Protein AF-A0A1J5TL21-F1 (afdb_monomer)

Sequence (516 aa):
MNIRVTSNSWGSSGSEYDPSNAISQAVFNLQYDNNVVSVFAAGNSGGDGSDLQTNPYSNIPLVIGVAALEHDGSGIADFSSRGDMTKPQTWPDIGAPGVEIWATAPRATLIDLIQRPSDDDLYYMAISGTSMATPHIAGVATLLYQAAPSLGVADYFYEDHETTEGEWYGDRTDTFVSEAELIMELSGRYIEGGQSNANGTVSNTGMTHDWGQGHGLIDTKYAVQMALTLESMRNADEDGDGISDNGDVTVFDARDAMLGISHVHKAKEFTDTLKAEWKGEWAYFVGSSGTYVTDSTHYLHVPEGTVRAEIVLAYPQLNLDRTTVSDLELSIDIDSDGSNDVSQAPLTNSNTKEYTITVDESSSGHLWVFGIEGTAVGIKPLQGTTPEEFWEPRTPYDVNVRLIMDTGDHFVDENMTNYGDYACSTDGVNMNTPNQACISKLEFGEPSPAYNGTNFIEMNFNAFNLTRLQMEIEIIQEIENTFSITKTIAIIIGAGSFVAGAVMFAFWTRRPFSNN

Nearest PDB structures (foldseek):
  3vyv-assembly2_B  TM=8.510E-01  e=5.397E-10  Bacillus subtilis subsp. natto
  3cnq-assembly1_S  TM=7.926E-01  e=4.517E-10  Bacillus amyloliquefaciens
  7am7-assembly3_C  TM=7.653E-01  e=2.709E-08  Bacillus amyloliquefaciens
  9fmt-assembly1_C  TM=3.394E-01  e=2.009E-03  Escherichia coli
  6yg8-assembly1_C  TM=3.971E-01  e=2.288E-02  Escherichia coli

Organism: NCBI:txid1888996

Foldseek 3Di:
DLAQEAFEEDAAFQDAAACPDPLNVVQVCCAPVPNHAYEYEQFQQADDLQGTTGGNNQLRFSYQYEFAAAPVNLGGDRRTTFGNQVDLSRAHAAYFHFFQDKDFDDDPDPCNVPQDDVDDDRTIGGDGGSSRRRVVLSVLLVLLCVLAVLWGWAPDQDDFDDPDAPPPVPNDNRSIYTLLSVLQLVQADDRPPSDPPQDQDATPNRAGAGRRGGSYYGPSVSSSLLSNLQNLQQCDDPVPPNHGPRVPDGSVNSNVLQVLFWDFDKDKDLAQKKKWKAKDKKWWAQDPVGIDIFKDKEKEFAAAQFFKKKKKKAWDCADPVQQKGWDKDKFKDQQPPPHRPDDTFPDDPHRMTIDMDGDDPNRHRDMMMITMDIDMDGDGDPDDPDPPNPRIDMMMMMMMMMTGGHPAAEEEECVSLCPPPQDDDRPPPDDPDRPRHHRTDMDDDDHDPPRPRDYMYMYTDRDGDSVQRDWDWDFDFDDDPPDTDTDTDTDDDSPDDDDDDDPDDPDDDDDDDDDD

Mean predicted aligned error: 14.92 Å

Solvent-accessible surface area (backbone atoms only — not comparable to full-atom values): 29077 Å² total; per-residue (Å²): 133,93,69,50,64,43,64,38,67,70,80,59,62,51,44,83,59,55,77,85,36,72,64,45,50,47,50,51,50,32,36,76,78,58,52,25,47,40,24,16,13,11,27,68,67,10,70,85,28,85,48,54,19,18,10,25,71,13,42,35,73,50,32,48,6,18,8,13,17,32,68,86,66,68,25,60,35,77,45,22,10,9,3,21,68,90,40,62,76,37,24,22,52,29,20,29,57,7,40,64,44,73,42,82,39,62,75,93,40,70,67,42,73,73,65,60,63,96,68,87,61,79,54,45,43,60,48,68,34,9,55,48,7,17,52,53,52,36,49,50,48,49,51,32,46,68,49,14,73,81,62,46,74,38,102,42,63,58,53,60,68,60,91,58,86,16,78,86,64,77,73,38,82,80,35,36,34,28,36,61,50,54,40,40,48,79,25,31,46,59,66,84,80,36,48,101,76,74,56,89,36,64,26,83,88,71,42,55,32,36,35,52,34,14,13,15,41,61,38,62,68,58,29,37,52,31,28,38,39,35,39,53,52,29,63,35,44,86,88,68,83,84,52,60,75,30,78,84,70,46,71,68,57,16,47,62,52,38,66,57,38,53,43,80,38,76,49,74,46,81,26,42,25,34,27,33,65,53,73,50,56,47,39,47,47,80,59,101,87,49,75,50,67,43,48,56,37,31,30,37,59,38,57,68,56,34,42,33,38,43,34,38,44,36,38,59,40,65,37,77,93,65,41,23,38,42,50,76,44,77,36,37,17,49,73,65,83,83,52,65,74,58,78,82,73,76,94,61,102,50,50,54,49,76,48,77,46,77,39,46,88,83,37,33,57,30,57,25,40,35,37,58,46,71,53,64,53,51,53,84,75,86,87,67,94,67,56,78,94,75,66,64,34,67,43,56,38,37,41,41,38,36,39,31,45,52,95,54,74,45,79,47,54,45,72,72,57,47,68,92,84,25,85,67,82,91,73,89,75,84,69,86,56,54,76,56,55,25,44,46,62,79,42,87,29,77,59,49,97,81,58,84,83,80,39,30,37,34,38,41,36,87,41,75,45,76,90,68,68,66,86,44,84,46,82,52,81,55,83,51,95,91,57,86,58,84,51,84,45,81,52,72,74,61,93,77,86,83,93,76,90,76,88,78,79,83,79,81,80,78,81,80,89,77,92,130

pLDDT: mean 73.64, std 20.71, range [20.53, 98.25]

Structure (mmCIF, N/CA/C/O backbone):
data_AF-A0A1J5TL21-F1
#
_entry.id   AF-A0A1J5TL21-F1
#
loop_
_atom_site.group_PDB
_atom_site.id
_atom_site.type_symbol
_atom_site.label_atom_id
_atom_site.label_alt_id
_atom_site.label_comp_id
_atom_site.label_asym_id
_atom_site.label_entity_id
_atom_site.label_seq_id
_atom_site.pdbx_PDB_ins_code
_atom_site.Cartn_x
_atom_site.Cartn_y
_atom_site.Cartn_z
_atom_site.occupancy
_atom_site.B_iso_or_equiv
_atom_site.auth_seq_id
_atom_site.auth_comp_id
_atom_site.auth_asym_id
_atom_site.auth_atom_id
_atom_site.pdbx_PDB_model_num
ATOM 1 N N . MET A 1 1 ? 14.521 -21.090 -0.885 1.00 49.84 1 MET A N 1
ATOM 2 C CA . MET A 1 1 ? 13.977 -19.795 -0.420 1.00 49.84 1 MET A CA 1
ATOM 3 C C . MET A 1 1 ? 12.646 -19.608 -1.122 1.00 49.84 1 MET A C 1
ATOM 5 O O . MET A 1 1 ? 12.580 -19.979 -2.282 1.00 49.84 1 MET A O 1
ATOM 9 N N . ASN A 1 2 ? 11.612 -19.128 -0.433 1.00 78.56 2 ASN A N 1
ATOM 10 C CA . ASN A 1 2 ? 10.282 -18.892 -1.012 1.00 78.56 2 ASN A CA 1
ATOM 11 C C . ASN A 1 2 ? 10.100 -17.384 -1.259 1.00 78.56 2 ASN A C 1
ATOM 13 O O . ASN A 1 2 ? 9.269 -16.745 -0.624 1.00 78.56 2 ASN A O 1
ATOM 17 N N . ILE A 1 3 ? 10.997 -16.797 -2.057 1.00 90.94 3 ILE A N 1
ATOM 18 C CA . ILE A 1 3 ? 10.950 -15.370 -2.406 1.00 90.94 3 ILE A CA 1
ATOM 19 C C . ILE A 1 3 ? 9.944 -15.221 -3.549 1.00 90.94 3 ILE A C 1
ATOM 21 O O . ILE A 1 3 ? 9.973 -16.040 -4.459 1.00 90.94 3 ILE A O 1
ATOM 25 N N . ARG A 1 4 ? 9.073 -14.209 -3.482 1.00 92.81 4 ARG A N 1
ATOM 26 C CA . ARG A 1 4 ? 8.084 -13.878 -4.529 1.00 92.81 4 ARG A CA 1
ATOM 27 C C . ARG A 1 4 ? 8.259 -12.481 -5.112 1.00 92.81 4 ARG A C 1
ATOM 29 O O . ARG A 1 4 ? 7.879 -12.246 -6.247 1.00 92.81 4 ARG A O 1
ATOM 36 N N . VAL A 1 5 ? 8.859 -11.575 -4.345 1.00 96.06 5 VAL A N 1
ATOM 37 C CA . VAL A 1 5 ? 9.066 -10.182 -4.736 1.00 96.06 5 VAL A CA 1
ATOM 38 C C . VAL A 1 5 ? 10.484 -9.769 -4.359 1.00 96.06 5 VAL A C 1
ATOM 40 O O . VAL A 1 5 ? 10.964 -10.106 -3.271 1.00 96.06 5 VAL A O 1
ATOM 43 N N . THR A 1 6 ? 11.158 -9.039 -5.245 1.00 96.81 6 THR A N 1
ATOM 44 C CA . THR A 1 6 ? 12.402 -8.325 -4.933 1.00 96.81 6 THR A CA 1
ATOM 45 C C . THR A 1 6 ? 12.174 -6.818 -5.015 1.00 96.81 6 THR A C 1
ATOM 47 O O . THR A 1 6 ? 11.462 -6.343 -5.892 1.00 96.81 6 THR A O 1
ATOM 50 N N . SER A 1 7 ? 12.760 -6.063 -4.085 1.00 97.75 7 SER A N 1
ATOM 51 C CA . SER A 1 7 ? 12.665 -4.600 -4.029 1.00 97.75 7 SER A CA 1
ATOM 52 C C . SER A 1 7 ? 14.054 -4.006 -4.236 1.00 97.75 7 SER A C 1
ATOM 54 O O . SER A 1 7 ? 14.985 -4.332 -3.493 1.00 97.75 7 SER A O 1
ATOM 56 N N . ASN A 1 8 ? 14.212 -3.178 -5.269 1.00 97.81 8 ASN A N 1
ATOM 57 C CA . ASN A 1 8 ? 15.512 -2.742 -5.767 1.00 97.81 8 ASN A CA 1
ATOM 58 C C . ASN A 1 8 ? 15.585 -1.213 -5.886 1.00 97.81 8 ASN A C 1
ATOM 60 O O . ASN A 1 8 ? 15.250 -0.610 -6.903 1.00 97.81 8 ASN A O 1
ATOM 64 N N . SER A 1 9 ? 16.093 -0.583 -4.831 1.00 95.50 9 SER A N 1
ATOM 65 C CA . SER A 1 9 ? 16.262 0.872 -4.738 1.00 95.50 9 SER A CA 1
ATOM 66 C C . SER A 1 9 ? 17.666 1.337 -5.161 1.00 95.50 9 SER A C 1
ATOM 68 O O . SER A 1 9 ? 18.349 2.048 -4.421 1.00 95.50 9 SER A O 1
ATOM 70 N N . TRP A 1 10 ? 18.142 0.877 -6.321 1.00 94.50 10 TRP A N 1
ATOM 71 C CA . TRP A 1 10 ? 19.474 1.177 -6.861 1.00 94.50 10 TRP A CA 1
ATOM 72 C C . TRP A 1 10 ? 19.458 1.220 -8.394 1.00 94.50 10 TRP A C 1
ATOM 74 O O . TRP A 1 10 ? 18.589 0.638 -9.040 1.00 94.50 10 TRP A O 1
ATOM 84 N N . GLY A 1 11 ? 20.437 1.901 -8.990 1.00 91.94 11 GLY A N 1
ATOM 85 C CA . GLY A 1 11 ? 20.548 2.004 -10.441 1.00 91.94 11 GLY A CA 1
ATOM 86 C C . GLY A 1 11 ? 21.376 3.191 -10.909 1.00 91.94 11 GLY A C 1
ATOM 87 O O . GLY A 1 11 ? 22.071 3.832 -10.118 1.00 91.94 11 GLY A O 1
ATOM 88 N N . SER A 1 12 ? 21.303 3.456 -12.209 1.00 88.69 12 SER A N 1
ATOM 89 C CA . SER A 1 12 ? 21.806 4.679 -12.843 1.00 88.69 12 SER A CA 1
ATOM 90 C C . SER A 1 12 ? 20.631 5.520 -13.348 1.00 88.69 12 SER A C 1
ATOM 92 O O . SER A 1 12 ? 19.486 5.214 -13.041 1.00 88.69 12 SER A O 1
ATOM 94 N N . SER A 1 13 ? 20.893 6.587 -14.096 1.00 87.31 13 SER A N 1
ATOM 95 C CA . SER A 1 13 ? 19.855 7.395 -14.737 1.00 87.31 13 SER A CA 1
ATOM 96 C C . SER A 1 13 ? 20.238 7.752 -16.167 1.00 87.31 13 SER A C 1
ATOM 98 O O . SER A 1 13 ? 21.420 7.752 -16.525 1.00 87.31 13 SER A O 1
ATOM 100 N N . GLY A 1 14 ? 19.220 8.051 -16.973 1.00 79.06 14 GLY A N 1
ATOM 101 C CA . GLY A 1 14 ? 19.377 8.691 -18.278 1.00 79.06 14 GLY A CA 1
ATOM 102 C C . GLY A 1 14 ? 19.971 7.817 -19.377 1.00 79.06 14 GLY A C 1
ATOM 103 O O . GLY A 1 14 ? 20.586 8.321 -20.316 1.00 79.06 14 GLY A O 1
ATOM 104 N N . SER A 1 15 ? 19.794 6.504 -19.267 1.00 86.69 15 SER A N 1
ATOM 105 C CA . SER A 1 15 ? 20.165 5.546 -20.303 1.00 86.69 15 SER A CA 1
ATOM 106 C C . SER A 1 15 ? 19.020 4.581 -20.549 1.00 86.69 15 SER A C 1
ATOM 108 O O . SER A 1 15 ? 18.361 4.159 -19.602 1.00 86.69 15 SER A O 1
ATOM 110 N N . GLU A 1 16 ? 18.827 4.192 -21.805 1.00 86.06 16 GLU A N 1
ATOM 111 C CA . GLU A 1 16 ? 17.948 3.076 -22.147 1.00 86.06 16 GLU A CA 1
ATOM 112 C C . GLU A 1 16 ? 18.492 1.779 -21.536 1.00 86.06 16 GLU A C 1
ATOM 114 O O . GLU A 1 16 ? 19.702 1.637 -21.308 1.00 86.06 16 GLU A O 1
ATOM 119 N N . TYR A 1 17 ? 17.598 0.841 -21.236 1.00 85.38 17 TYR A N 1
ATOM 120 C CA . TYR A 1 17 ? 18.011 -0.456 -20.725 1.00 85.38 17 TYR A CA 1
ATOM 121 C C . TYR A 1 17 ? 18.663 -1.294 -21.836 1.00 85.38 17 TYR A C 1
ATOM 123 O O . TYR A 1 17 ? 18.414 -1.103 -23.024 1.00 85.38 17 TYR A O 1
ATOM 131 N N . ASP A 1 18 ? 19.515 -2.236 -21.442 1.00 86.19 18 ASP A N 1
ATOM 132 C CA . ASP A 1 18 ? 20.165 -3.167 -22.361 1.00 86.19 18 ASP A CA 1
ATOM 133 C C . ASP A 1 18 ? 19.642 -4.585 -22.084 1.00 86.19 18 ASP A C 1
ATOM 135 O O . ASP A 1 18 ? 19.944 -5.132 -21.021 1.00 86.19 18 ASP A O 1
ATOM 139 N N . PRO A 1 19 ? 18.909 -5.224 -23.016 1.00 82.75 19 PRO A N 1
ATOM 140 C CA . PRO A 1 19 ? 18.340 -6.553 -22.797 1.00 82.75 19 PRO A CA 1
ATOM 141 C C . PRO A 1 19 ? 19.404 -7.638 -22.602 1.00 82.75 19 PRO A C 1
ATOM 143 O O . PRO A 1 19 ? 19.110 -8.684 -22.022 1.00 82.75 19 PRO A O 1
ATOM 146 N N . SER A 1 20 ? 20.640 -7.412 -23.059 1.00 85.62 20 SER A N 1
ATOM 147 C CA . SER A 1 20 ? 21.770 -8.330 -22.868 1.00 85.62 20 SER A CA 1
ATOM 148 C C . SER A 1 20 ? 22.507 -8.122 -21.540 1.00 85.62 20 SER A C 1
ATOM 150 O O . SER A 1 20 ? 23.379 -8.921 -21.182 1.00 85.62 20 SER A O 1
ATOM 152 N N . ASN A 1 21 ? 22.149 -7.078 -20.785 1.00 89.19 21 ASN A N 1
ATOM 153 C CA . ASN A 1 21 ? 22.731 -6.796 -19.483 1.00 89.19 21 ASN A CA 1
ATOM 154 C C . ASN A 1 21 ? 22.431 -7.928 -18.489 1.00 89.19 21 ASN A C 1
ATOM 156 O O . ASN A 1 21 ? 21.346 -8.511 -18.474 1.00 89.19 21 ASN A O 1
ATOM 160 N N . ALA A 1 22 ? 23.394 -8.209 -17.609 1.00 92.94 22 ALA A N 1
ATOM 161 C CA . ALA A 1 22 ? 23.265 -9.243 -16.589 1.00 92.94 22 ALA A CA 1
ATOM 162 C C . ALA A 1 22 ? 22.040 -9.049 -15.674 1.00 92.94 22 ALA A C 1
ATOM 164 O O . ALA A 1 22 ? 21.457 -10.040 -15.245 1.00 92.94 22 ALA A O 1
ATOM 165 N N . ILE A 1 23 ? 21.644 -7.802 -15.391 1.00 93.44 23 ILE A N 1
ATOM 166 C CA . ILE A 1 23 ? 20.462 -7.487 -14.581 1.00 93.44 23 ILE A CA 1
ATOM 167 C C . ILE A 1 23 ? 19.178 -7.843 -15.331 1.00 93.44 23 ILE A C 1
ATOM 169 O O . ILE A 1 23 ? 18.344 -8.543 -14.770 1.00 93.44 23 ILE A O 1
ATOM 173 N N . SER A 1 24 ? 19.049 -7.467 -16.605 1.00 90.12 24 SER A N 1
ATOM 174 C CA . SER A 1 24 ? 17.885 -7.829 -17.425 1.00 90.12 24 SER A CA 1
ATOM 175 C C . SER A 1 24 ? 17.738 -9.341 -17.559 1.00 90.12 24 SER A C 1
ATOM 177 O O . SER A 1 24 ? 16.671 -9.889 -17.311 1.00 90.12 24 SER A O 1
ATOM 179 N N . GLN A 1 25 ? 18.837 -10.046 -17.830 1.00 90.56 25 GLN A N 1
ATOM 180 C CA . GLN A 1 25 ? 18.833 -11.511 -17.869 1.00 90.56 25 GLN A CA 1
ATOM 181 C C . GLN A 1 25 ? 18.452 -12.133 -16.514 1.00 90.56 25 GLN A C 1
ATOM 183 O O . GLN A 1 25 ? 17.763 -13.149 -16.473 1.00 90.56 25 GLN A O 1
ATOM 188 N N . ALA A 1 26 ? 18.878 -11.534 -15.397 1.00 93.31 26 ALA A N 1
ATOM 189 C CA . ALA A 1 26 ? 18.493 -11.997 -14.068 1.00 93.31 26 ALA A CA 1
ATOM 190 C C . ALA A 1 26 ? 16.996 -11.787 -13.794 1.00 93.31 26 ALA A C 1
ATOM 192 O O . ALA A 1 26 ? 16.364 -12.713 -13.295 1.00 93.31 26 ALA A O 1
ATOM 193 N N . VAL A 1 27 ? 16.434 -10.628 -14.152 1.00 92.19 27 VAL A N 1
ATOM 194 C CA . VAL A 1 27 ? 14.992 -10.337 -14.044 1.00 92.19 27 VAL A CA 1
ATOM 195 C C . VAL A 1 27 ? 14.175 -11.359 -14.831 1.00 92.19 27 VAL A C 1
ATOM 197 O O . VAL A 1 27 ? 13.277 -11.979 -14.268 1.00 92.19 27 VAL A O 1
ATOM 200 N N . PHE A 1 28 ? 14.535 -11.613 -16.093 1.00 88.12 28 PHE A N 1
ATOM 201 C CA . PHE A 1 28 ? 13.822 -12.591 -16.919 1.00 88.12 28 PHE A CA 1
ATOM 202 C C . PHE A 1 28 ? 13.848 -13.993 -16.293 1.00 88.12 28 PHE A C 1
ATOM 204 O O . PHE A 1 28 ? 12.808 -14.634 -16.173 1.00 88.12 28 PHE A O 1
ATOM 211 N N . ASN A 1 29 ? 15.004 -14.450 -15.805 1.00 89.81 29 ASN A N 1
ATOM 212 C CA . ASN A 1 29 ? 15.103 -15.753 -15.135 1.00 89.81 29 ASN A CA 1
ATOM 213 C C . ASN A 1 29 ? 14.335 -15.794 -13.797 1.00 89.81 29 ASN A C 1
ATOM 215 O O . ASN A 1 29 ? 13.805 -16.837 -13.411 1.00 89.81 29 ASN A O 1
ATOM 219 N N . LEU A 1 30 ? 14.278 -14.681 -13.058 1.00 91.44 30 LEU A N 1
ATOM 220 C CA . LEU A 1 30 ? 13.492 -14.585 -11.825 1.00 91.44 30 LEU A CA 1
ATOM 221 C C . LEU A 1 30 ? 11.996 -14.733 -12.117 1.00 91.44 30 LEU A C 1
ATOM 223 O O . LEU A 1 30 ? 11.327 -15.519 -11.447 1.00 91.44 30 LEU A O 1
ATOM 227 N N . GLN A 1 31 ? 11.488 -14.058 -13.144 1.00 87.56 31 GLN A N 1
ATOM 228 C CA . GLN A 1 31 ? 10.068 -14.112 -13.466 1.00 87.56 31 GLN A CA 1
ATOM 229 C C . GLN A 1 31 ? 9.668 -15.433 -14.143 1.00 87.56 31 GLN A C 1
ATOM 231 O O . GLN A 1 31 ? 8.789 -16.121 -13.628 1.00 87.56 31 GLN A O 1
ATOM 236 N N . TYR A 1 32 ? 10.323 -15.844 -15.237 1.00 84.81 32 TYR A N 1
ATOM 237 C CA . TYR A 1 32 ? 9.904 -17.037 -15.993 1.00 84.81 32 TYR A CA 1
ATOM 238 C C . TYR A 1 32 ? 10.137 -18.345 -15.243 1.00 84.81 32 TYR A C 1
ATOM 240 O O . TYR A 1 32 ? 9.253 -19.200 -15.199 1.00 84.81 32 TYR A O 1
ATOM 248 N N . ASP A 1 33 ? 11.323 -18.514 -14.653 1.00 85.50 33 ASP A N 1
ATOM 249 C CA . ASP A 1 33 ? 11.698 -19.804 -14.067 1.00 85.50 33 ASP A CA 1
ATOM 250 C C . ASP A 1 33 ? 11.269 -19.919 -12.600 1.00 85.50 33 ASP A C 1
ATOM 252 O O . ASP A 1 33 ? 11.185 -21.027 -12.066 1.00 85.50 33 ASP A O 1
ATOM 256 N N . ASN A 1 34 ? 11.042 -18.786 -11.922 1.00 88.19 34 ASN A N 1
ATOM 257 C CA . ASN A 1 34 ? 10.830 -18.762 -10.474 1.00 88.19 34 ASN A CA 1
ATOM 258 C C . ASN A 1 34 ? 9.574 -18.001 -10.030 1.00 88.19 34 ASN A C 1
ATOM 260 O O . ASN A 1 34 ? 9.247 -18.078 -8.844 1.00 88.19 34 ASN A O 1
ATOM 264 N N . ASN A 1 35 ? 8.860 -17.324 -10.940 1.00 89.94 35 ASN A N 1
ATOM 265 C CA . ASN A 1 35 ? 7.689 -16.504 -10.622 1.00 89.94 35 ASN A CA 1
ATOM 266 C C . ASN A 1 35 ? 7.985 -15.508 -9.482 1.00 89.94 35 ASN A C 1
ATOM 268 O O . ASN A 1 35 ? 7.339 -15.513 -8.426 1.00 89.94 35 ASN A O 1
ATOM 272 N N . VAL A 1 36 ? 9.058 -14.736 -9.684 1.00 93.75 36 VAL A N 1
ATOM 273 C CA . VAL A 1 36 ? 9.540 -13.696 -8.774 1.00 93.75 36 VAL A CA 1
ATOM 274 C C . VAL A 1 36 ? 9.523 -12.345 -9.477 1.00 93.75 36 VAL A C 1
ATOM 276 O O . VAL A 1 36 ? 10.393 -12.069 -10.305 1.00 93.75 36 VAL A O 1
ATOM 279 N N . VAL A 1 37 ? 8.597 -11.483 -9.060 1.00 94.88 37 VAL A N 1
ATOM 280 C CA . VAL A 1 37 ? 8.469 -10.118 -9.582 1.00 94.88 37 VAL A CA 1
ATOM 281 C C . VAL A 1 37 ? 9.571 -9.231 -9.019 1.00 94.88 37 VAL A C 1
ATOM 283 O O . VAL A 1 37 ? 9.945 -9.315 -7.841 1.00 94.88 37 VAL A O 1
ATOM 286 N N . SER A 1 38 ? 10.107 -8.365 -9.872 1.00 96.50 38 SER A N 1
ATOM 287 C CA . SER A 1 38 ? 11.114 -7.381 -9.490 1.00 96.50 38 SER A CA 1
ATOM 288 C C . SER A 1 38 ? 10.509 -5.988 -9.512 1.00 96.50 38 SER A C 1
ATOM 290 O O . SER A 1 38 ? 9.915 -5.587 -10.500 1.00 96.50 38 SER A O 1
ATOM 292 N N . VAL A 1 39 ? 10.677 -5.251 -8.417 1.00 98.25 39 VAL A N 1
ATOM 293 C CA . VAL A 1 39 ? 10.235 -3.860 -8.284 1.00 98.25 39 VAL A CA 1
ATOM 294 C C . VAL A 1 39 ? 11.476 -2.978 -8.228 1.00 98.25 39 VAL A C 1
ATOM 296 O O . VAL A 1 39 ? 12.385 -3.256 -7.433 1.00 98.25 39 VAL A O 1
ATOM 299 N N . PHE A 1 40 ? 11.538 -1.936 -9.055 1.00 98.00 40 PHE A N 1
ATOM 300 C CA . PHE A 1 40 ? 12.683 -1.030 -9.143 1.00 98.00 40 PHE A CA 1
ATOM 301 C C . PHE A 1 40 ? 12.285 0.433 -8.981 1.00 98.00 40 PHE A C 1
ATOM 303 O O . PHE A 1 40 ? 11.276 0.900 -9.499 1.00 98.00 40 PHE A O 1
ATOM 310 N N . ALA A 1 41 ? 13.154 1.186 -8.310 1.00 98.19 41 ALA A N 1
ATOM 311 C CA . ALA A 1 41 ? 13.033 2.634 -8.238 1.00 98.19 41 ALA A CA 1
ATOM 312 C C . ALA A 1 41 ? 13.244 3.264 -9.621 1.00 98.19 41 ALA A C 1
ATOM 314 O O . ALA A 1 41 ? 14.285 3.024 -10.247 1.00 98.19 41 ALA A O 1
ATOM 315 N N . ALA A 1 42 ? 12.331 4.150 -10.032 1.00 96.81 42 ALA A N 1
ATOM 316 C CA . ALA A 1 42 ? 12.460 4.919 -11.270 1.00 96.81 42 ALA A CA 1
ATOM 317 C C . ALA A 1 42 ? 13.686 5.847 -11.262 1.00 96.81 42 ALA A C 1
ATOM 319 O O . ALA A 1 42 ? 14.212 6.187 -12.316 1.00 96.81 42 ALA A O 1
ATOM 320 N N . GLY A 1 43 ? 14.182 6.240 -10.084 1.00 96.94 43 GLY A N 1
ATOM 321 C CA . GLY A 1 43 ? 15.361 7.093 -9.912 1.00 96.94 43 GLY A CA 1
ATOM 322 C C . GLY A 1 43 ? 15.033 8.459 -9.304 1.00 96.94 43 GLY A C 1
ATOM 323 O O . GLY A 1 43 ? 13.874 8.804 -9.102 1.00 96.94 43 GLY A O 1
ATOM 324 N N . ASN A 1 44 ? 16.068 9.224 -8.946 1.00 96.81 44 ASN A N 1
ATOM 325 C CA . ASN A 1 44 ? 15.937 10.515 -8.250 1.00 96.81 44 ASN A CA 1
ATOM 326 C C . ASN A 1 44 ? 16.576 11.679 -9.035 1.00 96.81 44 ASN A C 1
ATOM 328 O O . ASN A 1 44 ? 17.187 12.566 -8.437 1.00 96.81 44 ASN A O 1
ATOM 332 N N . 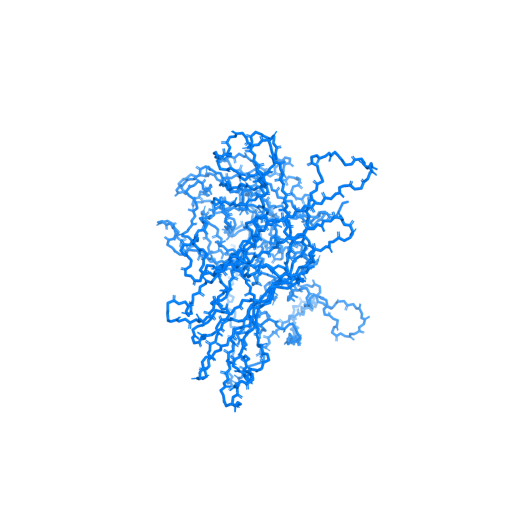SER A 1 45 ? 16.539 11.631 -10.373 1.00 95.81 45 SER A N 1
ATOM 333 C CA . SER A 1 45 ? 17.189 12.639 -11.236 1.00 95.81 45 SER A CA 1
ATOM 334 C C . SER A 1 45 ? 16.250 13.763 -11.694 1.00 95.81 45 SER A C 1
ATOM 336 O O . SER A 1 45 ? 16.693 14.669 -12.397 1.00 95.81 45 SER A O 1
ATOM 338 N N . GLY A 1 46 ? 14.978 13.741 -11.286 1.00 93.25 46 GLY A N 1
ATOM 339 C CA . GLY A 1 46 ? 13.980 14.709 -11.734 1.00 93.25 46 GLY A CA 1
ATOM 340 C C . GLY A 1 46 ? 13.703 14.596 -13.236 1.00 93.25 46 GLY A C 1
ATOM 341 O O . GLY A 1 46 ? 13.740 13.511 -13.821 1.00 93.25 46 GLY A O 1
ATOM 342 N N . GLY A 1 47 ? 13.443 15.742 -13.859 1.00 90.12 47 GLY A N 1
ATOM 343 C CA . GLY A 1 47 ? 13.205 15.883 -15.295 1.00 90.12 47 GLY A CA 1
ATOM 344 C C . GLY A 1 47 ? 11.902 16.621 -15.587 1.00 90.12 47 GLY A C 1
ATOM 345 O O . GLY A 1 47 ? 11.099 16.864 -14.692 1.00 90.12 47 GLY A O 1
ATOM 346 N N . ASP A 1 48 ? 11.694 16.984 -16.847 1.00 89.50 48 ASP A N 1
ATOM 347 C CA . ASP A 1 48 ? 10.454 17.590 -17.357 1.00 89.50 48 ASP A CA 1
ATOM 348 C C . ASP A 1 48 ? 9.886 16.816 -18.562 1.00 89.50 48 ASP A C 1
ATOM 350 O O . ASP A 1 48 ? 9.026 17.321 -19.289 1.00 89.50 48 ASP A O 1
ATOM 354 N N . GLY A 1 49 ? 10.394 15.596 -18.767 1.00 88.62 49 GLY A N 1
ATOM 355 C CA . GLY A 1 49 ? 10.023 14.697 -19.852 1.00 88.62 49 GLY A CA 1
ATOM 356 C C . GLY A 1 49 ? 10.715 14.994 -21.182 1.00 88.62 49 GLY A C 1
ATOM 357 O O . GLY A 1 49 ? 10.487 14.268 -22.145 1.00 88.62 49 GLY A O 1
ATOM 358 N N . SER A 1 50 ? 11.540 16.047 -21.275 1.00 90.88 50 SER A N 1
ATOM 359 C CA . SER A 1 50 ? 12.260 16.374 -22.517 1.00 90.88 50 SER A CA 1
ATOM 360 C C . SER A 1 50 ? 13.453 15.460 -22.804 1.00 90.88 50 SER A C 1
ATOM 362 O O . SER A 1 50 ? 13.840 15.326 -23.962 1.00 90.88 50 SER A O 1
ATOM 364 N N . ASP A 1 51 ? 13.990 14.820 -21.766 1.00 91.50 51 ASP A N 1
ATOM 365 C CA . ASP A 1 51 ? 15.092 13.867 -21.823 1.00 91.50 51 ASP A CA 1
ATOM 366 C C . ASP A 1 51 ? 14.778 12.663 -20.924 1.00 91.50 51 ASP A C 1
ATOM 368 O O . ASP A 1 51 ? 14.095 12.787 -19.905 1.00 91.50 51 ASP A O 1
ATOM 372 N N . LEU A 1 52 ? 15.352 11.508 -21.258 1.00 93.88 52 LEU A N 1
ATOM 373 C CA . LEU A 1 52 ? 15.285 10.308 -20.430 1.00 93.88 52 LEU A CA 1
ATOM 374 C C . LEU A 1 52 ? 16.021 10.529 -19.100 1.00 93.88 52 LEU A C 1
ATOM 376 O O . LEU A 1 52 ? 17.214 10.831 -19.108 1.00 93.88 52 LEU A O 1
ATOM 380 N N . GLN A 1 53 ? 15.343 10.336 -17.964 1.00 96.00 53 GLN A N 1
ATOM 381 C CA . GLN A 1 53 ? 15.945 10.395 -16.621 1.00 96.00 53 GLN A CA 1
ATOM 382 C C . GLN A 1 53 ? 15.689 9.145 -15.772 1.00 96.00 53 GLN A C 1
ATOM 384 O O . GLN A 1 53 ? 16.313 8.991 -14.714 1.00 96.00 53 GLN A O 1
ATOM 389 N N . THR A 1 54 ? 14.795 8.253 -16.204 1.00 95.06 54 THR A N 1
ATOM 390 C CA . THR A 1 54 ? 14.502 7.003 -15.497 1.00 95.06 54 THR A CA 1
ATOM 391 C C . THR A 1 54 ? 15.700 6.064 -15.452 1.00 95.06 54 THR A C 1
ATOM 393 O O . THR A 1 54 ? 16.663 6.152 -16.226 1.00 95.06 54 THR A O 1
ATOM 396 N N . ASN A 1 55 ? 15.665 5.205 -14.444 1.00 95.75 55 ASN A N 1
ATOM 397 C CA . ASN A 1 55 ? 16.621 4.151 -14.213 1.00 95.75 55 ASN A CA 1
ATOM 398 C C . ASN A 1 55 ? 16.471 3.103 -15.320 1.00 95.75 55 ASN A C 1
ATOM 400 O O . ASN A 1 55 ? 15.381 2.568 -15.489 1.00 95.75 55 ASN A O 1
ATOM 404 N N . PRO A 1 56 ? 17.538 2.729 -16.049 1.00 93.56 56 PRO A N 1
ATOM 405 C CA . PRO A 1 56 ? 17.423 1.684 -17.065 1.00 93.56 56 PRO A CA 1
ATOM 406 C C . PRO A 1 56 ? 16.852 0.383 -16.494 1.00 93.56 56 PRO A C 1
ATOM 408 O O . PRO A 1 56 ? 16.178 -0.349 -17.203 1.00 93.56 56 PRO A O 1
ATOM 411 N N . TYR A 1 57 ? 17.104 0.082 -15.217 1.00 94.88 57 TYR A N 1
ATOM 412 C CA . TYR A 1 57 ? 16.611 -1.148 -14.607 1.00 94.88 57 TYR A CA 1
ATOM 413 C C . TYR A 1 57 ? 15.123 -1.110 -14.245 1.00 94.88 57 TYR A C 1
ATOM 415 O O . TYR A 1 57 ? 14.545 -2.180 -14.107 1.00 94.88 57 TYR A O 1
ATOM 423 N N . SER A 1 58 ? 14.508 0.074 -14.106 1.00 94.50 58 SER A N 1
ATOM 424 C CA . SER A 1 58 ? 13.053 0.186 -13.925 1.00 94.50 58 SER A CA 1
ATOM 425 C C . SER A 1 58 ? 12.280 0.040 -15.228 1.00 94.50 58 SER A C 1
ATOM 427 O O . SER A 1 58 ? 11.088 -0.171 -15.167 1.00 94.50 58 SER A O 1
ATOM 429 N N . ASN A 1 59 ? 12.951 0.144 -16.377 1.00 90.25 59 ASN A N 1
ATOM 430 C CA . ASN A 1 59 ? 12.325 0.102 -17.702 1.00 90.25 59 ASN A CA 1
ATOM 431 C C . ASN A 1 59 ? 12.524 -1.267 -18.389 1.00 90.25 59 ASN A C 1
ATOM 433 O O . ASN A 1 59 ? 12.418 -1.389 -19.611 1.00 90.25 59 ASN A O 1
ATOM 437 N N . ILE A 1 60 ? 12.962 -2.281 -17.634 1.00 89.25 60 ILE A N 1
ATOM 438 C CA . ILE A 1 60 ? 13.101 -3.649 -18.143 1.00 89.25 60 ILE A CA 1
ATOM 439 C C . ILE A 1 60 ? 11.692 -4.254 -18.163 1.00 89.25 60 ILE A C 1
ATOM 441 O O . ILE A 1 60 ? 11.050 -4.206 -17.123 1.00 89.25 60 ILE A O 1
ATOM 445 N N . PRO A 1 61 ? 11.241 -4.896 -19.254 1.00 86.06 61 PRO A N 1
ATOM 446 C CA . PRO A 1 61 ? 9.950 -5.585 -19.248 1.00 86.06 61 PRO A CA 1
ATOM 447 C C . PRO A 1 61 ? 9.832 -6.586 -18.089 1.00 86.06 61 PRO A C 1
ATOM 449 O O . PRO A 1 61 ? 10.834 -7.241 -17.766 1.00 86.06 61 PRO A O 1
ATOM 452 N N . LEU A 1 62 ? 8.634 -6.750 -17.512 1.00 87.56 62 LEU A N 1
ATOM 453 C CA . LEU A 1 62 ? 8.349 -7.525 -16.280 1.00 87.56 62 LEU A CA 1
ATOM 454 C C . LEU A 1 62 ? 8.847 -6.890 -14.966 1.00 87.56 62 LEU A C 1
ATOM 456 O O . LEU A 1 62 ? 8.774 -7.534 -13.907 1.00 87.56 62 LEU A O 1
ATOM 460 N N . VAL A 1 63 ? 9.423 -5.687 -15.013 1.00 93.44 63 VAL A N 1
ATOM 461 C CA . VAL A 1 63 ? 9.814 -4.937 -13.816 1.00 93.44 63 VAL A CA 1
ATOM 462 C C . VAL A 1 63 ? 8.796 -3.857 -13.548 1.00 93.44 63 VAL A C 1
ATOM 464 O O . VAL A 1 63 ? 8.608 -2.991 -14.376 1.00 93.44 63 VAL A O 1
ATOM 467 N N . ILE A 1 64 ? 8.318 -3.815 -12.309 1.00 96.06 64 ILE A N 1
ATOM 468 C CA . ILE A 1 64 ? 7.479 -2.716 -11.842 1.00 96.06 64 ILE A CA 1
ATOM 469 C C . ILE A 1 64 ? 8.377 -1.531 -11.471 1.00 96.06 64 ILE A C 1
ATOM 471 O O . ILE A 1 64 ? 9.045 -1.532 -10.424 1.00 96.06 6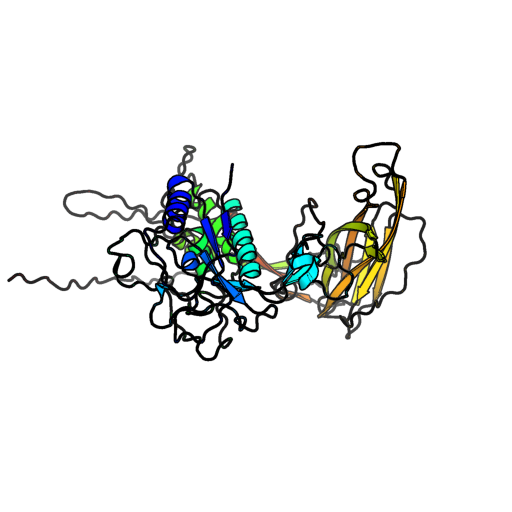4 ILE A O 1
ATOM 475 N N . GLY A 1 65 ? 8.414 -0.530 -12.337 1.00 96.56 65 GLY A N 1
ATOM 476 C CA . GLY A 1 65 ? 9.072 0.758 -12.196 1.00 96.56 65 GLY A CA 1
ATOM 477 C C . GLY A 1 65 ? 8.251 1.753 -11.373 1.00 96.56 65 GLY A C 1
ATOM 478 O O . GLY A 1 65 ? 7.117 2.095 -11.693 1.00 96.56 65 GLY A O 1
ATOM 479 N N 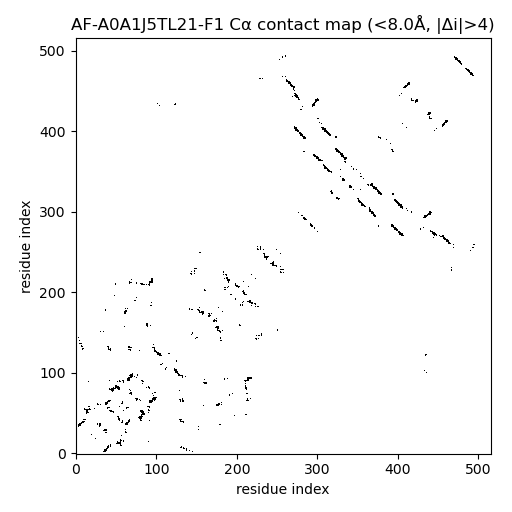. VAL A 1 66 ? 8.850 2.256 -10.289 1.00 97.94 66 VAL A N 1
ATOM 480 C CA . VAL A 1 66 ? 8.124 3.035 -9.274 1.00 97.94 66 VAL A CA 1
ATOM 481 C C . VAL A 1 66 ? 8.599 4.484 -9.198 1.00 97.94 66 VAL A C 1
ATOM 483 O O . VAL A 1 66 ? 9.745 4.762 -8.815 1.00 97.94 66 VAL A O 1
ATOM 486 N N . ALA A 1 67 ? 7.688 5.410 -9.496 1.00 96.19 67 ALA A N 1
ATOM 487 C CA . ALA A 1 67 ? 7.843 6.843 -9.275 1.00 96.19 67 ALA A CA 1
ATOM 488 C C . ALA A 1 67 ? 7.558 7.243 -7.816 1.00 96.19 67 ALA A C 1
ATOM 490 O O . ALA A 1 67 ? 6.839 6.561 -7.083 1.00 96.19 67 ALA A O 1
ATOM 491 N N . ALA A 1 68 ? 8.118 8.377 -7.390 1.00 95.69 68 ALA A N 1
ATOM 492 C CA . ALA A 1 68 ? 7.883 8.945 -6.067 1.00 95.69 68 ALA A CA 1
ATOM 493 C C . ALA A 1 68 ? 6.810 10.031 -6.131 1.00 95.69 68 ALA A C 1
ATOM 495 O O . ALA A 1 68 ? 6.932 10.994 -6.891 1.00 95.69 68 ALA A O 1
ATOM 496 N N . LEU A 1 69 ? 5.803 9.891 -5.280 1.00 89.56 69 LEU A N 1
ATOM 497 C CA . LEU A 1 69 ? 4.742 10.864 -5.062 1.00 89.56 69 LEU A CA 1
ATOM 498 C C . LEU A 1 69 ? 4.972 11.622 -3.750 1.00 89.56 69 LEU A C 1
ATOM 500 O O . LEU A 1 69 ? 5.617 11.108 -2.826 1.00 89.56 69 LEU A O 1
ATOM 504 N N . GLU A 1 70 ? 4.449 12.843 -3.694 1.00 82.12 70 GLU A N 1
ATOM 505 C CA . GLU A 1 70 ? 4.386 13.658 -2.482 1.00 82.12 70 GLU A CA 1
ATOM 506 C C . GLU A 1 70 ? 3.518 12.974 -1.420 1.00 82.12 70 GLU A C 1
ATOM 508 O O . GLU A 1 70 ? 2.525 12.316 -1.740 1.00 82.12 70 GLU A O 1
ATOM 513 N N . HIS A 1 71 ? 3.900 13.117 -0.149 1.00 74.62 71 HIS A N 1
ATOM 514 C CA . HIS A 1 71 ? 3.215 12.450 0.963 1.00 74.62 71 HIS A CA 1
ATOM 515 C C . HIS A 1 71 ? 1.762 12.912 1.135 1.00 74.62 71 HIS A C 1
ATOM 517 O O . HIS A 1 71 ? 0.918 12.138 1.562 1.00 74.62 71 HIS A O 1
ATOM 523 N N . ASP A 1 72 ? 1.458 14.158 0.771 1.00 70.56 72 ASP A N 1
ATOM 524 C CA . ASP A 1 72 ? 0.120 14.749 0.858 1.00 70.56 72 ASP A CA 1
ATOM 525 C C . ASP A 1 72 ? -0.774 14.437 -0.359 1.00 70.56 72 ASP A C 1
ATOM 527 O O . ASP A 1 72 ? -1.889 14.954 -0.464 1.00 70.56 72 ASP A O 1
ATOM 531 N N . GLY A 1 73 ? -0.281 13.629 -1.306 1.00 71.50 73 GLY A N 1
ATOM 532 C CA . GLY A 1 73 ? -0.991 13.289 -2.537 1.00 71.50 73 GLY A CA 1
ATOM 533 C C . GLY A 1 73 ? -1.122 14.449 -3.529 1.00 71.50 73 GLY A C 1
ATOM 534 O O . GLY A 1 73 ? -1.875 14.335 -4.497 1.00 71.50 73 GLY A O 1
ATOM 535 N N . SER A 1 74 ? -0.402 15.560 -3.326 1.00 72.56 74 SER A N 1
ATOM 536 C CA . SER A 1 74 ? -0.465 16.734 -4.210 1.00 72.56 74 SER A CA 1
ATOM 537 C C . SER A 1 74 ? 0.060 16.465 -5.622 1.00 72.56 74 SER A C 1
ATOM 539 O O . SER A 1 74 ? -0.313 17.163 -6.569 1.00 72.56 74 SER A O 1
ATOM 541 N N . GLY A 1 75 ? 0.895 15.439 -5.785 1.00 83.06 75 GLY A N 1
ATOM 542 C CA . GLY A 1 75 ? 1.392 15.019 -7.083 1.00 83.06 75 GLY A CA 1
ATOM 543 C C . GLY A 1 75 ? 2.715 14.277 -6.995 1.00 83.06 75 GLY A C 1
ATOM 544 O O . GLY A 1 75 ? 2.996 13.549 -6.047 1.00 83.06 75 GLY A O 1
ATOM 545 N N . ILE A 1 76 ? 3.521 14.442 -8.037 1.00 89.94 76 ILE A N 1
ATOM 546 C CA . ILE A 1 76 ? 4.794 13.745 -8.200 1.00 89.94 76 ILE A CA 1
ATOM 547 C C . ILE A 1 76 ? 5.897 14.541 -7.518 1.00 89.94 76 ILE A C 1
ATOM 549 O O . ILE A 1 76 ? 6.054 15.725 -7.810 1.00 89.94 76 ILE A O 1
ATOM 553 N N . ALA A 1 77 ? 6.731 13.871 -6.727 1.00 91.25 77 ALA A N 1
ATOM 554 C CA . ALA A 1 77 ? 7.871 14.502 -6.083 1.00 91.25 77 ALA A CA 1
ATOM 555 C C . ALA A 1 77 ? 8.827 15.116 -7.115 1.00 91.25 77 ALA A C 1
ATOM 557 O O . ALA A 1 77 ? 9.153 14.480 -8.126 1.00 91.25 77 ALA A O 1
ATOM 558 N N . ASP A 1 78 ? 9.329 16.326 -6.864 1.00 91.69 78 ASP A N 1
ATOM 559 C CA . ASP A 1 78 ? 10.195 17.057 -7.809 1.00 91.69 78 ASP A CA 1
ATOM 560 C C . ASP A 1 78 ? 11.439 16.254 -8.226 1.00 91.69 78 ASP A C 1
ATOM 562 O O . ASP A 1 78 ? 11.875 16.303 -9.377 1.00 91.69 78 ASP A O 1
ATOM 566 N N . PHE A 1 79 ? 11.996 15.456 -7.310 1.00 94.19 79 PHE A N 1
ATOM 567 C CA . PHE A 1 79 ? 13.180 14.641 -7.583 1.00 94.19 79 PHE A CA 1
ATOM 568 C C . PHE A 1 79 ? 12.886 13.345 -8.350 1.00 94.19 79 PHE A C 1
ATOM 570 O O . PHE A 1 79 ? 13.836 12.738 -8.841 1.00 94.19 79 PHE A O 1
ATOM 577 N N . SER A 1 80 ? 11.633 12.877 -8.436 1.00 95.75 80 SER A N 1
ATOM 578 C CA . SER A 1 80 ? 11.319 11.594 -9.089 1.00 95.75 80 SER A CA 1
ATOM 579 C C . SER A 1 80 ? 11.863 11.570 -10.524 1.00 95.75 80 SER A C 1
ATOM 581 O O . SER A 1 80 ? 11.724 12.527 -11.278 1.00 95.75 80 SER A O 1
ATOM 583 N N . SER A 1 81 ? 12.553 10.523 -10.944 1.00 96.00 81 SER A N 1
ATOM 584 C CA . SER A 1 81 ? 13.002 10.471 -12.335 1.00 96.00 81 SER A CA 1
ATOM 585 C C . SER A 1 81 ? 11.811 10.366 -13.287 1.00 96.00 81 SER A C 1
ATOM 587 O O . SER A 1 81 ? 10.821 9.706 -12.980 1.00 96.00 81 SER A O 1
ATOM 589 N N . ARG A 1 82 ? 11.931 11.015 -14.445 1.00 93.12 82 ARG A N 1
ATOM 590 C CA . ARG A 1 82 ? 10.896 11.078 -15.480 1.00 93.12 82 ARG A CA 1
ATOM 591 C C . ARG A 1 82 ? 11.368 10.452 -16.790 1.00 93.12 82 ARG A C 1
ATOM 593 O O . ARG A 1 82 ? 12.544 10.556 -17.149 1.00 93.12 82 ARG A O 1
ATOM 600 N N . GLY A 1 83 ? 10.470 9.735 -17.456 1.00 92.25 83 GLY A N 1
ATOM 601 C CA . GLY A 1 83 ? 10.724 9.132 -18.759 1.00 92.25 83 GLY A CA 1
ATOM 602 C C . GLY A 1 83 ? 10.808 10.194 -19.854 1.00 92.25 83 GLY A C 1
ATOM 603 O O . GLY A 1 83 ? 10.360 11.326 -19.673 1.00 92.25 83 GLY A O 1
ATOM 604 N N . ASP A 1 84 ? 11.378 9.837 -21.001 1.00 90.75 84 ASP A N 1
ATOM 605 C CA . ASP A 1 84 ? 11.345 10.700 -22.187 1.00 90.75 84 ASP A CA 1
ATOM 606 C C . ASP A 1 84 ? 9.928 10.655 -22.769 1.00 90.75 84 ASP A C 1
ATOM 608 O O . ASP A 1 84 ? 9.458 9.590 -23.165 1.00 90.75 84 ASP A O 1
ATOM 612 N N . MET A 1 85 ? 9.234 11.794 -22.850 1.00 87.94 85 MET A N 1
ATOM 613 C CA . MET A 1 85 ? 7.837 11.871 -23.306 1.00 87.94 85 MET A CA 1
ATOM 614 C C . MET A 1 85 ? 7.621 11.351 -24.737 1.00 87.94 85 MET A C 1
ATOM 616 O O . MET A 1 85 ? 6.486 11.169 -25.171 1.00 87.94 85 MET A O 1
ATOM 620 N N . THR A 1 86 ? 8.695 11.173 -25.507 1.00 85.75 86 THR A N 1
ATOM 621 C CA . THR A 1 86 ? 8.651 10.611 -26.862 1.00 85.75 86 THR A CA 1
ATOM 622 C C . THR A 1 86 ? 8.910 9.104 -26.897 1.00 85.75 86 THR A C 1
ATOM 624 O O . THR A 1 86 ? 8.757 8.494 -27.955 1.00 85.75 86 THR A O 1
ATOM 627 N N . LYS A 1 87 ? 9.277 8.510 -25.753 1.00 85.69 87 LYS A N 1
ATOM 628 C CA . LYS A 1 87 ? 9.630 7.096 -25.572 1.00 85.69 87 LYS A CA 1
ATOM 629 C C . LYS A 1 87 ? 8.860 6.481 -24.396 1.00 85.69 87 LYS A C 1
ATOM 631 O O . LYS A 1 87 ? 9.405 6.378 -23.292 1.00 85.69 87 LYS A O 1
ATOM 636 N N . PRO A 1 88 ? 7.601 6.086 -24.617 1.00 84.25 88 PRO A N 1
ATOM 637 C CA . PRO A 1 88 ? 6.744 5.540 -23.573 1.00 84.25 88 PRO A CA 1
ATOM 638 C C . PRO A 1 88 ? 7.283 4.335 -22.801 1.00 84.25 88 PRO A C 1
ATOM 640 O O . PRO A 1 88 ? 7.081 4.245 -21.602 1.00 84.25 88 PRO A O 1
ATOM 643 N N . GLN A 1 89 ? 8.091 3.487 -23.434 1.00 82.94 89 GLN A N 1
ATOM 644 C CA . GLN A 1 89 ? 8.791 2.366 -22.796 1.00 82.94 89 GLN A CA 1
ATOM 645 C C . GLN A 1 89 ? 9.815 2.776 -21.718 1.00 82.94 89 GLN A C 1
ATOM 647 O O . GLN A 1 89 ? 10.516 1.940 -21.157 1.00 82.94 89 GLN A O 1
ATOM 652 N N . THR A 1 90 ? 10.011 4.079 -21.511 1.00 89.38 90 THR A N 1
ATOM 653 C CA . THR A 1 90 ? 10.907 4.623 -20.486 1.00 89.38 90 THR A CA 1
ATOM 654 C C . THR A 1 90 ? 10.171 5.262 -19.318 1.00 89.38 90 THR A C 1
ATOM 656 O O . THR A 1 90 ? 10.808 5.851 -18.438 1.00 89.38 90 THR A O 1
ATOM 659 N N . TRP A 1 91 ? 8.844 5.242 -19.361 1.00 91.19 91 TRP A N 1
ATOM 660 C CA . TRP A 1 91 ? 7.991 5.840 -18.352 1.00 91.19 91 TRP A CA 1
ATOM 661 C C . TRP A 1 91 ? 7.914 4.897 -17.143 1.00 91.19 91 TRP A C 1
ATOM 663 O O . TRP A 1 91 ? 8.112 3.698 -17.304 1.00 91.19 91 TRP A O 1
ATOM 673 N N . PRO A 1 92 ? 7.743 5.424 -15.922 1.00 93.62 92 PRO A N 1
ATOM 674 C CA . PRO A 1 92 ? 7.460 4.577 -14.770 1.00 93.62 92 PRO A CA 1
ATOM 675 C C . PRO A 1 92 ? 6.048 3.995 -14.885 1.00 93.62 92 PRO A C 1
ATOM 677 O O . PRO A 1 92 ? 5.152 4.693 -15.350 1.00 93.62 92 PRO A O 1
ATOM 680 N N . ASP A 1 93 ? 5.829 2.787 -14.378 1.00 93.69 93 ASP A N 1
ATOM 681 C CA . ASP A 1 93 ? 4.524 2.121 -14.487 1.00 93.69 93 ASP A CA 1
ATOM 682 C C . ASP A 1 93 ? 3.527 2.709 -13.492 1.00 93.69 93 ASP A C 1
ATOM 684 O O . ASP A 1 93 ? 2.364 2.967 -13.809 1.00 93.69 93 ASP A O 1
ATOM 688 N N . ILE A 1 94 ? 3.989 2.971 -12.264 1.00 94.25 94 ILE A N 1
ATOM 689 C CA . ILE A 1 94 ? 3.131 3.386 -11.147 1.00 94.25 94 ILE A CA 1
ATOM 690 C C . ILE A 1 94 ? 3.842 4.345 -10.182 1.00 94.25 94 ILE A C 1
ATOM 692 O O . ILE A 1 94 ? 5.073 4.410 -10.103 1.00 94.25 94 ILE A O 1
ATOM 696 N N . GLY A 1 95 ? 3.059 5.076 -9.388 1.00 92.88 95 GLY A N 1
ATOM 697 C CA . GLY A 1 95 ? 3.545 5.985 -8.352 1.00 92.88 95 GLY A CA 1
ATOM 698 C C . GLY A 1 95 ? 3.229 5.493 -6.938 1.00 92.88 95 GLY A C 1
ATOM 699 O O . GLY A 1 95 ? 2.180 4.906 -6.679 1.00 92.88 95 GLY A O 1
ATOM 700 N N . ALA A 1 96 ? 4.126 5.771 -5.992 1.00 93.19 96 ALA A N 1
ATOM 701 C CA . ALA A 1 96 ? 3.891 5.524 -4.568 1.00 93.19 96 ALA A CA 1
ATOM 702 C C . ALA A 1 96 ? 4.506 6.622 -3.682 1.00 93.19 96 ALA A C 1
ATOM 704 O O . ALA A 1 96 ? 5.407 7.336 -4.136 1.00 93.19 96 ALA A O 1
ATOM 705 N N . PRO A 1 97 ? 4.061 6.763 -2.416 1.00 91.31 97 PRO A N 1
ATOM 706 C CA . PRO A 1 97 ? 4.596 7.766 -1.500 1.00 91.31 97 PRO A CA 1
ATOM 707 C C . PRO A 1 97 ? 6.113 7.631 -1.337 1.00 91.31 97 PRO A C 1
ATOM 709 O O . PRO A 1 97 ? 6.635 6.564 -1.000 1.00 91.31 97 PRO A O 1
ATOM 712 N N . GLY A 1 98 ? 6.834 8.721 -1.602 1.00 89.25 98 GLY A N 1
ATOM 713 C CA . GLY A 1 98 ? 8.297 8.733 -1.594 1.00 89.25 98 GLY A CA 1
ATOM 714 C C . GLY A 1 98 ? 8.921 9.936 -0.896 1.00 89.25 98 GLY A C 1
ATOM 715 O O . GLY A 1 98 ? 10.145 10.025 -0.871 1.00 89.25 98 GLY A O 1
ATOM 716 N N . VAL A 1 99 ? 8.133 10.856 -0.343 1.00 85.69 99 VAL A N 1
ATOM 717 C CA . VAL A 1 99 ? 8.624 12.060 0.346 1.00 85.69 99 VAL A CA 1
ATOM 718 C C . VAL A 1 99 ? 8.402 11.922 1.846 1.00 85.69 99 VAL A C 1
ATOM 720 O O . VAL A 1 99 ? 7.318 11.543 2.261 1.00 85.69 99 VAL A O 1
ATOM 723 N N . GLU A 1 100 ? 9.441 12.186 2.642 1.00 80.69 100 GLU A N 1
ATOM 724 C CA . GLU A 1 100 ? 9.398 12.195 4.115 1.00 80.69 100 GLU A CA 1
ATOM 725 C C . GLU A 1 100 ? 8.762 10.933 4.727 1.00 80.69 100 GLU A C 1
ATOM 727 O O . GLU A 1 100 ? 8.047 10.972 5.725 1.00 80.69 100 GLU A O 1
ATOM 732 N N . ILE A 1 101 ? 9.071 9.776 4.138 1.00 80.69 101 ILE A N 1
ATOM 733 C CA . ILE A 1 101 ? 8.512 8.494 4.560 1.00 80.69 101 ILE A CA 1
ATOM 734 C C . ILE A 1 101 ? 9.217 8.014 5.820 1.00 80.69 101 ILE A C 1
ATOM 736 O O . ILE A 1 101 ? 10.415 7.711 5.798 1.00 80.69 101 ILE A O 1
ATOM 740 N N . TRP A 1 102 ? 8.451 7.882 6.898 1.00 76.81 102 TRP A N 1
ATOM 741 C CA . TRP A 1 102 ? 8.898 7.282 8.148 1.00 76.81 102 TRP A CA 1
ATOM 742 C C . TRP A 1 102 ? 9.084 5.770 8.007 1.00 76.81 102 TRP A C 1
ATOM 744 O O . TRP A 1 102 ? 8.167 5.038 7.642 1.00 76.81 102 TRP A O 1
ATOM 754 N N . ALA A 1 103 ? 10.283 5.287 8.327 1.00 73.75 103 ALA A N 1
ATOM 755 C CA . ALA A 1 103 ? 10.603 3.862 8.334 1.00 73.75 103 ALA A CA 1
ATOM 756 C C . ALA A 1 103 ? 11.645 3.531 9.408 1.00 73.75 103 ALA A C 1
ATOM 758 O O . ALA A 1 103 ? 12.245 4.420 10.016 1.00 73.75 103 ALA A O 1
ATOM 759 N N . THR A 1 104 ? 11.882 2.234 9.630 1.00 76.56 104 THR A N 1
ATOM 760 C CA . THR A 1 104 ? 12.876 1.761 10.601 1.00 76.56 104 THR A CA 1
ATOM 761 C C . THR A 1 104 ? 14.269 2.307 10.275 1.00 76.56 104 THR A C 1
ATOM 763 O O . THR A 1 104 ? 14.818 2.037 9.203 1.00 76.56 104 THR A O 1
ATOM 766 N N . ALA A 1 105 ? 14.865 3.023 11.222 1.00 74.25 105 ALA A N 1
ATOM 767 C CA . ALA A 1 105 ? 16.193 3.605 11.146 1.00 74.25 105 ALA A CA 1
ATOM 768 C C . ALA A 1 105 ? 17.275 2.556 11.458 1.00 74.25 105 ALA A C 1
ATOM 770 O O . ALA A 1 105 ? 17.340 2.020 12.572 1.00 74.25 105 ALA A O 1
ATOM 771 N N . PRO A 1 106 ? 18.183 2.261 10.513 1.00 71.25 106 PRO A N 1
ATOM 772 C CA . PRO A 1 106 ? 19.294 1.368 10.788 1.00 71.25 106 PRO A CA 1
ATOM 773 C C . PRO A 1 106 ? 20.375 2.105 11.589 1.00 71.25 106 PRO A C 1
ATOM 775 O O . PRO A 1 106 ? 21.044 3.002 11.078 1.00 71.25 106 PRO A O 1
ATOM 778 N N . ARG A 1 107 ? 20.591 1.692 12.841 1.00 69.00 107 ARG A N 1
ATOM 779 C CA . ARG A 1 107 ? 21.553 2.326 13.758 1.00 69.00 107 ARG A CA 1
ATOM 780 C C . ARG A 1 107 ? 23.003 2.188 13.303 1.00 69.00 107 ARG A C 1
ATOM 782 O O . ARG A 1 107 ? 23.398 1.154 12.764 1.00 69.00 107 ARG A O 1
ATOM 789 N N . ALA A 1 108 ? 23.810 3.206 13.613 1.00 67.25 108 ALA A N 1
ATOM 790 C CA . ALA A 1 108 ? 25.256 3.218 13.367 1.00 67.25 108 ALA A CA 1
ATOM 791 C C . ALA A 1 108 ? 25.633 3.002 11.887 1.00 67.25 108 ALA A C 1
ATOM 793 O O . ALA A 1 108 ? 26.705 2.479 11.570 1.00 67.25 108 ALA A O 1
ATOM 794 N N . THR A 1 109 ? 24.751 3.411 10.974 1.00 71.50 109 THR A N 1
ATOM 795 C CA . THR A 1 109 ? 25.009 3.404 9.531 1.00 71.50 109 THR A CA 1
ATOM 796 C C . THR A 1 109 ? 25.434 4.787 9.035 1.00 71.50 109 THR A C 1
ATOM 798 O O . THR A 1 109 ? 25.492 5.746 9.795 1.00 71.50 109 THR A O 1
ATOM 801 N N . LEU A 1 110 ? 25.774 4.915 7.750 1.00 70.06 110 LEU A N 1
ATOM 802 C CA . LEU A 1 110 ? 26.094 6.220 7.165 1.00 70.06 110 LEU A CA 1
ATOM 803 C C . LEU A 1 110 ? 24.845 7.101 7.004 1.00 70.06 110 LEU A C 1
ATOM 805 O O . LEU A 1 110 ? 24.904 8.287 7.307 1.00 70.06 110 LEU A O 1
ATOM 809 N N . ILE A 1 111 ? 23.717 6.508 6.595 1.00 70.25 111 ILE A N 1
ATOM 810 C CA . ILE A 1 111 ? 22.385 7.141 6.668 1.00 70.25 111 ILE A CA 1
ATOM 811 C C . ILE A 1 111 ? 22.142 7.651 8.092 1.00 70.25 111 ILE A C 1
ATOM 813 O O . ILE A 1 111 ? 21.755 8.800 8.282 1.00 70.25 111 ILE A O 1
ATOM 817 N N . ASP A 1 112 ? 22.571 6.823 9.048 1.00 67.06 112 ASP A N 1
ATOM 818 C CA . ASP A 1 112 ? 22.707 7.055 10.481 1.00 67.06 112 ASP A CA 1
ATOM 819 C C . ASP A 1 112 ? 23.028 8.491 10.909 1.00 67.06 112 ASP A C 1
ATOM 821 O O . ASP A 1 112 ? 22.420 9.150 11.749 1.00 67.06 112 ASP A O 1
ATOM 825 N N . LEU A 1 113 ? 24.137 8.900 10.296 1.00 63.97 113 LEU A N 1
ATOM 826 C CA . LEU A 1 113 ? 24.967 10.045 10.632 1.00 63.97 113 LEU A CA 1
ATOM 827 C C . LEU A 1 113 ? 24.643 11.267 9.774 1.00 63.97 113 LEU A C 1
ATOM 829 O O . LEU A 1 113 ? 24.986 12.379 10.163 1.00 63.97 113 LEU A O 1
ATOM 833 N N . ILE A 1 114 ? 24.072 11.051 8.585 1.00 68.31 114 ILE A N 1
ATOM 834 C CA . ILE A 1 114 ? 23.812 12.107 7.601 1.00 68.31 114 ILE A CA 1
ATOM 835 C C . ILE A 1 114 ? 22.381 12.625 7.718 1.00 68.31 114 ILE A C 1
ATOM 837 O O . ILE A 1 114 ? 22.175 13.824 7.566 1.00 68.31 114 ILE A O 1
ATOM 841 N N . GLN A 1 115 ? 21.413 11.734 7.953 1.00 67.81 115 GLN A N 1
ATOM 842 C CA . GLN A 1 115 ? 19.991 12.070 7.856 1.00 67.81 115 GLN A CA 1
ATOM 843 C C . GLN A 1 115 ? 19.322 12.324 9.198 1.00 67.81 115 GLN A C 1
ATOM 845 O O . GLN A 1 115 ? 18.275 12.956 9.217 1.00 67.81 115 GLN A O 1
ATOM 850 N N . ARG A 1 116 ? 19.902 11.872 10.316 1.00 62.91 116 ARG A N 1
ATOM 851 C CA . ARG A 1 116 ? 19.303 12.107 11.629 1.00 62.91 116 ARG A CA 1
ATOM 852 C C . ARG A 1 116 ? 19.406 13.604 11.975 1.00 62.91 116 ARG A C 1
ATOM 854 O O . ARG A 1 116 ? 20.528 14.086 12.183 1.00 62.91 116 ARG A O 1
ATOM 861 N N . PRO A 1 117 ? 18.288 14.349 12.061 1.00 53.03 117 PRO A N 1
ATOM 862 C CA . PRO A 1 117 ? 18.298 15.673 12.666 1.00 53.03 117 PRO A CA 1
ATOM 863 C C . PRO A 1 117 ? 18.693 15.529 14.142 1.00 53.03 117 PRO A C 1
ATOM 865 O O . PRO A 1 117 ? 18.741 14.432 14.689 1.00 53.03 117 PRO A O 1
ATOM 868 N N . SER A 1 118 ? 18.949 16.623 14.847 1.00 53.31 118 SER A N 1
ATOM 869 C CA . SER A 1 118 ? 19.167 16.573 16.300 1.00 53.31 118 SER A CA 1
ATOM 870 C C . SER A 1 118 ? 17.958 16.067 17.120 1.00 53.31 118 SER A C 1
ATOM 872 O O . SER A 1 118 ? 18.068 16.041 18.341 1.00 53.31 118 SER A O 1
ATOM 874 N N . ASP A 1 119 ? 16.849 15.676 16.478 1.00 49.62 119 ASP A N 1
ATOM 875 C CA . ASP A 1 119 ? 15.644 15.118 17.099 1.00 49.62 119 ASP A CA 1
ATOM 876 C C . ASP A 1 119 ? 15.730 13.589 17.259 1.00 49.62 119 ASP A C 1
ATOM 878 O O . ASP A 1 119 ? 15.502 12.807 16.341 1.00 49.62 119 ASP A O 1
ATOM 882 N N . ASP A 1 120 ? 16.156 13.216 18.462 1.00 55.78 120 ASP A N 1
ATOM 883 C CA . ASP A 1 120 ? 15.739 12.148 19.382 1.00 55.78 120 ASP A CA 1
ATOM 884 C C . ASP A 1 120 ? 15.123 10.790 18.943 1.00 55.78 120 ASP A C 1
ATOM 886 O O . ASP A 1 120 ? 15.164 9.883 19.772 1.00 55.78 120 ASP A O 1
ATOM 890 N N . ASP A 1 121 ? 14.644 10.520 17.721 1.00 56.78 121 ASP A N 1
ATOM 891 C CA . ASP A 1 121 ? 14.178 9.150 17.394 1.00 56.78 121 ASP A CA 1
ATOM 892 C C . ASP A 1 121 ? 15.343 8.232 16.956 1.00 56.78 121 ASP A C 1
ATOM 894 O O . ASP A 1 121 ? 16.033 8.437 15.952 1.00 56.78 121 ASP A O 1
ATOM 898 N N . LEU A 1 122 ? 15.615 7.199 17.763 1.00 60.75 122 LEU A N 1
ATOM 899 C CA . LEU A 1 122 ? 16.685 6.217 17.541 1.00 60.75 122 LEU A CA 1
ATOM 900 C C . LEU A 1 122 ? 16.252 4.983 16.734 1.00 60.75 122 LEU A C 1
ATOM 902 O O . LEU A 1 122 ? 17.092 4.103 16.494 1.00 60.75 122 LEU A O 1
ATOM 906 N N . TYR A 1 123 ? 14.967 4.856 16.414 1.00 64.50 123 TYR A N 1
ATOM 907 C CA . TYR A 1 123 ? 14.377 3.679 15.777 1.00 64.50 123 TYR A CA 1
ATOM 908 C C . TYR A 1 123 ? 13.688 4.000 14.461 1.00 64.50 123 TYR A C 1
ATOM 910 O O . TYR A 1 123 ? 13.584 3.094 13.635 1.00 64.50 123 TYR A O 1
ATOM 918 N N . TYR A 1 124 ? 13.271 5.247 14.252 1.00 67.25 124 TYR A N 1
ATOM 919 C CA . TYR A 1 124 ? 12.614 5.688 13.030 1.00 67.25 124 TYR A CA 1
ATOM 920 C C . TYR A 1 124 ? 13.252 6.956 12.494 1.00 67.25 124 TYR A C 1
ATOM 922 O O . TYR A 1 124 ? 13.806 7.769 13.227 1.00 67.25 124 TYR A O 1
ATOM 930 N N . MET A 1 125 ? 13.208 7.095 11.177 1.00 71.12 125 MET A N 1
ATOM 931 C CA . MET A 1 125 ? 13.557 8.337 10.508 1.00 71.12 125 MET A CA 1
ATOM 932 C C . MET A 1 125 ? 12.698 8.499 9.265 1.00 71.12 125 MET A C 1
ATOM 934 O O . MET A 1 125 ? 12.370 7.509 8.605 1.00 71.12 125 MET A O 1
ATOM 938 N N . ALA A 1 126 ? 12.376 9.746 8.947 1.00 80.25 126 ALA A N 1
ATOM 939 C CA . ALA A 1 126 ? 11.794 10.117 7.673 1.00 80.25 126 ALA A CA 1
ATOM 940 C C . ALA A 1 126 ? 12.902 10.414 6.663 1.00 80.25 126 ALA A C 1
ATOM 942 O O . ALA A 1 126 ? 13.788 11.231 6.923 1.00 80.25 126 ALA A O 1
ATOM 943 N N . ILE A 1 127 ? 12.852 9.759 5.505 1.00 85.12 127 ILE A N 1
ATOM 944 C CA . ILE A 1 127 ? 13.721 10.076 4.366 1.00 85.12 127 ILE A CA 1
ATOM 945 C C . ILE A 1 127 ? 12.915 10.092 3.068 1.00 85.12 127 ILE A C 1
ATOM 947 O O . ILE A 1 127 ? 11.849 9.488 2.974 1.00 85.12 127 ILE A O 1
ATOM 951 N N . SER A 1 128 ? 13.444 10.789 2.063 1.00 88.38 128 SER A N 1
ATOM 952 C CA . SER A 1 128 ? 12.797 10.962 0.760 1.00 88.38 128 SER A CA 1
ATOM 953 C C . SER A 1 128 ? 13.579 10.274 -0.359 1.00 88.38 128 SER A C 1
ATOM 955 O O . SER A 1 128 ? 14.813 10.274 -0.370 1.00 88.38 128 SER A O 1
ATOM 957 N N . GLY A 1 129 ? 12.857 9.722 -1.330 1.00 93.69 129 GLY A N 1
ATOM 958 C CA . GLY A 1 129 ? 13.382 9.120 -2.549 1.00 93.69 129 GLY A CA 1
ATOM 959 C C . GLY A 1 129 ? 12.404 8.128 -3.184 1.00 93.69 129 GLY A C 1
ATOM 960 O O . GLY A 1 129 ? 11.592 7.505 -2.503 1.00 93.69 129 GLY A O 1
ATOM 961 N N . THR A 1 130 ? 12.566 7.854 -4.482 1.00 96.19 130 THR A N 1
ATOM 962 C CA . THR A 1 130 ? 11.958 6.666 -5.127 1.00 96.19 130 THR A CA 1
ATOM 963 C C . THR A 1 130 ? 12.384 5.368 -4.447 1.00 96.19 130 THR A C 1
ATOM 965 O O . THR A 1 130 ? 11.656 4.378 -4.455 1.00 96.19 130 THR A O 1
ATOM 968 N N . SER A 1 131 ? 13.524 5.398 -3.754 1.00 94.50 131 SER A N 1
ATOM 969 C CA . SER A 1 131 ? 13.989 4.334 -2.873 1.00 94.50 131 SER A CA 1
ATOM 970 C C . SER A 1 131 ? 13.025 3.990 -1.735 1.00 94.50 131 SER A C 1
ATOM 972 O O . SER A 1 131 ? 13.099 2.867 -1.240 1.00 94.50 131 SER A O 1
ATOM 974 N N . MET A 1 132 ? 12.171 4.932 -1.320 1.00 93.56 132 MET A N 1
ATOM 975 C CA . MET A 1 132 ? 11.134 4.758 -0.297 1.00 93.56 132 MET A CA 1
ATOM 976 C C . MET A 1 132 ? 9.795 4.371 -0.932 1.00 93.56 132 MET A C 1
ATOM 978 O O . MET A 1 132 ? 9.079 3.549 -0.375 1.00 93.56 132 MET A O 1
ATOM 982 N N . ALA A 1 133 ? 9.494 4.865 -2.134 1.00 95.12 133 ALA A N 1
ATOM 983 C CA . ALA A 1 133 ? 8.313 4.458 -2.900 1.00 95.12 133 ALA A CA 1
ATOM 984 C C . ALA A 1 133 ? 8.369 2.972 -3.321 1.00 95.12 133 ALA A C 1
ATOM 986 O O . ALA A 1 133 ? 7.406 2.226 -3.166 1.00 95.12 133 ALA A O 1
ATOM 987 N N . THR A 1 134 ? 9.535 2.501 -3.770 1.00 97.69 134 THR A N 1
ATOM 988 C CA . THR A 1 134 ? 9.765 1.117 -4.238 1.00 97.69 134 THR A CA 1
ATOM 989 C C . THR A 1 134 ? 9.350 0.033 -3.226 1.00 97.69 134 THR A C 1
ATOM 991 O O . THR A 1 134 ? 8.644 -0.903 -3.609 1.00 97.69 134 THR A O 1
ATOM 994 N N . PRO A 1 135 ? 9.747 0.084 -1.936 1.00 95.81 135 PRO A N 1
ATOM 995 C CA . PRO A 1 135 ? 9.311 -0.908 -0.957 1.00 95.81 135 PRO A CA 1
ATOM 996 C C . PRO A 1 135 ? 7.815 -0.840 -0.614 1.00 95.81 135 PRO A C 1
ATOM 998 O O . PRO A 1 135 ? 7.276 -1.880 -0.239 1.00 95.81 135 PRO A O 1
ATOM 1001 N N . HIS A 1 136 ? 7.125 0.300 -0.787 1.00 92.69 136 HIS A N 1
ATOM 1002 C CA . HIS A 1 136 ? 5.658 0.335 -0.660 1.00 92.69 136 HIS A CA 1
ATOM 1003 C C . HIS A 1 136 ? 5.012 -0.584 -1.700 1.00 92.69 136 HIS A C 1
ATOM 1005 O O . HIS A 1 136 ? 4.249 -1.481 -1.346 1.00 92.69 136 HIS A O 1
ATOM 1011 N N . ILE A 1 137 ? 5.399 -0.432 -2.968 1.00 96.88 137 ILE A N 1
ATOM 1012 C CA . ILE A 1 137 ? 4.907 -1.274 -4.066 1.00 96.88 137 ILE A CA 1
ATOM 1013 C C . ILE A 1 137 ? 5.312 -2.736 -3.890 1.00 96.88 137 ILE A C 1
ATOM 1015 O O . ILE A 1 137 ? 4.496 -3.627 -4.104 1.00 96.88 137 ILE A O 1
ATOM 1019 N N . ALA A 1 138 ? 6.534 -3.016 -3.433 1.00 97.19 138 ALA A N 1
ATOM 1020 C CA . ALA A 1 138 ? 6.928 -4.393 -3.131 1.00 97.19 138 ALA A CA 1
ATOM 1021 C C . ALA A 1 138 ? 6.054 -5.023 -2.024 1.00 97.19 138 ALA A C 1
ATOM 1023 O O . ALA A 1 138 ? 5.755 -6.222 -2.069 1.00 97.19 138 ALA A O 1
ATOM 1024 N N . GLY A 1 139 ? 5.613 -4.219 -1.050 1.00 95.31 139 GLY A N 1
ATOM 1025 C CA . GLY A 1 139 ? 4.625 -4.612 -0.047 1.00 95.31 139 GLY A CA 1
ATOM 1026 C C . GLY A 1 139 ? 3.264 -4.933 -0.665 1.00 95.31 139 GLY A C 1
ATOM 1027 O O . GLY A 1 139 ? 2.721 -6.007 -0.402 1.00 95.31 139 GLY A O 1
ATOM 1028 N N . VAL A 1 140 ? 2.756 -4.064 -1.547 1.00 94.75 140 VAL A N 1
ATOM 1029 C CA . VAL A 1 140 ? 1.500 -4.296 -2.283 1.00 94.75 140 VAL A CA 1
ATOM 1030 C C . VAL A 1 140 ? 1.586 -5.571 -3.123 1.00 94.75 140 VAL A C 1
ATOM 1032 O O . VAL A 1 140 ? 0.743 -6.449 -2.970 1.00 94.75 140 VAL A O 1
ATOM 1035 N N . ALA A 1 141 ? 2.643 -5.747 -3.919 1.00 96.00 141 ALA A N 1
ATOM 1036 C CA . ALA A 1 141 ? 2.872 -6.965 -4.699 1.00 96.00 141 ALA A CA 1
ATOM 1037 C C . ALA A 1 141 ? 2.858 -8.226 -3.815 1.00 96.00 141 ALA A C 1
ATOM 1039 O O . ALA A 1 141 ? 2.292 -9.252 -4.188 1.00 96.00 141 ALA A O 1
ATOM 1040 N N . THR A 1 142 ? 3.429 -8.148 -2.608 1.00 94.69 142 THR A N 1
ATOM 1041 C CA . THR A 1 142 ? 3.405 -9.261 -1.646 1.00 94.69 142 THR A CA 1
ATOM 1042 C C . THR A 1 142 ? 1.983 -9.575 -1.169 1.00 94.69 142 THR A C 1
ATOM 1044 O O . THR A 1 142 ? 1.632 -10.753 -1.074 1.00 94.69 142 THR A O 1
ATOM 1047 N N . LEU A 1 143 ? 1.149 -8.558 -0.916 1.00 93.50 143 LEU A N 1
ATOM 1048 C CA . LEU A 1 143 ? -0.274 -8.749 -0.601 1.00 93.50 143 LEU A CA 1
ATOM 1049 C C . LEU A 1 143 ? -1.028 -9.399 -1.768 1.00 93.50 143 LEU A C 1
ATOM 1051 O O . LEU A 1 143 ? -1.839 -10.294 -1.535 1.00 93.50 143 LEU A O 1
ATOM 1055 N N . LEU A 1 144 ? -0.727 -9.014 -3.013 1.00 95.50 144 LEU A N 1
ATOM 1056 C CA . LEU A 1 144 ? -1.332 -9.636 -4.195 1.00 95.50 144 LEU A CA 1
ATOM 1057 C C . LEU A 1 144 ? -0.960 -11.117 -4.303 1.00 95.50 144 LEU A C 1
ATOM 1059 O O . LEU A 1 144 ? -1.847 -11.945 -4.466 1.00 95.50 144 LEU A O 1
ATOM 1063 N N . TYR A 1 145 ? 0.311 -11.481 -4.108 1.00 93.81 145 TYR A N 1
ATOM 1064 C CA . TYR A 1 145 ? 0.738 -12.888 -4.085 1.00 93.81 145 TYR A CA 1
ATOM 1065 C C . TYR A 1 145 ? 0.173 -13.686 -2.902 1.00 93.81 145 TYR A C 1
ATOM 1067 O O . TYR A 1 145 ? 0.048 -14.908 -2.988 1.00 93.81 145 TYR A O 1
ATOM 1075 N N . GLN A 1 146 ? -0.148 -13.025 -1.786 1.00 93.19 146 GLN A N 1
ATOM 1076 C CA . GLN A 1 146 ? -0.852 -13.662 -0.674 1.00 93.19 146 GLN A CA 1
ATOM 1077 C C . GLN A 1 146 ? -2.322 -13.925 -1.023 1.00 93.19 146 GLN A C 1
ATOM 1079 O O . GLN A 1 146 ? -2.841 -14.990 -0.690 1.00 93.19 146 GLN A O 1
ATOM 1084 N N . ALA A 1 147 ? -2.980 -12.964 -1.674 1.00 90.50 147 ALA A N 1
ATOM 1085 C CA . ALA A 1 147 ? -4.373 -13.057 -2.101 1.00 90.50 147 ALA A CA 1
ATOM 1086 C C . ALA A 1 147 ? -4.573 -14.037 -3.267 1.00 90.50 147 ALA A C 1
ATOM 1088 O O . ALA A 1 147 ? -5.546 -14.786 -3.274 1.00 90.50 147 ALA A O 1
ATOM 1089 N N . ALA A 1 148 ? -3.638 -14.044 -4.215 1.00 93.00 148 ALA A N 1
ATOM 1090 C CA . ALA A 1 148 ? -3.641 -14.868 -5.412 1.00 93.00 148 ALA A CA 1
ATOM 1091 C C . ALA A 1 148 ? -2.272 -15.536 -5.621 1.00 93.00 148 ALA A C 1
ATOM 1093 O O . ALA A 1 148 ? -1.430 -15.051 -6.381 1.00 93.00 148 ALA A O 1
ATOM 1094 N N . PRO A 1 149 ? -2.001 -16.670 -4.951 1.00 91.62 149 PRO A N 1
ATOM 1095 C CA . PRO A 1 149 ? -0.749 -17.401 -5.136 1.00 91.62 149 PRO A CA 1
ATOM 1096 C C . PRO A 1 149 ? -0.526 -17.924 -6.565 1.00 91.62 149 PRO A C 1
ATOM 1098 O O . PRO A 1 149 ? 0.607 -18.305 -6.882 1.00 91.62 149 PRO A O 1
ATOM 1101 N N . SER A 1 150 ? -1.578 -17.967 -7.399 1.00 90.81 150 SER A N 1
ATOM 1102 C CA . SER A 1 150 ? -1.517 -18.371 -8.810 1.00 90.81 150 SER A CA 1
ATOM 1103 C C . SER A 1 150 ? -0.967 -17.304 -9.762 1.00 90.81 150 SER A C 1
ATOM 1105 O O . SER A 1 150 ? -0.720 -17.640 -10.919 1.00 90.81 150 SER A O 1
ATOM 1107 N N . LEU A 1 151 ? -0.760 -16.059 -9.302 1.00 92.62 151 LEU A N 1
ATOM 1108 C CA . LEU A 1 151 ? -0.260 -14.965 -10.145 1.00 92.62 151 LEU A CA 1
ATOM 1109 C C . LEU A 1 151 ? 1.020 -15.355 -10.884 1.00 92.62 151 LEU A C 1
ATOM 1111 O O . LEU A 1 151 ? 1.917 -15.956 -10.289 1.00 92.62 151 LEU A O 1
ATOM 1115 N N . GLY A 1 152 ? 1.120 -14.975 -12.154 1.00 90.38 152 GLY A N 1
ATOM 1116 C CA . GLY A 1 152 ? 2.278 -15.249 -13.001 1.00 90.38 152 GLY A CA 1
ATOM 1117 C C . GLY A 1 152 ? 2.558 -14.136 -14.007 1.00 90.38 152 GLY A C 1
ATOM 1118 O O . GLY A 1 152 ? 2.602 -12.953 -13.666 1.00 90.38 152 GLY A O 1
ATOM 1119 N N . VAL A 1 153 ? 2.803 -14.533 -15.253 1.00 88.62 153 VAL A N 1
ATOM 1120 C CA . VAL A 1 153 ? 2.927 -13.615 -16.392 1.00 88.62 153 VAL A CA 1
ATOM 1121 C C . VAL A 1 153 ? 1.532 -13.373 -16.963 1.00 88.62 153 VAL A C 1
ATOM 1123 O O . VAL A 1 153 ? 0.776 -14.330 -17.126 1.00 88.62 153 VAL A O 1
ATOM 1126 N N . ALA A 1 154 ? 1.189 -12.117 -17.236 1.00 85.31 154 ALA A N 1
ATOM 1127 C CA . ALA A 1 154 ? -0.118 -11.763 -17.765 1.00 85.31 154 ALA A CA 1
ATOM 1128 C C . ALA A 1 154 ? -0.260 -12.182 -19.234 1.00 85.31 154 ALA A C 1
ATOM 1130 O O . ALA A 1 154 ? 0.698 -12.126 -20.008 1.00 85.31 154 ALA A O 1
ATOM 1131 N N . ASP A 1 155 ? -1.487 -12.514 -19.643 1.00 75.25 155 ASP A N 1
ATOM 1132 C CA . ASP A 1 155 ? -1.886 -12.588 -21.060 1.00 75.25 155 ASP A CA 1
ATOM 1133 C C . ASP A 1 155 ? -2.093 -11.166 -21.628 1.00 75.25 155 ASP A C 1
ATOM 1135 O O . ASP A 1 155 ? -3.149 -10.794 -22.139 1.00 75.25 155 ASP A O 1
ATOM 1139 N N . TYR A 1 156 ? -1.081 -10.322 -21.419 1.00 72.75 156 TYR A N 1
ATOM 1140 C CA . TYR A 1 156 ? -1.002 -8.921 -21.806 1.00 72.75 156 TYR A CA 1
ATOM 1141 C C . TYR A 1 156 ? 0.455 -8.645 -22.195 1.00 72.75 156 TYR A C 1
ATOM 1143 O O . TYR A 1 156 ? 1.353 -8.573 -21.357 1.00 72.75 156 TYR A O 1
ATOM 1151 N N . PHE A 1 157 ? 0.689 -8.616 -23.509 1.00 61.97 157 PHE A N 1
ATOM 1152 C CA . PHE A 1 157 ? 2.024 -8.647 -24.122 1.00 61.97 157 PHE A CA 1
ATOM 1153 C C . PHE A 1 157 ? 2.611 -7.266 -24.419 1.00 61.97 157 PHE A C 1
ATOM 1155 O O . PHE A 1 157 ? 3.696 -7.185 -24.992 1.00 61.97 157 PHE A O 1
ATOM 1162 N N . TYR A 1 158 ? 1.885 -6.190 -24.120 1.00 64.94 158 TYR A N 1
ATOM 1163 C CA . TYR A 1 158 ? 2.289 -4.841 -24.491 1.00 64.94 158 TYR A CA 1
ATOM 1164 C C . TYR A 1 158 ? 2.551 -4.026 -23.236 1.00 64.94 158 TYR A C 1
ATOM 1166 O O . TYR A 1 158 ? 1.603 -3.571 -22.604 1.00 64.94 158 TYR A O 1
ATOM 1174 N N . GLU A 1 159 ? 3.831 -3.806 -22.940 1.00 67.12 159 GLU A N 1
ATOM 1175 C CA . GLU A 1 159 ? 4.258 -2.712 -22.067 1.00 67.12 159 GLU A CA 1
ATOM 1176 C C . GLU A 1 159 ? 3.589 -1.410 -22.514 1.00 67.12 159 GLU A C 1
ATOM 1178 O O . GLU A 1 159 ? 3.437 -1.186 -23.723 1.00 67.12 159 GLU A O 1
ATOM 1183 N N . ASP A 1 160 ? 3.183 -0.594 -21.539 1.00 61.09 160 ASP A N 1
ATOM 1184 C CA . ASP A 1 160 ? 2.007 0.296 -21.487 1.00 61.09 160 ASP A CA 1
ATOM 1185 C C . ASP A 1 160 ? 1.662 1.188 -22.699 1.00 61.09 160 ASP A C 1
ATOM 1187 O O . ASP A 1 160 ? 0.581 1.777 -22.772 1.00 61.09 160 ASP A O 1
ATOM 1191 N N . HIS A 1 161 ? 2.520 1.265 -23.710 1.00 56.75 161 HIS A N 1
ATOM 1192 C CA . HIS A 1 161 ? 2.368 2.125 -24.877 1.00 56.75 161 HIS A CA 1
ATOM 1193 C C . HIS A 1 161 ? 3.029 1.609 -26.168 1.00 56.75 161 HIS A C 1
ATOM 1195 O O . HIS A 1 161 ? 3.086 2.343 -27.164 1.00 56.75 161 HIS A O 1
ATOM 1201 N N . GLU A 1 162 ? 3.509 0.366 -26.210 1.00 58.59 162 GLU A N 1
ATOM 1202 C CA . GLU A 1 162 ? 4.034 -0.200 -27.452 1.00 58.59 162 GLU A CA 1
ATOM 1203 C C . GLU A 1 162 ? 2.883 -0.556 -28.406 1.00 58.59 162 GLU A C 1
ATOM 1205 O O . GLU A 1 162 ? 1.946 -1.284 -28.074 1.00 58.59 162 GLU A O 1
ATOM 1210 N N . THR A 1 163 ? 2.936 0.001 -29.620 1.00 52.50 163 THR A N 1
ATOM 1211 C CA . THR A 1 163 ? 1.929 -0.246 -30.674 1.00 52.50 163 THR A CA 1
ATOM 1212 C C . THR A 1 163 ? 2.353 -1.344 -31.648 1.00 52.50 163 THR A C 1
ATOM 1214 O O . THR A 1 163 ? 1.524 -1.831 -32.421 1.00 52.50 163 THR A O 1
ATOM 1217 N N . THR A 1 164 ? 3.627 -1.750 -31.596 1.00 54.75 164 THR A N 1
ATOM 1218 C CA . THR A 1 164 ? 4.207 -2.780 -32.457 1.00 54.75 164 THR A CA 1
ATOM 1219 C C . THR A 1 164 ? 5.163 -3.649 -31.645 1.00 54.75 164 THR A C 1
ATOM 1221 O O . THR A 1 164 ? 6.066 -3.153 -30.982 1.00 54.75 164 THR A O 1
ATOM 1224 N N . GLU A 1 165 ? 4.968 -4.961 -31.713 1.00 52.56 165 GLU A N 1
ATOM 1225 C CA . GLU A 1 165 ? 5.774 -5.960 -31.012 1.00 52.56 165 GLU A CA 1
ATOM 1226 C C . GLU A 1 165 ? 7.266 -5.853 -31.402 1.00 52.56 165 GLU A C 1
ATOM 1228 O O . GLU A 1 165 ? 7.621 -5.929 -32.579 1.00 52.56 165 GLU A O 1
ATOM 1233 N N . GLY A 1 166 ? 8.143 -5.665 -30.411 1.00 51.84 166 GLY A N 1
ATOM 1234 C CA . GLY A 1 166 ? 9.595 -5.807 -30.552 1.00 51.84 166 GLY A CA 1
ATOM 1235 C C . GLY A 1 166 ? 10.390 -4.687 -31.228 1.00 51.84 166 GLY A C 1
ATOM 1236 O O . GLY A 1 166 ? 11.613 -4.829 -31.316 1.00 51.84 166 GLY A O 1
ATOM 1237 N N . GLU A 1 167 ? 9.783 -3.567 -31.641 1.00 51.28 167 GLU A N 1
ATOM 1238 C CA . GLU A 1 167 ? 10.517 -2.482 -32.329 1.00 51.28 167 GLU A CA 1
ATOM 1239 C C . GLU A 1 167 ? 11.645 -1.872 -31.475 1.00 51.28 167 GLU A C 1
ATOM 1241 O O . GLU A 1 167 ? 12.724 -1.577 -31.995 1.00 51.28 167 GLU A O 1
ATOM 1246 N N . TRP A 1 168 ? 11.442 -1.736 -30.162 1.00 53.84 168 TRP A N 1
ATOM 1247 C CA . TRP A 1 168 ? 12.420 -1.122 -29.250 1.00 53.84 168 TRP A CA 1
ATOM 1248 C C . TRP A 1 168 ? 13.269 -2.111 -28.461 1.00 53.84 168 TRP A C 1
ATOM 1250 O O . TRP A 1 168 ? 14.321 -1.757 -27.929 1.00 53.84 168 TRP A O 1
ATOM 1260 N N . TYR A 1 169 ? 12.861 -3.373 -28.435 1.00 59.31 169 TYR A N 1
ATOM 1261 C CA . TYR A 1 169 ? 13.494 -4.404 -27.622 1.00 59.31 169 TYR A CA 1
ATOM 1262 C C . TYR A 1 169 ? 14.440 -5.309 -28.421 1.00 59.31 169 TYR A C 1
ATOM 1264 O O . TYR A 1 169 ? 14.842 -6.377 -27.960 1.00 59.31 169 TYR A O 1
ATOM 1272 N N . GLY A 1 170 ? 14.836 -4.859 -29.616 1.00 55.53 170 GLY A N 1
ATOM 1273 C CA . GLY A 1 170 ? 15.749 -5.581 -30.499 1.00 55.53 170 GLY A CA 1
ATOM 1274 C C . GLY A 1 170 ? 15.091 -6.791 -31.158 1.00 55.53 170 GLY A C 1
ATOM 1275 O O . GLY A 1 170 ? 15.650 -7.884 -31.102 1.00 55.53 170 GLY A O 1
ATOM 1276 N N . ASP A 1 171 ? 13.905 -6.593 -31.745 1.00 57.56 171 ASP A N 1
ATOM 1277 C CA . ASP A 1 171 ? 13.054 -7.623 -32.364 1.00 57.56 171 ASP A CA 1
ATOM 1278 C C . ASP A 1 171 ? 12.527 -8.682 -31.369 1.00 57.56 171 ASP A C 1
ATOM 1280 O O . ASP A 1 171 ? 12.119 -9.779 -31.759 1.00 57.56 171 ASP A O 1
ATOM 1284 N N . ARG A 1 172 ? 12.551 -8.373 -30.066 1.00 57.66 172 ARG A N 1
ATOM 1285 C CA . ARG A 1 172 ? 12.033 -9.236 -28.998 1.00 57.66 172 ARG A CA 1
ATOM 1286 C C . ARG A 1 172 ? 10.507 -9.196 -28.935 1.00 57.66 172 ARG A C 1
ATOM 1288 O O . ARG A 1 172 ? 9.924 -8.134 -28.781 1.00 57.66 172 ARG A O 1
ATOM 1295 N N . THR A 1 173 ? 9.880 -10.364 -28.984 1.00 53.97 173 THR A N 1
ATOM 1296 C CA . THR A 1 173 ? 8.420 -10.554 -28.885 1.00 53.97 173 THR A CA 1
ATOM 1297 C C . THR A 1 173 ? 7.937 -10.795 -27.449 1.00 53.97 173 THR A C 1
ATOM 1299 O O . THR A 1 173 ? 6.777 -11.092 -27.210 1.00 53.97 173 THR A O 1
ATOM 1302 N N . ASP A 1 174 ? 8.848 -10.751 -26.480 1.00 59.28 174 ASP A N 1
ATOM 1303 C CA . ASP A 1 174 ? 8.649 -11.133 -25.083 1.00 59.28 174 ASP A CA 1
ATOM 1304 C C . ASP A 1 174 ? 8.693 -9.923 -24.135 1.00 59.28 174 ASP A C 1
ATOM 1306 O O . ASP A 1 174 ? 9.491 -9.872 -23.193 1.00 59.28 174 ASP A O 1
ATOM 1310 N N . THR A 1 175 ? 7.832 -8.944 -24.419 1.00 68.88 175 THR A N 1
ATOM 1311 C CA . THR A 1 175 ? 7.564 -7.724 -23.633 1.00 68.88 175 THR A CA 1
ATOM 1312 C C . THR A 1 175 ? 6.388 -7.932 -22.693 1.00 68.88 175 THR A C 1
ATOM 1314 O O . THR A 1 175 ? 5.393 -7.217 -22.736 1.00 68.88 175 THR A O 1
ATOM 1317 N N . PHE A 1 176 ? 6.449 -9.011 -21.926 1.00 75.94 176 PHE A N 1
ATOM 1318 C CA . PHE A 1 176 ? 5.337 -9.381 -21.070 1.00 75.94 176 PHE A CA 1
ATOM 1319 C C . PHE A 1 176 ? 5.270 -8.478 -19.843 1.00 75.94 176 PHE A C 1
ATOM 1321 O O . PHE A 1 176 ? 6.300 -8.034 -19.346 1.00 75.94 176 PHE A O 1
ATOM 1328 N N . VAL A 1 177 ? 4.059 -8.335 -19.322 1.00 87.19 177 VAL A N 1
ATOM 1329 C CA . VAL A 1 177 ? 3.755 -7.680 -18.050 1.00 87.19 177 VAL A CA 1
ATOM 1330 C C . VAL A 1 177 ? 3.450 -8.762 -17.013 1.00 87.19 177 VAL A C 1
ATOM 1332 O O . VAL A 1 177 ? 2.928 -9.837 -17.343 1.00 87.19 177 VAL A O 1
ATOM 1335 N N . SER A 1 178 ? 3.806 -8.544 -15.747 1.00 91.38 178 SER A N 1
ATOM 1336 C CA . SER A 1 178 ? 3.410 -9.490 -14.693 1.00 91.38 178 SER A CA 1
ATOM 1337 C C . SER A 1 178 ? 1.935 -9.307 -14.313 1.00 91.38 178 SER A C 1
ATOM 1339 O O . SER A 1 178 ? 1.395 -8.210 -14.376 1.00 91.38 178 SER A O 1
ATOM 1341 N N . GLU A 1 179 ? 1.242 -10.355 -13.863 1.00 93.62 179 GLU A N 1
ATOM 1342 C CA . GLU A 1 179 ? -0.157 -10.175 -13.430 1.00 93.62 179 GLU A CA 1
ATOM 1343 C C . GLU A 1 179 ? -0.275 -9.253 -12.209 1.00 93.62 179 GLU A C 1
ATOM 1345 O O . GLU A 1 179 ? -1.272 -8.556 -12.054 1.00 93.62 179 GLU A O 1
ATOM 1350 N N . ALA A 1 180 ? 0.750 -9.225 -11.351 1.00 95.25 180 ALA A N 1
ATOM 1351 C CA . ALA A 1 180 ? 0.805 -8.312 -10.213 1.00 95.25 180 ALA A CA 1
ATOM 1352 C C . ALA A 1 180 ? 0.876 -6.844 -10.663 1.00 95.25 180 ALA A C 1
ATOM 1354 O O . ALA A 1 180 ? 0.192 -5.997 -10.095 1.00 95.25 180 ALA A O 1
ATOM 1355 N N . GLU A 1 181 ? 1.689 -6.565 -11.676 1.00 94.25 181 GLU A N 1
ATOM 1356 C CA . GLU A 1 181 ? 1.827 -5.257 -12.314 1.00 94.25 181 GLU A CA 1
ATOM 1357 C C . GLU A 1 181 ? 0.532 -4.828 -12.996 1.00 94.25 181 GLU A C 1
ATOM 1359 O O . GLU A 1 181 ? -0.026 -3.808 -12.609 1.00 94.25 181 GLU A O 1
ATOM 1364 N N . LEU A 1 182 ? -0.047 -5.678 -13.850 1.00 93.88 182 LEU A N 1
ATOM 1365 C CA . LEU A 1 182 ? -1.313 -5.387 -14.528 1.00 93.88 182 LEU A CA 1
ATOM 1366 C C . LEU A 1 182 ? -2.463 -5.110 -13.541 1.00 93.88 182 LEU A C 1
ATOM 1368 O O . LEU A 1 182 ? -3.277 -4.211 -13.753 1.00 93.88 182 LEU A O 1
ATOM 1372 N N . ILE A 1 183 ? -2.547 -5.860 -12.433 1.00 95.25 183 ILE A N 1
ATOM 1373 C CA . ILE A 1 183 ? -3.520 -5.573 -11.364 1.00 95.25 183 ILE A CA 1
ATOM 1374 C C . ILE A 1 183 ? -3.268 -4.183 -10.761 1.00 95.25 183 ILE A C 1
ATOM 1376 O O . ILE A 1 183 ? -4.225 -3.456 -10.481 1.00 95.25 183 ILE A O 1
ATOM 1380 N N . MET A 1 184 ? -2.002 -3.810 -10.548 1.00 94.81 184 MET A N 1
ATOM 1381 C CA . MET A 1 184 ? -1.636 -2.500 -10.014 1.00 94.81 184 MET A CA 1
ATOM 1382 C C . MET A 1 184 ? -1.971 -1.376 -11.000 1.00 94.81 184 MET A C 1
ATOM 1384 O O . MET A 1 184 ? -2.661 -0.442 -10.595 1.00 94.81 184 MET A O 1
ATOM 1388 N N . GLU A 1 185 ? -1.623 -1.502 -12.280 1.00 92.69 185 GLU A N 1
ATOM 1389 C CA . GLU A 1 185 ? -1.992 -0.555 -13.345 1.00 92.69 185 GLU A CA 1
ATOM 1390 C C . GLU A 1 185 ? -3.511 -0.315 -13.397 1.00 92.69 185 GLU A C 1
ATOM 1392 O O . GLU A 1 185 ? -3.983 0.823 -13.339 1.00 92.69 185 GLU A O 1
ATOM 1397 N N . LEU A 1 186 ? -4.304 -1.395 -13.397 1.00 92.25 186 LEU A N 1
ATOM 1398 C CA . LEU A 1 186 ? -5.772 -1.334 -13.422 1.00 92.25 186 LEU A CA 1
ATOM 1399 C C . LEU A 1 186 ? -6.392 -0.764 -12.137 1.00 92.25 186 LEU A C 1
ATOM 1401 O O . LEU A 1 186 ? -7.565 -0.384 -12.134 1.00 92.25 186 LEU A O 1
ATOM 1405 N N . SER A 1 187 ? -5.627 -0.718 -11.048 1.00 91.25 187 SER A N 1
ATOM 1406 C CA . SER A 1 187 ? -6.023 -0.123 -9.765 1.00 91.25 187 SER A CA 1
ATOM 1407 C C . SER A 1 187 ? -5.430 1.271 -9.528 1.00 91.25 187 SER A C 1
ATOM 1409 O O . SER A 1 187 ? -5.666 1.868 -8.473 1.00 91.25 187 SER A O 1
ATOM 1411 N N . GLY A 1 188 ? -4.654 1.789 -10.483 1.00 88.75 188 GLY A N 1
ATOM 1412 C CA . GLY A 1 188 ? -3.990 3.080 -10.383 1.00 88.75 188 GLY A CA 1
ATOM 1413 C C . GLY A 1 188 ? -4.980 4.242 -10.335 1.00 88.75 188 GLY A C 1
ATOM 1414 O O . GLY A 1 188 ? -5.919 4.340 -11.131 1.00 88.75 188 GLY A O 1
ATOM 1415 N N . ARG A 1 189 ? -4.766 5.148 -9.382 1.00 87.31 189 ARG A N 1
ATOM 1416 C CA . ARG A 1 189 ? -5.467 6.424 -9.253 1.00 87.31 189 ARG A CA 1
ATOM 1417 C C . ARG A 1 189 ? -4.560 7.528 -9.770 1.00 87.31 189 ARG A C 1
ATOM 1419 O O . ARG A 1 189 ? -3.692 8.038 -9.060 1.00 87.31 189 ARG A O 1
ATOM 1426 N N . TYR A 1 190 ? -4.801 7.897 -11.016 1.00 86.19 190 TYR A N 1
ATOM 1427 C CA . TYR A 1 190 ? -4.082 8.971 -11.678 1.00 86.19 190 TYR A CA 1
ATOM 1428 C C . TYR A 1 190 ? -4.348 10.326 -11.005 1.00 86.19 190 TYR A C 1
ATOM 1430 O O . TYR A 1 190 ? -5.502 10.701 -10.778 1.00 86.19 190 TYR A O 1
ATOM 1438 N N . ILE A 1 191 ? -3.287 11.078 -10.703 1.00 84.12 191 ILE A N 1
ATOM 1439 C CA . ILE A 1 191 ? -3.387 12.394 -10.063 1.00 84.12 191 ILE A CA 1
ATOM 1440 C C . ILE A 1 191 ? -3.474 13.467 -11.153 1.00 84.12 191 ILE A C 1
ATOM 1442 O O . ILE A 1 191 ? -2.473 13.858 -11.763 1.00 84.12 191 ILE A O 1
ATOM 1446 N N . GLU A 1 192 ? -4.689 13.961 -11.401 1.00 80.31 192 GLU A N 1
ATOM 1447 C CA . GLU A 1 192 ? -4.925 15.049 -12.352 1.00 80.31 192 GLU A CA 1
ATOM 1448 C C . GLU A 1 192 ? -4.333 16.375 -11.857 1.00 80.31 192 GLU A C 1
ATOM 1450 O O . GLU A 1 192 ? -4.533 16.791 -10.719 1.00 80.31 192 GLU A O 1
ATOM 1455 N N . GLY A 1 193 ? -3.630 17.089 -12.740 1.00 67.06 193 GLY A N 1
ATOM 1456 C CA . GLY A 1 193 ? -3.121 18.432 -12.446 1.00 67.06 193 GLY A CA 1
ATOM 1457 C C . GLY A 1 193 ? -1.923 18.487 -11.492 1.00 67.06 193 GLY A C 1
ATOM 1458 O O . GLY A 1 193 ? -1.425 19.583 -11.241 1.00 67.06 193 GLY A O 1
ATOM 1459 N N . GLY A 1 194 ? -1.415 17.339 -11.025 1.00 58.50 194 GLY A N 1
ATOM 1460 C CA . GLY A 1 194 ? -0.222 17.262 -10.172 1.00 58.50 194 GLY A CA 1
ATOM 1461 C C . GLY A 1 194 ? 1.067 17.752 -10.851 1.00 58.50 194 GLY A C 1
ATOM 1462 O O . GLY A 1 194 ? 2.027 18.097 -10.169 1.00 58.50 194 GLY A O 1
ATOM 1463 N N . GLN A 1 195 ? 1.100 17.833 -12.191 1.00 64.19 195 GLN A N 1
ATOM 1464 C CA . GLN A 1 195 ? 2.172 18.455 -12.983 1.00 64.19 195 GLN A CA 1
ATOM 1465 C C . GLN A 1 195 ? 1.592 19.206 -14.196 1.00 64.19 195 GLN A C 1
ATOM 1467 O O . GLN A 1 195 ? 0.546 18.836 -14.727 1.00 64.19 195 GLN A O 1
ATOM 1472 N N . SER A 1 196 ? 2.306 20.216 -14.713 1.00 54.03 196 SER A N 1
ATOM 1473 C CA . SER A 1 196 ? 1.867 21.012 -15.879 1.00 54.03 196 SER A CA 1
ATOM 1474 C C . SER A 1 196 ? 1.779 20.229 -17.194 1.00 54.03 196 SER A C 1
ATOM 1476 O O . SER A 1 196 ? 1.172 20.708 -18.150 1.00 54.03 196 SER A O 1
ATOM 1478 N N . ASN A 1 197 ? 2.407 19.052 -17.248 1.00 54.06 197 ASN A N 1
ATOM 1479 C CA . ASN A 1 197 ? 2.636 18.283 -18.469 1.00 54.06 197 ASN A CA 1
ATOM 1480 C C . ASN A 1 197 ? 2.109 16.836 -18.374 1.00 54.06 197 ASN A C 1
ATOM 1482 O O . ASN A 1 197 ? 2.455 16.011 -19.222 1.00 54.06 197 ASN A O 1
ATOM 1486 N N . ALA A 1 198 ? 1.288 16.549 -17.357 1.00 54.84 198 ALA A N 1
ATOM 1487 C CA . ALA A 1 198 ? 0.457 15.355 -17.225 1.00 54.84 198 ALA A CA 1
ATOM 1488 C C . ALA A 1 198 ? -0.562 15.334 -18.382 1.00 54.84 198 ALA A C 1
ATOM 1490 O O . ALA A 1 198 ? -1.719 15.736 -18.259 1.00 54.84 198 ALA A O 1
ATOM 1491 N N . ASN A 1 199 ? -0.077 15.012 -19.579 1.00 57.09 199 ASN A N 1
ATOM 1492 C CA . ASN A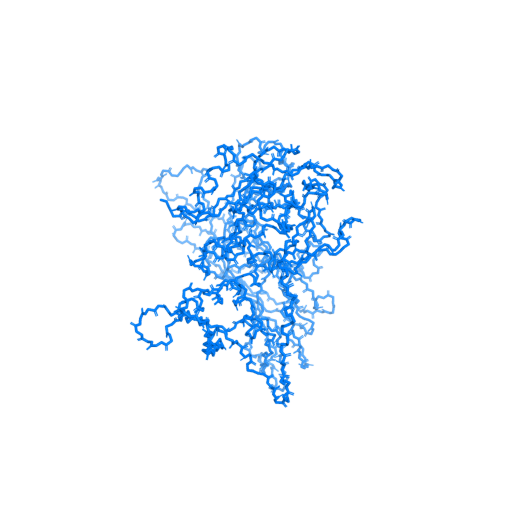 1 199 ? -0.897 14.882 -20.770 1.00 57.09 199 ASN A CA 1
ATOM 1493 C C . ASN A 1 199 ? -1.624 13.558 -20.629 1.00 57.09 199 ASN A C 1
ATOM 1495 O O . ASN A 1 199 ? -0.942 12.539 -20.622 1.00 57.09 199 ASN A O 1
ATOM 1499 N N . GLY A 1 200 ? -2.959 13.605 -20.529 1.00 64.12 200 GLY A N 1
ATOM 1500 C CA . GLY A 1 200 ? -3.878 12.466 -20.389 1.00 64.12 200 GLY A CA 1
ATOM 1501 C C . GLY A 1 200 ? -3.764 11.433 -21.513 1.00 64.12 200 GLY A C 1
ATOM 1502 O O . GLY A 1 200 ? -4.675 11.260 -22.322 1.00 64.12 200 GLY A O 1
ATOM 1503 N N . THR A 1 201 ? -2.604 10.796 -21.573 1.00 77.12 201 THR A N 1
ATOM 1504 C CA . THR A 1 201 ? -2.250 9.680 -22.427 1.00 77.12 201 THR A CA 1
ATOM 1505 C C . THR A 1 201 ? -2.873 8.455 -21.786 1.00 77.12 201 THR A C 1
ATOM 1507 O O . THR A 1 201 ? -2.989 8.362 -20.566 1.00 77.12 201 THR A O 1
ATOM 1510 N N . VAL A 1 202 ? -3.364 7.557 -22.623 1.00 82.69 202 VAL A N 1
ATOM 1511 C CA . VAL A 1 202 ? -4.091 6.371 -22.187 1.00 82.69 202 VAL A CA 1
ATOM 1512 C C . VAL A 1 202 ? -3.249 5.171 -22.580 1.00 82.69 202 VAL A C 1
ATOM 1514 O O . VAL A 1 202 ? -2.844 5.080 -23.744 1.00 82.69 202 VAL A O 1
ATOM 1517 N N . SER A 1 203 ? -2.942 4.315 -21.609 1.00 82.62 203 SER A N 1
ATOM 1518 C CA . SER A 1 203 ? -2.208 3.071 -21.839 1.00 82.62 203 SER A CA 1
ATOM 1519 C C . SER A 1 203 ? -3.105 2.046 -22.538 1.00 82.62 203 SER A C 1
ATOM 1521 O O . SER A 1 203 ? -4.320 2.242 -22.681 1.00 82.62 203 SER A O 1
ATOM 1523 N N . ASN A 1 204 ? -2.531 0.939 -23.004 1.00 78.81 204 ASN A N 1
ATOM 1524 C CA . ASN A 1 204 ? -3.304 -0.132 -23.640 1.00 78.81 204 ASN A CA 1
ATOM 1525 C C . ASN A 1 204 ? -4.307 -0.807 -22.675 1.00 78.81 204 ASN A C 1
ATOM 1527 O O . ASN A 1 204 ? -5.271 -1.423 -23.139 1.00 78.81 204 ASN A O 1
ATOM 1531 N N . THR A 1 205 ? -4.168 -0.616 -21.357 1.00 81.12 205 THR A N 1
ATOM 1532 C CA . THR A 1 205 ? -5.175 -1.023 -20.358 1.00 81.12 205 THR A CA 1
ATOM 1533 C C . THR A 1 205 ? -6.453 -0.174 -20.408 1.00 81.12 205 THR A C 1
ATOM 1535 O O . THR A 1 205 ? -7.480 -0.552 -19.835 1.00 81.12 205 THR A O 1
ATOM 1538 N N . GLY A 1 206 ? -6.415 0.971 -21.099 1.00 84.44 206 GLY A N 1
ATOM 1539 C CA . GLY A 1 206 ? -7.483 1.969 -21.125 1.00 84.44 206 GLY A CA 1
ATOM 1540 C C . GLY A 1 206 ? -7.426 2.973 -19.969 1.00 84.44 206 GLY A C 1
ATOM 1541 O O . GLY A 1 206 ? -8.282 3.859 -19.905 1.00 84.44 206 GLY A O 1
ATOM 1542 N N . MET A 1 207 ? -6.433 2.859 -19.082 1.00 85.38 207 MET A N 1
ATOM 1543 C CA . MET A 1 207 ? -6.217 3.761 -17.949 1.00 85.38 207 MET A CA 1
ATOM 1544 C C . MET A 1 207 ? -5.295 4.922 -18.329 1.00 85.38 207 MET A C 1
ATOM 1546 O O . MET A 1 207 ? -4.449 4.800 -19.216 1.00 85.38 207 MET A O 1
ATOM 1550 N N . THR A 1 208 ? -5.445 6.062 -17.653 1.00 88.12 208 THR A N 1
ATOM 1551 C CA . THR A 1 208 ? -4.518 7.187 -17.819 1.00 88.12 208 THR A CA 1
ATOM 1552 C C . THR A 1 208 ? -3.136 6.795 -17.309 1.00 88.12 208 THR A C 1
ATOM 1554 O O . THR A 1 208 ? -3.024 6.195 -16.240 1.00 88.12 208 THR A O 1
ATOM 1557 N N . HIS A 1 209 ? -2.107 7.145 -18.072 1.00 88.06 209 HIS A N 1
ATOM 1558 C CA . HIS A 1 209 ? -0.715 6.836 -17.784 1.00 88.06 209 HIS A CA 1
ATOM 1559 C C . HIS A 1 209 ? 0.183 7.954 -18.343 1.00 88.06 209 HIS A C 1
ATOM 1561 O O . HIS A 1 209 ? -0.115 8.515 -19.402 1.00 88.06 209 HIS A O 1
ATOM 1567 N N . ASP A 1 210 ? 1.261 8.321 -17.646 1.00 89.56 210 ASP A N 1
ATOM 1568 C CA . ASP A 1 210 ? 2.203 9.339 -18.125 1.00 89.56 210 ASP A CA 1
ATOM 1569 C C . ASP A 1 210 ? 3.670 9.070 -17.755 1.00 89.56 210 ASP A C 1
ATOM 1571 O O . ASP A 1 210 ? 4.004 8.229 -16.930 1.00 89.56 210 ASP A O 1
ATOM 1575 N N . TRP A 1 211 ? 4.560 9.867 -18.344 1.00 90.44 211 TRP A N 1
ATOM 1576 C CA . TRP A 1 211 ? 6.013 9.767 -18.198 1.00 90.44 211 TRP A CA 1
ATOM 1577 C C . TRP A 1 211 ? 6.579 10.120 -16.818 1.00 90.44 211 TRP A C 1
ATOM 1579 O O . TRP A 1 211 ? 7.791 10.010 -16.612 1.00 90.44 211 TRP A O 1
ATOM 1589 N N . GLY A 1 212 ? 5.755 10.585 -15.882 1.00 91.12 212 GLY A N 1
ATOM 1590 C CA . GLY A 1 212 ? 6.170 10.993 -14.545 1.00 91.12 212 GLY A CA 1
ATOM 1591 C C . GLY A 1 212 ? 5.642 10.098 -13.428 1.00 91.12 212 GLY A C 1
ATOM 1592 O O . GLY A 1 212 ? 6.417 9.747 -12.541 1.00 91.12 212 GLY A O 1
ATOM 1593 N N . GLN A 1 213 ? 4.341 9.793 -13.424 1.00 90.44 213 GLN A N 1
ATOM 1594 C CA . GLN A 1 213 ? 3.667 9.021 -12.369 1.00 90.44 213 GLN A CA 1
ATOM 1595 C C . GLN A 1 213 ? 3.207 7.638 -12.832 1.00 90.44 213 GLN A C 1
ATOM 1597 O O . GLN A 1 213 ? 2.711 6.877 -12.000 1.00 90.44 213 GLN A O 1
ATOM 1602 N N . GLY A 1 214 ? 3.303 7.342 -14.132 1.00 91.88 214 GLY A N 1
ATOM 1603 C CA . GLY A 1 214 ? 2.664 6.171 -14.716 1.00 91.88 214 GLY A CA 1
ATOM 1604 C C . GLY A 1 214 ? 1.156 6.227 -14.511 1.00 91.88 214 GLY A C 1
ATOM 1605 O O . GLY A 1 214 ? 0.531 7.269 -14.730 1.00 91.88 214 GLY A O 1
ATOM 1606 N N . HIS A 1 215 ? 0.584 5.144 -13.995 1.00 91.31 215 HIS A N 1
ATOM 1607 C CA . HIS A 1 215 ? -0.828 5.037 -13.616 1.00 91.31 215 HIS A CA 1
ATOM 1608 C C . HIS A 1 215 ? -1.213 5.766 -12.315 1.00 91.31 215 HIS A C 1
ATOM 1610 O O . HIS A 1 215 ? -2.390 5.801 -11.943 1.00 91.31 215 HIS A O 1
ATOM 1616 N N . GLY A 1 216 ? -0.253 6.389 -11.628 1.00 89.56 216 GLY A N 1
ATOM 1617 C CA . GLY A 1 216 ? -0.488 7.125 -10.387 1.00 89.56 216 GLY A CA 1
ATOM 1618 C C . GLY A 1 216 ? -0.492 6.230 -9.148 1.00 89.56 216 GLY A C 1
ATOM 1619 O O . GLY A 1 216 ? 0.183 5.202 -9.106 1.00 89.56 216 GLY A O 1
ATOM 1620 N N . LEU A 1 217 ? -1.212 6.656 -8.107 1.00 88.62 217 LEU A N 1
ATOM 1621 C CA . LEU A 1 217 ? -1.189 6.010 -6.793 1.00 88.62 217 LEU A CA 1
ATOM 1622 C C . LEU A 1 217 ? -2.061 4.750 -6.767 1.00 88.62 217 LEU A C 1
ATOM 1624 O O . LEU A 1 217 ? -3.235 4.794 -7.121 1.00 88.62 217 LEU A O 1
ATOM 1628 N N . ILE A 1 218 ? -1.523 3.639 -6.277 1.00 87.81 218 ILE A N 1
ATOM 1629 C CA . ILE A 1 218 ? -2.235 2.356 -6.249 1.00 87.81 218 ILE A CA 1
ATOM 1630 C C . ILE A 1 218 ? -3.370 2.323 -5.221 1.00 87.81 218 ILE A C 1
ATOM 1632 O O . ILE A 1 218 ? -3.148 2.495 -4.020 1.00 87.81 218 ILE A O 1
ATOM 1636 N N . ASP A 1 219 ? -4.581 1.976 -5.668 1.00 86.44 219 ASP A N 1
ATOM 1637 C CA . ASP A 1 219 ? -5.661 1.566 -4.773 1.00 86.44 219 ASP A CA 1
ATOM 1638 C C . ASP A 1 219 ? -5.452 0.117 -4.313 1.00 86.44 219 ASP A C 1
ATOM 1640 O O . ASP A 1 219 ? -5.934 -0.844 -4.916 1.00 86.44 219 ASP A O 1
ATOM 1644 N N . THR A 1 220 ? -4.740 -0.042 -3.196 1.00 85.38 220 THR A N 1
ATOM 1645 C CA . THR A 1 220 ? -4.405 -1.368 -2.652 1.00 85.38 220 THR A CA 1
ATOM 1646 C C . THR A 1 220 ? -5.652 -2.201 -2.330 1.00 85.38 220 THR A C 1
ATOM 1648 O O . THR A 1 220 ? -5.632 -3.422 -2.491 1.00 85.38 220 THR A O 1
ATOM 1651 N N . LYS A 1 221 ? -6.763 -1.570 -1.911 1.00 80.50 221 LYS A N 1
ATOM 1652 C CA . LYS A 1 221 ? -8.015 -2.294 -1.633 1.00 80.50 221 LYS A CA 1
ATOM 1653 C C . LYS A 1 221 ? -8.570 -2.885 -2.927 1.00 80.50 221 LYS A C 1
ATOM 1655 O O . LYS A 1 221 ? -8.882 -4.074 -2.960 1.00 80.50 221 LYS A O 1
ATOM 1660 N N . TYR A 1 222 ? -8.654 -2.078 -3.982 1.00 83.50 222 TYR A N 1
ATOM 1661 C CA . TYR A 1 222 ? -9.137 -2.520 -5.292 1.00 83.50 222 TYR A CA 1
ATOM 1662 C C . TYR A 1 222 ? -8.229 -3.600 -5.904 1.00 83.50 222 TYR A C 1
ATOM 1664 O O . TYR A 1 222 ? -8.721 -4.626 -6.374 1.00 83.50 222 TYR A O 1
ATOM 1672 N N . ALA A 1 223 ? -6.908 -3.430 -5.801 1.00 90.50 223 ALA A N 1
ATOM 1673 C CA . ALA A 1 223 ? -5.922 -4.399 -6.273 1.00 90.50 223 ALA A CA 1
ATOM 1674 C C . ALA A 1 223 ? -6.076 -5.775 -5.589 1.00 90.50 223 ALA A C 1
ATOM 1676 O O . ALA A 1 223 ? -6.148 -6.809 -6.255 1.00 90.50 223 ALA A O 1
ATOM 1677 N N . VAL A 1 224 ? -6.202 -5.803 -4.254 1.00 88.94 224 VAL A N 1
ATOM 1678 C CA . VAL A 1 224 ? -6.384 -7.054 -3.492 1.00 88.94 224 VAL A CA 1
ATOM 1679 C C . VAL A 1 224 ? -7.733 -7.711 -3.795 1.00 88.94 224 VAL A C 1
ATOM 1681 O O . VAL A 1 224 ? -7.798 -8.933 -3.915 1.00 88.94 224 VAL A O 1
ATOM 1684 N N . GLN A 1 225 ? -8.808 -6.933 -3.955 1.00 84.94 225 GLN A N 1
ATOM 1685 C CA . GLN A 1 225 ? -10.113 -7.469 -4.366 1.00 84.94 225 GLN A CA 1
ATOM 1686 C C . GLN A 1 225 ? -10.036 -8.140 -5.744 1.00 84.94 225 GLN A C 1
ATOM 1688 O O . GLN A 1 225 ? -10.585 -9.230 -5.930 1.00 84.94 225 GLN A O 1
ATOM 1693 N N . MET A 1 226 ? -9.316 -7.531 -6.690 1.00 89.94 226 MET A N 1
ATOM 1694 C CA . MET A 1 226 ? -9.131 -8.083 -8.031 1.00 89.94 226 MET A C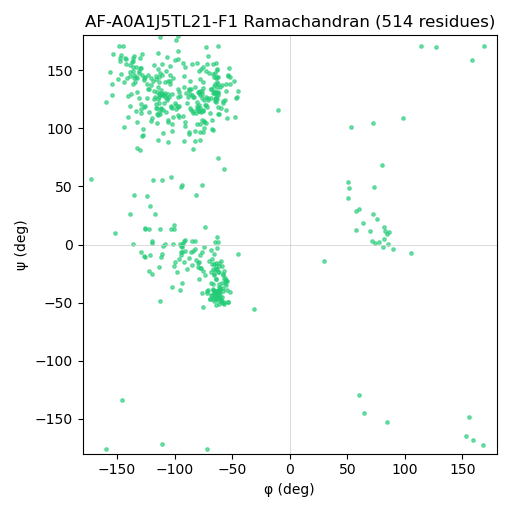A 1
ATOM 1695 C C . MET A 1 226 ? -8.330 -9.386 -7.981 1.00 89.94 226 MET A C 1
ATOM 1697 O O . MET A 1 226 ? -8.761 -10.384 -8.556 1.00 89.94 226 MET A O 1
ATOM 1701 N N . ALA A 1 227 ? -7.235 -9.414 -7.215 1.00 92.69 227 ALA A N 1
ATOM 1702 C CA . ALA A 1 227 ? -6.440 -10.622 -6.997 1.00 92.69 227 ALA A CA 1
ATOM 1703 C C . ALA A 1 227 ? -7.272 -11.753 -6.362 1.00 92.69 227 ALA A C 1
ATOM 1705 O O . ALA A 1 227 ? -7.289 -12.871 -6.868 1.00 92.69 227 ALA A O 1
ATOM 1706 N N . LEU A 1 228 ? -8.033 -11.468 -5.299 1.00 88.19 228 LEU A N 1
ATOM 1707 C CA . LEU A 1 228 ? -8.920 -12.457 -4.672 1.00 88.19 228 LEU A CA 1
ATOM 1708 C C . LEU A 1 228 ? -9.989 -12.982 -5.639 1.00 88.19 228 LEU A C 1
ATOM 1710 O O . LEU A 1 228 ? -10.327 -14.165 -5.603 1.00 88.19 228 LEU A O 1
ATOM 1714 N N . THR A 1 229 ? -10.526 -12.107 -6.492 1.00 87.19 229 THR A N 1
ATOM 1715 C CA . THR A 1 229 ? -11.497 -12.492 -7.524 1.00 87.19 229 THR A CA 1
ATOM 1716 C C . THR A 1 229 ? -10.853 -13.434 -8.537 1.00 87.19 229 THR A C 1
ATOM 1718 O O . THR A 1 229 ? -11.405 -14.499 -8.800 1.00 87.19 229 THR A O 1
ATOM 1721 N N . LEU A 1 230 ? -9.657 -13.094 -9.025 1.00 90.50 230 LEU A N 1
ATOM 1722 C CA . LEU A 1 230 ? -8.880 -13.918 -9.952 1.00 90.50 230 LEU A CA 1
ATOM 1723 C C . LEU A 1 230 ? -8.605 -15.312 -9.379 1.00 90.50 230 LEU A C 1
ATOM 1725 O O . LEU A 1 230 ? -8.908 -16.317 -10.017 1.00 90.50 230 LEU A O 1
ATOM 1729 N N . GLU A 1 231 ? -8.084 -15.379 -8.153 1.00 90.25 231 GLU A N 1
ATOM 1730 C CA . GLU A 1 231 ? -7.774 -16.645 -7.484 1.00 90.25 231 GLU A CA 1
ATOM 1731 C C . GLU A 1 231 ? -9.034 -17.487 -7.252 1.00 90.25 231 GLU A C 1
ATOM 1733 O O . GLU A 1 231 ? -9.017 -18.704 -7.435 1.00 90.25 231 GLU A O 1
ATOM 1738 N N . SER A 1 232 ? -10.148 -16.849 -6.879 1.00 86.12 232 SER A N 1
ATOM 1739 C CA . SER A 1 232 ? -11.427 -17.539 -6.702 1.00 86.12 232 SER A CA 1
ATOM 1740 C C . SER A 1 232 ? -11.971 -18.094 -8.017 1.00 86.12 232 SER A C 1
ATOM 1742 O O . SER A 1 232 ? -12.523 -19.191 -8.011 1.00 86.12 232 SER A O 1
ATOM 1744 N N . MET A 1 233 ? -11.844 -17.352 -9.120 1.00 84.56 233 MET A N 1
ATOM 1745 C CA . MET A 1 233 ? -12.289 -17.802 -10.442 1.00 84.56 233 MET A CA 1
ATOM 1746 C C . MET A 1 233 ? -11.432 -18.962 -10.946 1.00 84.56 233 MET A C 1
ATOM 1748 O O . MET A 1 233 ? -11.977 -19.961 -11.406 1.00 84.56 233 MET A O 1
ATOM 1752 N N . ARG A 1 234 ? -10.106 -18.872 -10.787 1.00 86.62 234 ARG A N 1
ATOM 1753 C CA . ARG A 1 234 ? -9.179 -19.947 -11.164 1.00 86.62 234 ARG A CA 1
ATOM 1754 C C . ARG A 1 234 ? -9.399 -21.212 -10.351 1.00 86.62 234 ARG A C 1
ATOM 1756 O O . ARG A 1 234 ? -9.372 -22.295 -10.914 1.00 86.62 234 ARG A O 1
ATOM 1763 N N . ASN A 1 235 ? -9.647 -21.107 -9.049 1.00 83.94 235 ASN A N 1
ATOM 1764 C CA . ASN A 1 235 ? -9.852 -22.279 -8.189 1.00 83.94 235 ASN A CA 1
ATOM 1765 C C . ASN A 1 235 ? -11.273 -22.849 -8.227 1.00 83.94 235 ASN A C 1
ATOM 1767 O O . ASN A 1 235 ? -11.571 -23.776 -7.470 1.00 83.94 235 ASN A O 1
ATOM 1771 N N . ALA A 1 236 ? -12.160 -22.295 -9.050 1.00 78.50 236 ALA A N 1
ATOM 1772 C CA . ALA A 1 236 ? -13.490 -22.844 -9.181 1.00 78.50 236 ALA A CA 1
ATOM 1773 C C . ALA A 1 236 ? -13.449 -24.233 -9.837 1.00 78.50 236 ALA A C 1
ATOM 1775 O O . ALA A 1 236 ? -12.810 -24.441 -10.869 1.00 78.50 236 ALA A O 1
ATOM 1776 N N . ASP A 1 237 ? -14.143 -25.155 -9.185 1.00 73.00 237 ASP A N 1
ATOM 1777 C CA . ASP A 1 237 ? -14.379 -26.538 -9.590 1.00 73.00 237 ASP A CA 1
ATOM 1778 C C . ASP A 1 237 ? -15.888 -26.640 -9.845 1.00 73.00 237 ASP A C 1
ATOM 1780 O O . ASP A 1 237 ? -16.695 -26.772 -8.915 1.00 73.00 237 ASP A O 1
ATOM 1784 N N . GLU A 1 238 ? -16.280 -26.379 -11.090 1.00 68.62 238 GLU A N 1
ATOM 1785 C CA . GLU A 1 238 ? -17.673 -26.247 -11.509 1.00 68.62 238 GLU A CA 1
ATOM 1786 C C . GLU A 1 238 ? -18.341 -27.617 -11.684 1.00 68.62 238 GLU A C 1
ATOM 1788 O O . GLU A 1 238 ? -19.554 -27.739 -11.465 1.00 68.62 238 GLU A O 1
ATOM 1793 N N . ASP A 1 239 ? -17.572 -28.652 -12.040 1.00 67.06 239 ASP A N 1
ATOM 1794 C CA . ASP A 1 239 ? -18.075 -30.019 -12.212 1.00 67.06 239 ASP A CA 1
ATOM 1795 C C . ASP A 1 239 ? -17.929 -30.921 -10.965 1.00 67.06 239 ASP A C 1
ATOM 1797 O O . ASP A 1 239 ? -18.578 -31.977 -10.873 1.00 67.06 239 ASP A O 1
ATOM 1801 N N . GLY A 1 240 ? -17.204 -30.445 -9.947 1.00 69.94 240 GLY A N 1
ATOM 1802 C CA . GLY A 1 240 ? -17.052 -31.073 -8.638 1.00 69.94 240 GLY A CA 1
ATOM 1803 C C . GLY A 1 240 ? -16.105 -32.273 -8.637 1.00 69.94 240 GLY A C 1
ATOM 1804 O O . GLY A 1 240 ? -16.244 -33.150 -7.769 1.00 69.94 240 GLY A O 1
ATOM 1805 N N . ASP A 1 241 ? -15.204 -32.370 -9.617 1.00 68.19 241 ASP A N 1
ATOM 1806 C CA . ASP A 1 241 ? -14.248 -33.469 -9.751 1.00 68.19 241 ASP A CA 1
ATOM 1807 C C . ASP A 1 241 ? -12.965 -33.283 -8.911 1.00 68.19 241 ASP A C 1
ATOM 1809 O O . ASP A 1 241 ? -12.171 -34.225 -8.758 1.00 68.19 241 ASP A O 1
ATOM 1813 N N . GLY A 1 242 ? -12.819 -32.119 -8.269 1.00 65.25 242 GLY A N 1
ATOM 1814 C CA . GLY A 1 242 ? -11.673 -31.736 -7.451 1.00 65.25 242 GLY A CA 1
ATOM 1815 C C . GLY A 1 242 ? -10.518 -31.113 -8.240 1.00 65.25 242 GLY A C 1
ATOM 1816 O O . GLY A 1 242 ? -9.423 -30.980 -7.678 1.00 65.25 242 GLY A O 1
ATOM 1817 N N . ILE A 1 243 ? -10.726 -30.774 -9.514 1.00 65.12 243 ILE A N 1
ATOM 1818 C CA . ILE A 1 243 ? -9.786 -30.099 -10.411 1.00 65.12 243 ILE A CA 1
ATOM 1819 C C . ILE A 1 243 ? -10.338 -28.701 -10.734 1.00 65.12 243 ILE A C 1
ATOM 1821 O O . ILE A 1 243 ? -11.535 -28.457 -10.743 1.00 65.12 243 ILE A O 1
ATOM 1825 N N . SER A 1 244 ? -9.439 -27.742 -10.935 1.00 67.50 244 SER A N 1
ATOM 1826 C CA . SER A 1 244 ? -9.808 -26.405 -11.402 1.00 67.50 244 SER A CA 1
ATOM 1827 C C . SER A 1 244 ? -10.210 -26.462 -12.879 1.00 67.50 244 SER A C 1
ATOM 1829 O O . SER A 1 244 ? -9.428 -26.931 -13.712 1.00 67.50 244 SER A O 1
ATOM 1831 N N . ASP A 1 245 ? -11.394 -25.935 -13.195 1.00 65.25 245 ASP A N 1
ATOM 1832 C CA . ASP A 1 245 ? -11.928 -25.879 -14.564 1.00 65.25 245 ASP A CA 1
ATOM 1833 C C . ASP A 1 245 ? -11.439 -24.650 -15.350 1.00 65.25 245 ASP A C 1
ATOM 1835 O O . ASP A 1 245 ? -11.491 -24.611 -16.580 1.00 65.25 245 ASP A O 1
ATOM 1839 N N . ASN A 1 246 ? -10.932 -23.643 -14.636 1.00 72.25 246 ASN A N 1
ATOM 1840 C CA . ASN A 1 246 ? -10.803 -22.267 -15.113 1.00 72.25 246 ASN A CA 1
ATOM 1841 C C . ASN A 1 246 ? -9.358 -21.742 -15.033 1.00 72.25 246 ASN A C 1
ATOM 1843 O O . ASN A 1 246 ? -9.106 -20.597 -14.656 1.00 72.25 246 ASN A O 1
ATOM 1847 N N . GLY A 1 247 ? -8.386 -22.583 -15.397 1.00 67.75 247 GLY A N 1
ATOM 1848 C CA . GLY A 1 247 ? -6.962 -22.218 -15.384 1.00 67.75 247 GLY A CA 1
ATOM 1849 C C . GLY A 1 247 ? -6.587 -21.050 -16.309 1.00 67.75 247 GLY A C 1
ATOM 1850 O O . GLY A 1 247 ? -5.606 -20.363 -16.038 1.00 67.75 247 GLY A O 1
ATOM 1851 N N . ASP A 1 248 ? -7.386 -20.793 -17.349 1.00 76.50 248 ASP A N 1
ATOM 1852 C CA . ASP A 1 248 ? -7.127 -19.767 -18.372 1.00 76.50 248 ASP A CA 1
ATOM 1853 C C . ASP A 1 248 ? -7.738 -18.387 -18.037 1.00 76.50 248 ASP A C 1
ATOM 1855 O O . ASP A 1 248 ? -7.661 -17.469 -18.851 1.00 76.50 248 ASP A O 1
ATOM 1859 N N . VAL A 1 249 ? -8.358 -18.213 -16.860 1.00 85.69 249 VAL A N 1
ATOM 1860 C CA . VAL A 1 249 ? -8.940 -16.920 -16.447 1.00 85.69 249 VAL A CA 1
ATOM 1861 C C . VAL A 1 249 ? -7.852 -15.853 -16.348 1.00 85.69 249 VAL A C 1
ATOM 1863 O O . VAL A 1 249 ? -6.832 -16.051 -15.675 1.00 85.69 249 VAL A O 1
ATOM 1866 N N . THR A 1 250 ? -8.099 -14.703 -16.975 1.00 89.62 250 THR A N 1
ATOM 1867 C CA . THR A 1 250 ? -7.172 -13.568 -17.029 1.00 89.62 250 THR A CA 1
ATOM 1868 C C . THR A 1 250 ? -7.487 -12.504 -15.973 1.00 89.62 250 THR A C 1
ATOM 1870 O O . THR A 1 250 ? -8.575 -12.461 -15.391 1.00 89.62 250 THR A O 1
ATOM 1873 N N . VAL A 1 251 ? -6.546 -11.580 -15.751 1.00 90.81 251 VAL A N 1
ATOM 1874 C CA . VAL A 1 251 ? -6.754 -10.405 -14.884 1.00 90.81 251 VAL A CA 1
ATOM 1875 C C . VAL A 1 251 ? -7.940 -9.548 -15.355 1.00 90.81 251 VAL A C 1
ATOM 1877 O O . VAL A 1 251 ? -8.702 -9.046 -14.528 1.00 90.81 251 VAL A O 1
ATOM 1880 N N . PHE A 1 252 ? -8.141 -9.404 -16.670 1.00 89.25 252 PHE A N 1
ATOM 1881 C CA . PHE A 1 252 ? -9.260 -8.632 -17.216 1.00 89.25 252 PHE A CA 1
ATOM 1882 C C . PHE A 1 252 ? -10.617 -9.274 -16.904 1.00 89.25 252 PHE A C 1
ATOM 1884 O O . PHE A 1 252 ? -11.544 -8.559 -16.520 1.00 89.25 252 PHE A O 1
ATOM 1891 N N . ASP A 1 253 ? -10.717 -10.606 -16.975 1.00 88.00 253 ASP A N 1
ATOM 1892 C CA . ASP A 1 253 ? -11.932 -11.333 -16.584 1.00 88.00 253 ASP A CA 1
ATOM 1893 C C . ASP A 1 253 ? -12.254 -11.098 -15.101 1.00 88.00 253 ASP A C 1
ATOM 1895 O O . ASP A 1 253 ? -13.397 -10.810 -14.739 1.00 88.00 253 ASP A O 1
ATOM 1899 N N . ALA A 1 254 ? -11.231 -11.153 -14.240 1.00 88.06 254 ALA A N 1
ATOM 1900 C CA . ALA A 1 254 ? -11.377 -10.900 -12.810 1.00 88.06 254 ALA A CA 1
ATOM 1901 C C . ALA A 1 254 ? -11.798 -9.455 -12.502 1.00 88.06 254 ALA A C 1
ATOM 1903 O O . ALA A 1 254 ? -12.658 -9.237 -11.646 1.00 88.06 254 ALA A O 1
ATOM 1904 N N . ARG A 1 255 ? -11.239 -8.463 -13.209 1.00 87.25 255 ARG A N 1
ATOM 1905 C CA . ARG A 1 255 ? -11.658 -7.055 -13.103 1.00 87.25 255 ARG A CA 1
ATOM 1906 C C . ARG A 1 255 ? -13.140 -6.899 -13.441 1.00 87.25 255 ARG A C 1
ATOM 1908 O O . ARG A 1 255 ? -13.885 -6.287 -12.673 1.00 87.25 255 ARG A O 1
ATOM 1915 N N . ASP A 1 256 ? -13.568 -7.459 -14.569 1.00 85.81 256 ASP A N 1
ATOM 1916 C CA . ASP A 1 256 ? -14.945 -7.327 -15.050 1.00 85.81 256 ASP A CA 1
ATOM 1917 C C . ASP A 1 256 ? -15.932 -8.047 -14.113 1.00 85.81 256 ASP A C 1
ATOM 1919 O O . ASP A 1 256 ? -16.995 -7.508 -13.788 1.00 85.81 256 ASP A O 1
ATOM 1923 N N . ALA A 1 257 ? -15.540 -9.209 -13.580 1.00 80.94 257 ALA A N 1
ATOM 1924 C CA . ALA A 1 257 ? -16.277 -9.932 -12.547 1.00 80.94 257 ALA A CA 1
ATOM 1925 C C . ALA A 1 257 ? -16.424 -9.122 -11.250 1.00 80.94 257 ALA A C 1
ATOM 1927 O O . ALA A 1 257 ? -17.514 -9.028 -10.673 1.00 80.94 257 ALA A O 1
ATOM 1928 N N . MET A 1 258 ? -15.320 -8.518 -10.801 1.00 81.06 258 MET A N 1
ATOM 1929 C CA . MET A 1 258 ? -15.236 -7.771 -9.551 1.00 81.06 258 MET A CA 1
ATOM 1930 C C . MET A 1 258 ? -16.188 -6.570 -9.535 1.00 81.06 258 MET A C 1
ATOM 1932 O O . MET A 1 258 ? -16.840 -6.330 -8.516 1.00 81.06 258 MET A O 1
ATOM 1936 N N . LEU A 1 259 ? -16.333 -5.852 -10.657 1.00 70.19 259 LEU A N 1
ATOM 1937 C CA . LEU A 1 259 ? -17.278 -4.730 -10.777 1.00 70.19 259 LEU A CA 1
ATOM 1938 C C . LEU A 1 259 ? -18.735 -5.145 -10.493 1.00 70.19 259 LEU A C 1
ATOM 1940 O O . LEU A 1 259 ? -19.537 -4.326 -10.046 1.00 70.19 259 LEU A O 1
ATOM 1944 N N . GLY A 1 260 ? -19.085 -6.417 -10.709 1.00 62.78 260 GLY A N 1
ATOM 1945 C CA . GLY A 1 260 ? -20.404 -6.965 -10.392 1.00 62.78 260 GLY A CA 1
ATOM 1946 C C . GLY A 1 260 ? -20.619 -7.311 -8.912 1.00 62.78 260 GLY A C 1
ATOM 1947 O O . GLY A 1 260 ? -21.772 -7.422 -8.485 1.00 62.78 260 GLY A O 1
ATOM 1948 N N . ILE A 1 261 ? -19.550 -7.466 -8.121 1.00 65.88 261 ILE A N 1
ATOM 1949 C CA . ILE A 1 261 ? -19.602 -7.949 -6.725 1.00 65.88 261 ILE A CA 1
ATOM 1950 C C . ILE A 1 261 ? -19.021 -6.978 -5.686 1.00 65.88 261 ILE A C 1
ATOM 1952 O O . ILE A 1 261 ? -19.200 -7.209 -4.487 1.00 65.88 261 ILE A O 1
ATOM 1956 N N . SER A 1 262 ? -18.374 -5.895 -6.122 1.00 62.47 262 SER A N 1
ATOM 1957 C CA . SER A 1 262 ? -17.927 -4.786 -5.274 1.00 62.47 262 SER A CA 1
ATOM 1958 C C . SER A 1 262 ? -19.009 -3.702 -5.239 1.00 62.47 262 SER A C 1
ATOM 1960 O O . SER A 1 262 ? -19.290 -3.061 -6.250 1.00 62.47 262 SER A O 1
ATOM 1962 N N . HIS A 1 263 ? -19.673 -3.530 -4.089 1.00 63.94 263 HIS A N 1
ATOM 1963 C CA . HIS A 1 263 ? -20.761 -2.556 -3.919 1.00 63.94 263 HIS A CA 1
ATOM 1964 C C . HIS A 1 263 ? -20.616 -1.794 -2.606 1.00 63.94 263 HIS A C 1
ATOM 1966 O O . HIS A 1 263 ? -20.202 -2.357 -1.590 1.00 63.94 263 HIS A O 1
ATOM 1972 N N . VAL A 1 264 ? -21.070 -0.538 -2.592 1.00 62.31 264 VAL A N 1
ATOM 1973 C CA . VAL A 1 264 ? -21.312 0.182 -1.337 1.00 62.31 264 VAL A CA 1
ATOM 1974 C C . VAL A 1 264 ? -22.495 -0.484 -0.633 1.00 62.31 264 VAL A C 1
ATOM 1976 O O . VAL A 1 264 ? -23.645 -0.384 -1.070 1.00 62.31 264 VAL A O 1
ATOM 1979 N N . HIS A 1 265 ? -22.217 -1.209 0.444 1.00 66.62 265 HIS A N 1
ATOM 1980 C CA . HIS A 1 265 ? -23.231 -1.814 1.285 1.00 66.62 265 HIS A CA 1
ATOM 1981 C C . HIS A 1 265 ? -23.694 -0.825 2.341 1.00 66.62 265 HIS A C 1
ATOM 1983 O O . HIS A 1 265 ? -22.894 -0.262 3.079 1.00 66.62 265 HIS A O 1
ATOM 1989 N N . LYS A 1 266 ? -25.009 -0.667 2.443 1.00 73.62 266 LYS A N 1
ATOM 1990 C CA . LYS A 1 266 ? -25.643 0.082 3.518 1.00 73.62 266 LYS A CA 1
ATOM 1991 C C . LYS A 1 266 ? -26.100 -0.901 4.575 1.00 73.62 266 LYS A C 1
ATOM 1993 O O . LYS A 1 266 ? -27.023 -1.676 4.315 1.00 73.62 266 LYS A O 1
ATOM 1998 N N . ALA A 1 267 ? -25.470 -0.873 5.741 1.00 80.81 267 ALA A N 1
ATOM 1999 C CA . ALA A 1 267 ? -26.002 -1.568 6.901 1.00 80.81 267 ALA A CA 1
ATOM 2000 C C . ALA A 1 267 ? -26.677 -0.554 7.814 1.00 80.81 267 ALA A C 1
ATOM 2002 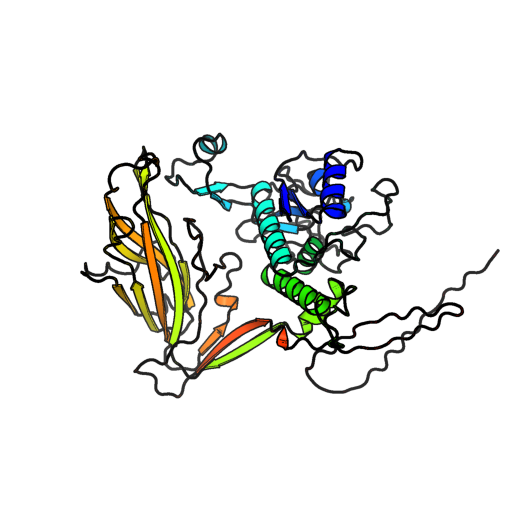O O . ALA A 1 267 ? -26.210 0.571 7.966 1.00 80.81 267 ALA A O 1
ATOM 2003 N N . LYS A 1 268 ? -27.779 -0.966 8.423 1.00 87.50 268 LYS A N 1
ATOM 2004 C CA . LYS A 1 268 ? -28.555 -0.133 9.328 1.00 87.50 268 LYS A CA 1
ATOM 2005 C C . LYS A 1 268 ? -28.831 -0.922 10.589 1.00 87.50 268 LYS A C 1
ATOM 2007 O O . LYS A 1 268 ? -29.426 -1.994 10.507 1.00 87.50 268 LYS A O 1
ATOM 2012 N N . GLU A 1 269 ? -28.472 -0.345 11.726 1.00 91.00 269 GLU A N 1
ATOM 2013 C CA . GLU A 1 269 ? -28.718 -0.930 13.038 1.00 91.00 269 GLU A CA 1
ATOM 2014 C C . GLU A 1 269 ? -29.454 0.054 13.946 1.00 91.00 269 GLU A C 1
ATOM 2016 O O . GLU A 1 269 ? -29.211 1.264 13.940 1.00 91.00 269 GLU A O 1
ATOM 2021 N N . PHE A 1 270 ? -30.385 -0.480 14.735 1.00 93.38 270 PHE A N 1
ATOM 2022 C CA . PHE A 1 270 ? -31.130 0.283 15.736 1.00 93.38 270 PHE A CA 1
ATOM 2023 C C . PHE A 1 270 ? -30.306 0.371 17.020 1.00 93.38 270 PHE A C 1
ATOM 2025 O O . PHE A 1 270 ? -30.478 -0.407 17.958 1.00 93.38 270 PHE A O 1
ATOM 2032 N N . THR A 1 271 ? -29.383 1.323 17.021 1.00 94.00 271 THR A N 1
ATOM 2033 C CA . THR A 1 271 ? -28.483 1.645 18.126 1.00 94.00 271 THR A CA 1
ATOM 2034 C C . THR A 1 271 ? -28.221 3.150 18.131 1.00 94.00 271 THR A C 1
ATOM 2036 O O . THR A 1 271 ? -28.486 3.835 17.145 1.00 94.00 271 THR A O 1
ATOM 2039 N N . ASP A 1 272 ? -27.723 3.670 19.245 1.00 94.56 272 ASP A N 1
ATOM 2040 C CA . ASP A 1 272 ? -27.188 5.026 19.396 1.00 94.56 272 ASP A CA 1
ATOM 2041 C C . ASP A 1 272 ? -25.676 5.014 19.643 1.00 94.56 272 ASP A C 1
ATOM 2043 O O . ASP A 1 272 ? -25.114 6.025 20.058 1.00 94.56 272 ASP A O 1
ATOM 2047 N N . THR A 1 273 ? -25.005 3.876 19.431 1.00 94.38 273 THR A N 1
ATOM 2048 C CA . THR A 1 273 ? -23.571 3.764 19.702 1.00 94.38 273 THR A CA 1
ATOM 2049 C C . THR A 1 273 ? -22.771 3.162 18.559 1.00 94.38 273 THR A C 1
ATOM 2051 O O . THR A 1 273 ? -23.228 2.269 17.841 1.00 94.38 273 THR A O 1
ATOM 2054 N N . LEU A 1 274 ? -21.533 3.635 18.447 1.00 92.50 274 LEU A N 1
ATOM 2055 C CA . LEU A 1 274 ? -20.478 3.067 17.616 1.00 92.50 274 LEU A CA 1
ATOM 2056 C C . LEU A 1 274 ? -19.321 2.630 18.511 1.00 92.50 274 LEU A C 1
ATOM 2058 O O . LEU A 1 274 ? -19.137 3.170 19.605 1.00 92.50 274 LEU A O 1
ATOM 2062 N N . LYS A 1 275 ? -18.535 1.660 18.055 1.00 90.94 275 LYS A N 1
ATOM 2063 C CA . LYS A 1 275 ? -17.333 1.200 18.751 1.00 90.94 275 LYS A CA 1
ATOM 2064 C C . LYS A 1 275 ? -16.119 1.167 17.828 1.00 90.94 275 LYS A C 1
ATOM 2066 O O . LYS A 1 275 ? -16.264 0.954 16.627 1.00 90.94 275 LYS A O 1
ATOM 2071 N N . ALA A 1 276 ? -14.946 1.332 18.421 1.00 88.19 276 ALA A N 1
ATOM 2072 C CA . ALA A 1 276 ? -13.648 1.082 17.810 1.00 88.19 276 ALA A CA 1
ATOM 2073 C C . ALA A 1 276 ? -12.739 0.393 18.836 1.00 88.19 276 ALA A C 1
ATOM 2075 O O . ALA A 1 276 ? -12.827 0.677 20.032 1.00 88.19 276 ALA A O 1
ATOM 2076 N N . GLU A 1 277 ? -11.885 -0.517 18.378 1.00 85.62 277 GLU A N 1
ATOM 2077 C CA . GLU A 1 277 ? -10.968 -1.268 19.237 1.00 85.62 277 GLU A CA 1
ATOM 2078 C C . GLU A 1 277 ? -9.612 -1.456 18.559 1.00 85.62 277 GLU A C 1
ATOM 2080 O O . GLU A 1 277 ? -9.538 -1.656 17.344 1.00 85.62 277 GLU A O 1
ATOM 2085 N N . TRP A 1 278 ? -8.539 -1.401 19.347 1.00 82.31 278 TRP A N 1
ATOM 2086 C CA . TRP A 1 278 ? -7.191 -1.713 18.881 1.00 82.31 278 TRP A CA 1
ATOM 2087 C C . TRP A 1 278 ? -6.297 -2.202 20.019 1.00 82.31 278 TRP A C 1
ATOM 2089 O O . TRP A 1 278 ? -6.593 -2.053 21.206 1.00 82.31 278 TRP A O 1
ATOM 2099 N N . LYS A 1 279 ? -5.178 -2.817 19.639 1.00 82.31 279 LYS A N 1
ATOM 2100 C CA . LYS A 1 279 ? -4.184 -3.382 20.555 1.00 82.31 279 LYS A CA 1
ATOM 2101 C C . LYS A 1 279 ? -2.804 -2.888 20.172 1.00 82.31 279 LYS A C 1
ATOM 2103 O O . LYS A 1 279 ? -2.542 -2.667 18.997 1.00 82.31 279 LYS A O 1
ATOM 2108 N N . GLY A 1 280 ? -1.911 -2.805 21.148 1.00 78.31 280 GLY A N 1
ATOM 2109 C CA . GLY A 1 280 ? -0.515 -2.471 20.894 1.00 78.31 280 GLY A CA 1
ATOM 2110 C C . GLY A 1 280 ? 0.414 -2.909 22.017 1.00 78.31 280 GLY A C 1
ATOM 2111 O O . GLY A 1 280 ? 0.009 -3.579 22.970 1.00 78.31 280 GLY A O 1
ATOM 2112 N N . GLU A 1 281 ? 1.689 -2.554 21.887 1.00 78.19 281 GLU A N 1
ATOM 2113 C CA . GLU A 1 281 ? 2.724 -2.793 22.892 1.00 78.19 281 GLU A CA 1
ATOM 2114 C C . GLU A 1 281 ? 3.470 -1.485 23.155 1.00 78.19 281 GLU A C 1
ATOM 2116 O O . GLU A 1 281 ? 4.061 -0.905 22.251 1.00 78.19 281 GLU A O 1
ATOM 2121 N N . TRP A 1 282 ? 3.445 -1.028 24.406 1.00 78.44 282 TRP A N 1
ATOM 2122 C CA . TRP A 1 282 ? 4.218 0.124 24.854 1.00 78.44 282 TRP A CA 1
ATOM 2123 C C . TRP A 1 282 ? 5.585 -0.343 25.353 1.00 78.44 282 TRP A C 1
ATOM 2125 O O . TRP A 1 282 ? 5.656 -1.264 26.178 1.00 78.44 282 TRP A O 1
ATOM 2135 N N . ALA A 1 283 ? 6.673 0.273 24.893 1.00 73.94 283 ALA A N 1
ATOM 2136 C CA . ALA A 1 283 ? 8.025 -0.059 25.332 1.00 73.94 283 ALA A CA 1
ATOM 2137 C C . ALA A 1 283 ? 8.877 1.172 25.680 1.00 73.94 283 ALA A C 1
ATOM 2139 O O . ALA A 1 283 ? 8.681 2.278 25.177 1.00 73.94 283 ALA A O 1
ATOM 2140 N N . TYR A 1 284 ? 9.840 0.935 26.574 1.00 70.12 284 TYR A N 1
ATOM 2141 C CA . TYR A 1 284 ? 10.706 1.939 27.194 1.00 70.12 284 TYR A CA 1
ATOM 2142 C C . TYR A 1 284 ? 12.185 1.630 26.943 1.00 70.12 284 TYR A C 1
ATOM 2144 O O . TYR A 1 284 ? 12.630 0.502 27.182 1.00 70.12 284 TYR A O 1
ATOM 2152 N N . PHE A 1 285 ? 12.974 2.640 26.555 1.00 66.75 285 PHE A N 1
ATOM 2153 C CA . PHE A 1 285 ? 14.400 2.480 26.253 1.00 66.75 285 PHE A CA 1
ATOM 2154 C C . PHE A 1 285 ? 15.255 3.589 26.875 1.00 66.75 285 PHE A C 1
ATOM 2156 O O . PHE A 1 285 ? 14.855 4.748 26.948 1.00 66.75 285 PHE A O 1
ATOM 2163 N N . VAL A 1 286 ? 16.478 3.241 27.284 1.00 55.88 286 VAL A N 1
ATOM 2164 C CA . VAL A 1 286 ? 17.488 4.201 27.759 1.00 55.88 286 VAL A CA 1
ATOM 2165 C C . VAL A 1 286 ? 18.653 4.189 26.776 1.00 55.88 286 VAL A C 1
ATOM 2167 O O . VAL A 1 286 ? 19.366 3.192 26.670 1.00 55.88 286 VAL A O 1
ATOM 2170 N N . GLY A 1 287 ? 18.830 5.285 26.038 1.00 51.81 287 GLY A N 1
ATOM 2171 C CA . GLY A 1 287 ? 19.960 5.496 25.135 1.00 51.81 287 GLY A CA 1
ATOM 2172 C C . GLY A 1 287 ? 21.080 6.319 25.778 1.00 51.81 287 GLY A C 1
ATOM 2173 O O . GLY A 1 287 ? 20.988 6.768 26.919 1.00 51.81 287 GLY A O 1
ATOM 2174 N N . SER A 1 288 ? 22.161 6.552 25.030 1.00 45.66 288 SER A N 1
ATOM 2175 C CA . SER A 1 288 ? 23.317 7.337 25.498 1.00 45.66 288 SER A CA 1
ATOM 2176 C C . SER A 1 288 ? 23.016 8.822 25.740 1.00 45.66 288 SER A C 1
ATOM 2178 O O . SER A 1 288 ? 23.769 9.487 26.449 1.00 45.66 288 SER A O 1
ATOM 2180 N N . SER A 1 289 ? 21.953 9.340 25.126 1.00 43.66 289 SER A N 1
ATOM 2181 C CA . SER A 1 289 ? 21.554 10.753 25.114 1.00 43.66 289 SER A CA 1
ATOM 2182 C C . SER A 1 289 ? 20.260 11.040 25.880 1.00 43.66 289 SER A C 1
ATOM 2184 O O . SER A 1 289 ? 19.974 12.204 26.137 1.00 43.66 289 SER A O 1
ATOM 2186 N N . GLY A 1 290 ? 19.503 10.018 26.290 1.00 51.06 290 GLY A N 1
ATOM 2187 C CA . GLY A 1 290 ? 18.201 10.215 26.921 1.00 51.06 290 GLY A CA 1
ATOM 2188 C C . GLY A 1 290 ? 17.374 8.940 27.048 1.00 51.06 290 GLY A C 1
ATOM 2189 O O . GLY A 1 290 ? 17.849 7.833 26.786 1.00 51.06 290 GLY A O 1
ATOM 2190 N N . THR A 1 291 ? 16.130 9.122 27.475 1.00 54.09 291 THR A N 1
ATOM 2191 C CA . THR A 1 291 ? 15.110 8.077 27.581 1.00 54.09 291 THR A CA 1
ATOM 2192 C C . THR A 1 291 ? 14.128 8.224 26.425 1.00 54.09 291 THR A C 1
ATOM 2194 O O . THR A 1 291 ? 13.716 9.341 26.130 1.00 54.09 291 THR A O 1
ATOM 2197 N N . TYR A 1 292 ? 13.733 7.106 25.818 1.00 58.69 292 TYR A N 1
ATOM 2198 C CA . TYR A 1 292 ? 12.868 7.052 24.641 1.00 58.69 292 TYR A CA 1
ATOM 2199 C C . TYR A 1 292 ? 11.694 6.102 24.890 1.00 58.69 292 TYR A C 1
ATOM 2201 O O . TYR A 1 292 ? 11.842 5.090 25.582 1.00 58.69 292 TYR A O 1
ATOM 2209 N N . VAL A 1 293 ? 10.536 6.427 24.325 1.00 62.81 293 VAL A N 1
ATOM 2210 C CA . VAL A 1 293 ? 9.282 5.678 24.465 1.00 62.81 293 VAL A CA 1
ATOM 2211 C C . VAL A 1 293 ? 8.767 5.345 23.070 1.00 62.81 293 VAL A C 1
ATOM 2213 O O . VAL A 1 293 ? 8.959 6.132 22.148 1.00 62.81 293 VAL A O 1
ATOM 2216 N N . THR A 1 294 ? 8.159 4.172 22.892 1.00 62.84 294 THR A N 1
ATOM 2217 C CA . THR A 1 294 ? 7.504 3.842 21.621 1.00 62.84 294 THR A CA 1
ATOM 2218 C C . THR A 1 294 ? 6.323 4.765 21.369 1.00 62.84 294 THR A C 1
ATOM 2220 O O . THR A 1 294 ? 5.408 4.798 22.193 1.00 62.84 294 THR A O 1
ATOM 2223 N N . ASP A 1 295 ? 6.297 5.430 20.217 1.00 61.91 295 ASP A N 1
ATOM 2224 C CA . ASP A 1 295 ? 5.068 6.046 19.729 1.00 61.91 295 ASP A CA 1
ATOM 2225 C C . ASP A 1 295 ? 4.007 4.956 19.461 1.00 61.91 295 ASP A C 1
ATOM 2227 O O . ASP A 1 295 ? 4.305 3.836 19.043 1.00 61.91 295 ASP A O 1
ATOM 2231 N N . SER A 1 296 ? 2.766 5.253 19.816 1.00 67.88 296 SER A N 1
ATOM 2232 C CA . SER A 1 296 ? 1.614 4.344 19.794 1.00 67.88 296 SER A CA 1
ATOM 2233 C C . SER A 1 296 ? 0.369 5.057 19.265 1.00 67.88 296 SER A C 1
ATOM 2235 O O . SER A 1 296 ? -0.758 4.692 19.607 1.00 67.88 296 SER A O 1
ATOM 2237 N N . THR A 1 297 ? 0.586 6.090 18.451 1.00 72.62 297 THR A N 1
ATOM 2238 C CA . THR A 1 297 ? -0.459 6.986 17.976 1.00 72.62 297 THR A CA 1
ATOM 2239 C C . THR A 1 297 ? -1.506 6.266 17.118 1.00 72.62 297 THR A C 1
ATOM 2241 O O . THR A 1 297 ? -1.190 5.644 16.108 1.00 72.62 297 THR A O 1
ATOM 2244 N N . HIS A 1 298 ? -2.776 6.381 17.500 1.00 77.00 298 HIS A N 1
ATOM 2245 C CA . HIS A 1 298 ? -3.933 5.900 16.746 1.00 77.00 298 HIS A CA 1
ATOM 2246 C C . HIS A 1 298 ? -4.866 7.058 16.414 1.00 77.00 298 HIS A C 1
ATOM 2248 O O . HIS A 1 298 ? -5.078 7.952 17.221 1.00 77.00 298 HIS A O 1
ATOM 2254 N N . TYR A 1 299 ? -5.464 7.018 15.236 1.00 76.50 299 TYR A N 1
ATOM 2255 C CA . TYR A 1 299 ? -6.424 7.999 14.766 1.00 76.50 299 TYR A CA 1
ATOM 2256 C C . TYR A 1 299 ? -7.821 7.383 14.810 1.00 76.50 299 TYR A C 1
ATOM 2258 O O . TYR A 1 299 ? -8.015 6.207 14.494 1.00 76.50 299 TYR A O 1
ATOM 2266 N N . LEU A 1 300 ? -8.823 8.160 15.195 1.00 81.62 300 LEU A N 1
ATOM 2267 C CA . LEU A 1 300 ? -10.217 7.730 15.171 1.00 81.62 300 LEU A CA 1
ATOM 2268 C C . LEU A 1 300 ? -11.073 8.875 14.659 1.00 81.62 300 LEU A C 1
ATOM 2270 O O . LEU A 1 300 ? -11.133 9.938 15.268 1.00 81.62 300 LEU A O 1
ATOM 2274 N N . HIS A 1 301 ? -11.764 8.650 13.548 1.00 81.44 301 HIS A N 1
ATOM 2275 C CA . HIS A 1 301 ? -12.751 9.608 13.078 1.00 81.44 301 HIS A CA 1
ATOM 2276 C C . HIS A 1 301 ? -13.984 9.539 13.984 1.00 81.44 301 HIS A C 1
ATOM 2278 O O . HIS A 1 301 ? -14.624 8.489 14.080 1.00 81.44 301 HIS A O 1
ATOM 2284 N N . VAL A 1 302 ? -14.330 10.649 14.633 1.00 85.62 302 VAL A N 1
ATOM 2285 C CA . VAL A 1 302 ? -15.511 10.755 15.494 1.00 85.62 302 VAL A CA 1
ATOM 2286 C C . VAL A 1 302 ? -16.655 11.361 14.681 1.00 85.62 302 VAL A C 1
ATOM 2288 O O . VAL A 1 302 ? -16.585 12.539 14.340 1.00 85.62 302 VAL A O 1
ATOM 2291 N N . PRO A 1 303 ? -17.711 10.596 14.336 1.00 86.38 303 PRO A N 1
ATOM 2292 C CA . PRO A 1 303 ? -18.763 11.086 13.450 1.00 86.38 303 PRO A CA 1
ATOM 2293 C C . PRO A 1 303 ? -19.536 12.277 14.022 1.00 86.38 303 PRO A C 1
ATOM 2295 O O . PRO A 1 303 ? -19.724 12.386 15.240 1.00 86.38 303 PRO A O 1
ATOM 2298 N N . GLU A 1 304 ? -20.033 13.132 13.126 1.00 86.25 304 GLU A N 1
ATOM 2299 C CA . GLU A 1 304 ? -20.944 14.225 13.472 1.00 86.25 304 GLU A CA 1
ATOM 2300 C C . GLU A 1 304 ? -22.175 13.679 14.214 1.00 86.25 304 GLU A C 1
ATOM 2302 O O . GLU A 1 304 ? -22.708 12.624 13.868 1.00 86.25 304 GLU A O 1
ATOM 2307 N N . GLY A 1 305 ? -22.605 14.381 15.263 1.00 88.06 305 GLY A N 1
ATOM 2308 C CA . GLY A 1 305 ? -23.694 13.942 16.139 1.00 88.06 305 GLY A CA 1
ATOM 2309 C C . GLY A 1 305 ? -23.237 13.084 17.323 1.00 88.06 305 GLY A C 1
ATOM 2310 O O . GLY A 1 305 ? -24.053 12.761 18.185 1.00 88.06 305 GLY A O 1
ATOM 2311 N N . THR A 1 306 ? -21.946 12.748 17.432 1.00 91.00 306 THR A N 1
ATOM 2312 C CA . THR A 1 306 ? -21.395 12.175 18.672 1.00 91.00 306 THR A CA 1
ATOM 2313 C C . THR A 1 306 ? -21.477 13.208 19.799 1.00 91.00 306 THR A C 1
ATOM 2315 O O . THR A 1 306 ? -21.026 14.337 19.625 1.00 91.00 306 THR A O 1
ATOM 2318 N N . VAL A 1 307 ? -22.009 12.814 20.963 1.00 92.38 307 VAL A N 1
ATOM 2319 C CA . VAL A 1 307 ? -22.126 13.668 22.169 1.00 92.38 307 VAL A CA 1
ATOM 2320 C C . VAL A 1 307 ? -21.262 13.200 23.331 1.00 92.38 307 VAL A C 1
ATOM 2322 O O . VAL A 1 307 ? -21.006 13.957 24.271 1.00 92.38 307 VAL A O 1
ATOM 2325 N N . ARG A 1 308 ? -20.826 11.938 23.318 1.00 92.12 308 ARG A N 1
ATOM 2326 C CA . ARG A 1 308 ? -19.986 11.384 24.382 1.00 92.12 308 ARG A CA 1
ATOM 2327 C C . ARG A 1 308 ? -19.132 10.231 23.874 1.00 92.12 308 ARG A C 1
ATOM 2329 O O . ARG A 1 308 ? -19.647 9.358 23.186 1.00 92.12 308 ARG A O 1
ATOM 2336 N N . ALA A 1 309 ? -17.873 10.188 24.292 1.00 92.38 309 ALA A N 1
ATOM 2337 C CA . ALA A 1 309 ? -16.983 9.049 24.104 1.00 92.38 309 ALA A CA 1
ATOM 2338 C C . ALA A 1 309 ? -16.656 8.407 25.462 1.00 92.38 309 ALA A C 1
ATOM 2340 O O . ALA A 1 309 ? -16.259 9.092 26.407 1.00 92.38 309 ALA A O 1
ATOM 2341 N N . GLU A 1 310 ? -16.845 7.094 25.564 1.00 93.25 310 GLU A N 1
ATOM 2342 C CA . GLU A 1 310 ? -16.449 6.250 26.693 1.00 93.25 310 GLU A CA 1
ATOM 2343 C C . GLU A 1 310 ? -15.249 5.409 26.241 1.00 93.25 310 GLU A C 1
ATOM 2345 O O . GLU A 1 310 ? -15.378 4.595 25.329 1.00 93.25 310 GLU A O 1
ATOM 2350 N N . ILE A 1 311 ? -14.075 5.625 26.835 1.00 92.94 311 ILE A N 1
ATOM 2351 C CA . ILE A 1 311 ? -12.820 4.992 26.410 1.00 92.94 311 ILE A CA 1
ATOM 2352 C C . ILE A 1 311 ? -12.233 4.184 27.563 1.00 92.94 311 ILE A C 1
ATOM 2354 O O . ILE A 1 311 ? -12.192 4.651 28.702 1.00 92.94 311 ILE A O 1
ATOM 2358 N N . VAL A 1 312 ? -11.746 2.983 27.267 1.00 91.81 312 VAL A N 1
ATOM 2359 C CA . VAL A 1 312 ? -11.109 2.084 28.230 1.00 91.81 312 VAL A CA 1
ATOM 2360 C C . VAL A 1 312 ? -9.732 1.689 27.718 1.00 91.81 312 VAL A C 1
ATOM 2362 O O . VAL A 1 312 ? -9.628 1.042 26.681 1.00 91.81 312 VAL A O 1
ATOM 2365 N N . LEU A 1 313 ? -8.692 2.032 28.478 1.00 91.12 313 LEU A N 1
ATOM 2366 C CA . LEU A 1 313 ? -7.337 1.509 28.317 1.00 91.12 313 LEU A CA 1
ATOM 2367 C C . LEU A 1 313 ? -7.145 0.341 29.287 1.00 91.12 313 LEU A C 1
ATOM 2369 O O . LEU A 1 313 ? -7.210 0.538 30.502 1.00 91.12 313 LEU A O 1
ATOM 2373 N N . ALA A 1 314 ? -6.869 -0.854 28.776 1.00 90.19 314 ALA A N 1
ATOM 2374 C CA . ALA A 1 314 ? -6.554 -2.039 29.565 1.00 90.19 314 ALA A CA 1
ATOM 2375 C C . ALA A 1 314 ? -5.092 -2.459 29.365 1.00 90.19 314 ALA A C 1
ATOM 2377 O O . ALA A 1 314 ? -4.628 -2.600 28.239 1.00 90.19 314 ALA A O 1
ATOM 2378 N N . TYR A 1 315 ? -4.362 -2.681 30.460 1.00 87.81 315 TYR A N 1
ATOM 2379 C CA . TYR A 1 315 ? -2.953 -3.091 30.439 1.00 87.81 315 TYR A CA 1
ATOM 2380 C C . TYR A 1 315 ? -2.567 -3.813 31.741 1.00 87.81 315 TYR A C 1
ATOM 2382 O O . TYR A 1 315 ? -3.101 -3.506 32.810 1.00 87.81 315 TYR A O 1
ATOM 2390 N N . PRO A 1 316 ? -1.634 -4.782 31.713 1.00 83.44 316 PRO A N 1
ATOM 2391 C CA . PRO A 1 316 ? -1.161 -5.423 32.929 1.00 83.44 316 PRO A CA 1
ATOM 2392 C C . PRO A 1 316 ? -0.204 -4.490 33.685 1.00 83.44 316 PRO A C 1
ATOM 2394 O O . PRO A 1 316 ? 0.909 -4.237 33.226 1.00 83.44 316 PRO A O 1
ATOM 2397 N N . GLN A 1 317 ? -0.585 -4.041 34.887 1.00 78.31 317 GLN A N 1
ATOM 2398 C CA . GLN A 1 317 ? 0.321 -3.272 35.758 1.00 78.31 317 GLN A CA 1
ATOM 2399 C C . GLN A 1 317 ? 1.516 -4.101 36.241 1.00 78.31 317 GLN A C 1
ATOM 2401 O O . GLN A 1 317 ? 2.559 -3.545 36.568 1.00 78.31 317 GLN A O 1
ATOM 2406 N N . LEU A 1 318 ? 1.366 -5.427 36.298 1.00 77.25 318 LEU A N 1
ATOM 2407 C CA . LEU A 1 318 ? 2.431 -6.383 36.583 1.00 77.25 318 LEU A CA 1
ATOM 2408 C C . LEU A 1 318 ? 2.430 -7.461 35.502 1.00 77.25 318 LEU A C 1
ATOM 2410 O O . LEU A 1 318 ? 1.488 -8.249 35.404 1.00 77.25 318 LEU A O 1
ATOM 2414 N N . ASN A 1 319 ? 3.513 -7.539 34.740 1.00 69.75 319 ASN A N 1
ATOM 2415 C CA . ASN A 1 319 ? 3.749 -8.608 33.784 1.00 69.75 319 ASN A CA 1
ATOM 2416 C C . ASN A 1 319 ? 4.825 -9.545 34.348 1.00 69.75 319 ASN A C 1
ATOM 2418 O O . ASN A 1 319 ? 6.007 -9.203 34.433 1.00 69.75 319 ASN A O 1
ATOM 2422 N N . LEU A 1 320 ? 4.396 -10.734 34.778 1.00 66.69 320 LEU A N 1
ATOM 2423 C CA . LEU A 1 320 ? 5.264 -11.723 35.422 1.00 66.69 320 LEU A CA 1
ATOM 2424 C C . LEU A 1 320 ? 6.214 -12.418 34.439 1.00 66.69 320 LEU A C 1
ATOM 2426 O O . LEU A 1 320 ? 7.299 -12.822 34.854 1.00 66.69 320 LEU A O 1
ATOM 2430 N N . ASP A 1 321 ? 5.858 -12.499 33.155 1.00 64.12 321 ASP A N 1
ATOM 2431 C CA . ASP A 1 321 ? 6.690 -13.150 32.137 1.00 64.12 321 ASP A CA 1
ATOM 2432 C C . ASP A 1 321 ? 7.976 -12.359 31.876 1.00 64.12 321 ASP A C 1
ATOM 2434 O O . ASP A 1 321 ? 9.037 -12.937 31.630 1.00 64.12 321 ASP A O 1
ATOM 2438 N N . ARG A 1 322 ? 7.904 -11.024 31.986 1.00 62.66 322 ARG A N 1
ATOM 2439 C CA . ARG A 1 322 ? 9.063 -10.124 31.845 1.00 62.66 322 ARG A CA 1
ATOM 2440 C C . ARG A 1 322 ? 9.507 -9.452 33.141 1.00 62.66 322 ARG A C 1
ATOM 2442 O O . ARG A 1 322 ? 10.509 -8.742 33.133 1.00 62.66 322 ARG A O 1
ATOM 2449 N N . THR A 1 323 ? 8.810 -9.704 34.252 1.00 70.25 323 THR A N 1
ATOM 2450 C CA . THR A 1 323 ? 9.031 -9.029 35.544 1.00 70.25 323 THR A CA 1
ATOM 2451 C C . THR A 1 323 ? 9.032 -7.502 35.373 1.00 70.25 323 THR A C 1
ATOM 2453 O O . THR A 1 323 ? 9.951 -6.817 35.822 1.00 70.25 323 THR A O 1
ATOM 2456 N N . THR A 1 324 ? 8.026 -6.972 34.672 1.00 71.81 324 THR A N 1
ATOM 2457 C CA . THR A 1 324 ? 7.830 -5.530 34.459 1.00 71.81 324 THR A CA 1
ATOM 2458 C C . THR A 1 324 ? 6.633 -5.033 35.265 1.00 71.81 324 THR A C 1
ATOM 2460 O O . THR A 1 324 ? 5.622 -5.722 35.399 1.00 71.81 324 THR A O 1
ATOM 2463 N N . VAL A 1 325 ? 6.777 -3.845 35.842 1.00 78.62 325 VAL A N 1
ATOM 2464 C CA . VAL A 1 325 ? 5.721 -3.053 36.467 1.00 78.62 325 VAL A CA 1
ATOM 2465 C C . VAL A 1 325 ? 5.504 -1.825 35.600 1.00 78.62 325 VAL A C 1
ATOM 2467 O O . VAL A 1 325 ? 6.481 -1.184 35.210 1.00 78.62 325 VAL A O 1
ATOM 2470 N N . SER A 1 326 ? 4.254 -1.497 35.294 1.00 79.50 326 SER A N 1
ATOM 2471 C CA . SER A 1 326 ? 3.928 -0.413 34.368 1.00 79.50 326 SER A CA 1
ATOM 2472 C C . SER A 1 326 ? 2.753 0.418 34.833 1.00 79.50 326 SER A C 1
ATOM 2474 O O . SER A 1 326 ? 1.818 -0.093 35.447 1.00 79.50 326 SER A O 1
ATOM 2476 N N . ASP A 1 327 ? 2.805 1.694 34.480 1.00 83.75 327 ASP A N 1
ATOM 2477 C CA . ASP A 1 327 ? 1.712 2.639 34.607 1.00 83.75 327 ASP A CA 1
ATOM 2478 C C . ASP A 1 327 ? 1.585 3.405 33.289 1.00 83.75 327 ASP A C 1
ATOM 2480 O O . ASP A 1 327 ? 2.443 4.228 32.975 1.00 83.75 327 ASP A O 1
ATOM 2484 N N . LEU A 1 328 ? 0.561 3.063 32.504 1.00 85.00 328 LEU A N 1
ATOM 2485 C CA . LEU A 1 328 ? 0.275 3.641 31.191 1.00 85.00 328 LEU A CA 1
ATOM 2486 C C . LEU A 1 328 ? -0.942 4.561 31.269 1.00 85.00 328 LEU A C 1
ATOM 2488 O O . LEU A 1 328 ? -1.850 4.311 32.059 1.00 85.00 328 LEU A O 1
ATOM 2492 N N . GLU A 1 329 ? -0.991 5.600 30.450 1.00 86.44 329 GLU A N 1
ATOM 2493 C CA . GLU A 1 329 ? -2.114 6.521 30.296 1.00 86.44 329 GLU A CA 1
ATOM 2494 C C . GLU A 1 329 ? -2.350 6.865 28.823 1.00 86.44 329 GLU A C 1
ATOM 2496 O O . GLU A 1 329 ? -1.443 6.764 28.002 1.00 86.44 329 GLU A O 1
ATOM 2501 N N . LEU A 1 330 ? -3.585 7.238 28.488 1.00 86.31 330 LEU A N 1
ATOM 2502 C CA . LEU A 1 330 ? -3.915 7.791 27.178 1.00 86.31 330 LEU A CA 1
ATOM 2503 C C . LEU A 1 330 ? -3.658 9.299 27.161 1.00 86.31 330 LEU A C 1
ATOM 2505 O O . LEU A 1 330 ? -4.116 10.006 28.065 1.00 86.31 330 LEU A O 1
ATOM 2509 N N . SER A 1 331 ? -3.005 9.772 26.103 1.00 84.56 331 SER A N 1
ATOM 2510 C CA . SER A 1 331 ? -3.157 11.142 25.618 1.00 84.56 331 SER A CA 1
ATOM 2511 C C . SER A 1 331 ? -4.171 11.147 24.482 1.00 84.56 331 SER A C 1
ATOM 2513 O O . SER A 1 331 ? -4.166 10.252 23.639 1.00 84.56 331 SER A O 1
ATOM 2515 N N . ILE A 1 332 ? -5.113 12.086 24.510 1.00 84.94 332 ILE A N 1
ATOM 2516 C CA . ILE A 1 332 ? -6.164 12.194 23.497 1.00 84.94 332 ILE A CA 1
ATOM 2517 C C . ILE A 1 332 ? -6.245 13.653 23.087 1.00 84.94 332 ILE A C 1
ATOM 2519 O O . ILE A 1 332 ? -6.589 14.501 23.906 1.00 84.94 332 ILE A O 1
ATOM 2523 N N . ASP A 1 333 ? -5.913 13.900 21.832 1.00 80.56 333 ASP A N 1
ATOM 2524 C CA . ASP A 1 333 ? -6.014 15.184 21.153 1.00 80.56 333 ASP A CA 1
ATOM 2525 C C . ASP A 1 333 ? -7.281 15.136 20.284 1.00 80.56 333 ASP A C 1
ATOM 2527 O O . ASP A 1 333 ? -7.388 14.337 19.344 1.00 80.56 333 ASP A O 1
ATOM 2531 N N . ILE A 1 334 ? -8.300 15.896 20.688 1.00 81.31 334 ILE A N 1
ATOM 2532 C CA . ILE A 1 334 ? -9.644 15.841 20.095 1.00 81.31 334 ILE A CA 1
ATOM 2533 C C . ILE A 1 334 ? -9.831 16.852 18.959 1.00 81.31 334 ILE A C 1
ATOM 2535 O O . ILE A 1 334 ? -10.798 16.720 18.203 1.00 81.31 334 ILE A O 1
ATOM 2539 N N . ASP A 1 335 ? -8.940 17.840 18.830 1.00 70.25 335 ASP A N 1
ATOM 2540 C CA . ASP A 1 335 ? -8.998 18.885 17.798 1.00 70.25 335 ASP A CA 1
ATOM 2541 C C . ASP A 1 335 ? -7.766 18.923 16.869 1.00 70.25 335 ASP A C 1
ATOM 2543 O O . ASP A 1 335 ? -7.725 19.708 15.916 1.00 70.25 335 ASP A O 1
ATOM 2547 N N . SER A 1 336 ? -6.834 17.985 17.063 1.00 66.25 336 SER A N 1
ATOM 2548 C CA . SER A 1 336 ? -5.569 17.849 16.337 1.00 66.25 336 SER A CA 1
ATOM 2549 C C . SER A 1 336 ? -4.642 19.066 16.475 1.00 66.25 336 SER A C 1
ATOM 2551 O O . SER A 1 336 ? -3.893 19.374 15.539 1.00 66.25 336 SER A O 1
ATOM 2553 N N . ASP A 1 337 ? -4.681 19.788 17.602 1.00 63.59 337 ASP A N 1
ATOM 2554 C CA . ASP A 1 337 ? -3.783 20.923 17.862 1.00 63.59 337 ASP A CA 1
ATOM 2555 C C . ASP A 1 337 ? -2.396 20.516 18.401 1.00 63.59 337 ASP A C 1
ATOM 2557 O O . ASP A 1 337 ? -1.496 21.359 18.540 1.00 63.59 337 ASP A O 1
ATOM 2561 N N . GLY A 1 338 ? -2.196 19.214 18.634 1.00 62.91 338 GLY A N 1
ATOM 2562 C CA . GLY A 1 338 ? -0.966 18.623 19.149 1.00 62.91 338 GLY A CA 1
ATOM 2563 C C . GLY A 1 338 ? -0.852 18.665 20.673 1.00 62.91 338 GLY A C 1
ATOM 2564 O O . GLY A 1 338 ? 0.226 18.379 21.209 1.00 62.91 338 GLY A O 1
ATOM 2565 N N . SER A 1 339 ? -1.917 19.040 21.384 1.00 70.00 339 SER A N 1
ATOM 2566 C CA . SER A 1 339 ? -1.985 19.031 22.841 1.00 70.00 339 SER A CA 1
ATOM 2567 C C . SER A 1 339 ? -2.940 17.954 23.362 1.00 70.00 339 SER A C 1
ATOM 2569 O O . SER A 1 339 ? -3.812 17.454 22.669 1.00 70.00 339 SER A O 1
ATOM 2571 N N . ASN A 1 340 ? -2.712 17.511 24.599 1.00 77.06 340 ASN A N 1
ATOM 2572 C CA . ASN A 1 340 ? -3.562 16.503 25.225 1.00 77.06 340 ASN A CA 1
ATOM 2573 C C . ASN A 1 340 ? -4.768 17.181 25.891 1.00 77.06 340 ASN A C 1
ATOM 2575 O O . ASN A 1 340 ? -4.601 17.905 26.880 1.00 77.06 340 ASN A O 1
ATOM 2579 N N . ASP A 1 341 ? -5.971 16.888 25.402 1.00 78.12 341 ASP A N 1
ATOM 2580 C CA . ASP A 1 341 ? -7.223 17.511 25.848 1.00 78.12 341 ASP A CA 1
ATOM 2581 C C . ASP A 1 341 ? -7.874 16.810 27.040 1.00 78.12 341 ASP A C 1
ATOM 2583 O O . ASP A 1 341 ? -8.793 17.338 27.680 1.00 78.12 341 ASP A O 1
ATOM 2587 N N . VAL A 1 342 ? -7.397 15.614 27.387 1.00 75.94 342 VAL A N 1
ATOM 2588 C CA . VAL A 1 342 ? -7.872 14.885 28.563 1.00 75.94 342 VAL A CA 1
ATOM 2589 C C . VAL A 1 342 ? -6.977 15.102 29.773 1.00 75.94 342 VAL A C 1
ATOM 2591 O O . VAL A 1 342 ? -5.762 14.927 29.756 1.00 75.94 342 VAL A O 1
ATOM 2594 N N . SER A 1 343 ? -7.614 15.422 30.901 1.00 64.19 343 SER A N 1
ATOM 2595 C CA . SER A 1 343 ? -6.942 15.457 32.199 1.00 64.19 343 SER A CA 1
ATOM 2596 C C . SER A 1 343 ? -6.472 14.060 32.605 1.00 64.19 343 SER A C 1
ATOM 2598 O O . SER A 1 343 ? -7.249 13.109 32.492 1.00 64.19 343 SER A O 1
ATOM 2600 N N . GLN A 1 344 ? -5.260 13.955 33.165 1.00 59.94 344 GLN A N 1
ATOM 2601 C CA . GLN A 1 344 ? -4.708 12.693 33.671 1.00 59.94 344 GLN A CA 1
ATOM 2602 C C . GLN A 1 344 ? -5.723 11.928 34.529 1.00 59.94 344 GLN A C 1
ATOM 2604 O O . GLN A 1 344 ? -6.266 12.453 35.511 1.00 59.94 344 GLN A O 1
ATOM 2609 N N . ALA A 1 345 ? -5.958 10.666 34.167 1.00 58.97 345 ALA A N 1
ATOM 2610 C CA . ALA A 1 345 ? -6.747 9.765 34.989 1.00 58.97 345 ALA A CA 1
ATOM 2611 C C . ALA A 1 345 ? -6.036 9.583 36.347 1.00 58.97 345 ALA A C 1
ATOM 2613 O O . ALA A 1 345 ? -4.811 9.441 36.384 1.00 58.97 345 ALA A O 1
ATOM 2614 N N . PRO A 1 346 ? -6.761 9.576 37.482 1.00 54.62 346 PRO A N 1
ATOM 2615 C CA . PRO A 1 346 ? -6.153 9.342 38.788 1.00 54.62 346 PRO A CA 1
ATOM 2616 C C . PRO A 1 346 ? -5.344 8.041 38.789 1.00 54.62 346 PRO A C 1
ATOM 2618 O O . PRO A 1 346 ? -5.762 7.066 38.170 1.00 54.62 346 PRO A O 1
ATOM 2621 N N . LEU A 1 347 ? -4.236 7.991 39.534 1.00 56.53 347 LEU A N 1
ATOM 2622 C CA . LEU A 1 347 ? -3.501 6.743 39.763 1.00 56.53 347 LEU A CA 1
ATOM 2623 C C . LEU A 1 347 ? -4.462 5.681 40.322 1.00 56.53 347 LEU A C 1
ATOM 2625 O O . LEU A 1 347 ? -4.914 5.778 41.468 1.00 56.53 347 LEU A O 1
ATOM 2629 N N . THR A 1 348 ? -4.790 4.673 39.516 1.00 57.38 348 THR A N 1
ATOM 2630 C CA . THR A 1 348 ? -5.617 3.538 39.925 1.00 57.38 348 THR A CA 1
ATOM 2631 C C . THR A 1 348 ? -4.725 2.319 40.153 1.00 57.38 348 THR A C 1
ATOM 2633 O O . THR A 1 348 ? -3.799 2.052 39.397 1.00 57.38 348 THR A O 1
ATOM 2636 N N . ASN A 1 349 ? -5.007 1.523 41.189 1.00 60.31 349 ASN A N 1
ATOM 2637 C CA . ASN A 1 349 ? -4.414 0.184 41.349 1.00 60.31 349 ASN A CA 1
ATOM 2638 C C . ASN A 1 349 ? -5.173 -0.842 40.483 1.00 60.31 349 ASN A C 1
ATOM 2640 O O . ASN A 1 349 ? -5.561 -1.905 40.974 1.00 60.31 349 ASN A O 1
ATOM 2644 N N . SER A 1 350 ? -5.507 -0.469 39.247 1.00 70.62 350 SER A N 1
ATOM 2645 C CA . SER A 1 350 ? -6.312 -1.272 38.331 1.00 70.62 350 SER A CA 1
ATOM 2646 C C . SER A 1 350 ? -5.547 -1.504 37.039 1.00 70.62 350 SER A C 1
ATOM 2648 O O . SER A 1 350 ? -4.860 -0.617 36.549 1.00 70.62 350 SER A O 1
ATOM 2650 N N . ASN A 1 351 ? -5.747 -2.671 36.433 1.00 82.25 351 ASN A N 1
ATOM 2651 C CA . ASN A 1 351 ? -5.276 -2.972 35.077 1.00 82.25 351 ASN A CA 1
ATOM 2652 C C . ASN A 1 351 ? -6.107 -2.255 33.992 1.00 82.25 351 ASN A C 1
ATOM 2654 O O . ASN A 1 351 ? -6.083 -2.650 32.830 1.00 82.25 351 ASN A O 1
ATOM 2658 N N . THR A 1 352 ? -6.899 -1.255 34.381 1.00 85.94 352 THR A N 1
ATOM 2659 C CA . THR A 1 352 ? -7.790 -0.493 33.512 1.00 85.94 352 THR A CA 1
ATOM 2660 C C . THR A 1 352 ? -7.845 0.974 33.930 1.00 85.94 352 THR A C 1
ATOM 2662 O O . THR A 1 352 ? -7.912 1.293 35.124 1.00 85.94 352 THR A O 1
ATOM 2665 N N . LYS A 1 353 ? -7.864 1.862 32.934 1.00 88.25 353 LYS A N 1
ATOM 2666 C CA . LYS A 1 353 ? -8.176 3.288 33.068 1.00 88.25 353 LYS A CA 1
ATOM 2667 C C . LYS A 1 353 ? -9.352 3.620 32.156 1.00 88.25 353 LYS A C 1
ATOM 2669 O O . LYS A 1 353 ? -9.382 3.196 31.006 1.00 88.25 353 LYS A O 1
ATOM 2674 N N . GLU A 1 354 ? -10.319 4.353 32.692 1.00 88.88 354 GLU A N 1
ATOM 2675 C CA . GLU A 1 354 ? -11.537 4.748 31.986 1.00 88.88 354 GLU A CA 1
ATOM 2676 C C . GLU A 1 354 ? -11.548 6.264 31.803 1.00 88.88 354 GLU A C 1
ATOM 2678 O O . GLU A 1 354 ? -11.268 7.013 32.742 1.00 88.88 354 GLU A O 1
ATOM 2683 N N . TYR A 1 355 ? -11.899 6.705 30.600 1.00 89.00 355 TYR A N 1
ATOM 2684 C CA . TYR A 1 355 ? -12.011 8.105 30.221 1.00 89.00 355 TYR A CA 1
ATOM 2685 C C . TYR A 1 355 ? -13.424 8.343 29.692 1.00 89.00 355 TYR A C 1
ATOM 2687 O O . TYR A 1 355 ? -13.995 7.520 28.976 1.00 89.00 355 TYR A O 1
ATOM 2695 N N . THR A 1 356 ? -14.023 9.467 30.071 1.00 89.62 356 THR A N 1
ATOM 2696 C CA . THR A 1 356 ? -15.326 9.886 29.549 1.00 89.62 356 THR A CA 1
ATOM 2697 C C . THR A 1 356 ? -15.210 11.319 29.077 1.00 89.62 356 THR A C 1
ATOM 2699 O O . THR A 1 356 ? -15.027 12.225 29.890 1.00 89.62 356 THR A O 1
ATOM 2702 N N . ILE A 1 357 ? -15.324 11.510 27.768 1.00 88.56 357 ILE A N 1
ATOM 2703 C CA . ILE A 1 357 ? -15.188 12.809 27.113 1.00 88.56 357 ILE A CA 1
ATOM 2704 C C . ILE A 1 357 ? -16.570 13.221 26.619 1.00 88.56 357 ILE A C 1
ATOM 2706 O O . ILE A 1 357 ? -17.272 12.433 25.985 1.00 88.56 357 ILE A O 1
ATOM 2710 N N . THR A 1 358 ? -16.985 14.442 26.951 1.00 89.00 358 THR A N 1
ATOM 2711 C CA . THR A 1 358 ? -18.177 15.043 26.339 1.00 89.00 358 THR A CA 1
ATOM 2712 C C . THR A 1 358 ? -17.745 15.661 25.020 1.00 89.00 358 THR A C 1
ATOM 2714 O O . THR A 1 358 ? -16.793 16.431 25.016 1.00 89.00 358 THR A O 1
ATOM 2717 N N . VAL A 1 359 ? -18.422 15.299 23.934 1.00 85.75 359 VAL A N 1
ATOM 2718 C CA . VAL A 1 359 ? -18.115 15.789 22.587 1.00 85.75 359 VAL A CA 1
ATOM 2719 C C . VAL A 1 359 ? -19.024 16.971 22.301 1.00 85.75 359 VAL A C 1
ATOM 2721 O O . VAL A 1 359 ? -20.240 16.890 22.496 1.00 85.75 359 VAL A O 1
ATOM 2724 N N . ASP A 1 360 ? -18.423 18.078 21.895 1.00 81.00 360 ASP A N 1
ATOM 2725 C CA . ASP A 1 360 ? -19.116 19.304 21.522 1.00 81.00 360 ASP A CA 1
ATOM 2726 C C . ASP A 1 360 ? -18.961 19.593 20.023 1.00 81.00 360 ASP A C 1
ATOM 2728 O O . ASP A 1 360 ? -18.318 18.849 19.283 1.00 81.00 360 ASP A O 1
ATOM 2732 N N . GLU A 1 361 ? -19.575 20.678 19.554 1.00 70.25 361 GLU A N 1
ATOM 2733 C CA . GLU A 1 361 ? -19.547 21.053 18.135 1.00 70.25 361 GLU A CA 1
ATOM 2734 C C . GLU A 1 361 ? -18.128 21.344 17.606 1.00 70.25 361 GLU A C 1
ATOM 2736 O O . GLU A 1 361 ? -17.933 21.310 16.397 1.00 70.25 361 GLU A O 1
ATOM 2741 N N . SER A 1 362 ? -17.138 21.610 18.471 1.00 66.00 362 SER A N 1
ATOM 2742 C CA . SER A 1 362 ? -15.731 21.796 18.072 1.00 66.00 362 SER A CA 1
ATOM 2743 C C . SER A 1 362 ? -14.961 20.492 17.854 1.00 66.00 362 SER A C 1
ATOM 2745 O O . SER A 1 362 ? -13.872 20.533 17.298 1.00 66.00 362 SER A O 1
ATOM 2747 N N . SER A 1 363 ? -15.506 19.353 18.289 1.00 67.12 363 SER A N 1
ATOM 2748 C CA . SER A 1 363 ? -14.838 18.040 18.257 1.00 67.12 363 SER A CA 1
ATOM 2749 C C . SER A 1 363 ? -15.666 16.946 17.562 1.00 67.12 363 SER A C 1
ATOM 2751 O O . SER A 1 363 ? -15.154 15.862 17.277 1.00 67.12 363 SER A O 1
ATOM 2753 N N . SER A 1 364 ? -16.941 17.220 17.259 1.00 71.31 364 SER A N 1
ATOM 2754 C CA . SER A 1 364 ? -17.842 16.347 16.497 1.00 71.31 364 SER A CA 1
ATOM 2755 C C . SER A 1 364 ? -17.548 16.429 14.994 1.00 71.31 364 SER A C 1
ATOM 2757 O O . SER A 1 364 ? -17.505 17.521 14.436 1.00 71.31 364 SER A O 1
ATOM 2759 N N . GLY A 1 365 ? -17.359 15.290 14.324 1.00 67.00 365 GLY A N 1
ATOM 2760 C CA . GLY A 1 365 ? -16.978 15.244 12.904 1.00 67.00 365 GLY A CA 1
ATOM 2761 C C . GLY A 1 365 ? -15.477 15.422 12.642 1.00 67.00 365 GLY A C 1
ATOM 2762 O O . GLY A 1 365 ? -15.085 15.625 11.494 1.00 67.00 365 GLY A O 1
ATOM 2763 N N . HIS A 1 366 ? -14.645 15.364 13.687 1.00 71.25 366 HIS A N 1
ATOM 2764 C CA . HIS A 1 366 ? -13.194 15.538 13.609 1.00 71.25 366 HIS A CA 1
ATOM 2765 C C . HIS A 1 366 ? -12.432 14.214 13.777 1.00 71.25 366 HIS A C 1
ATOM 2767 O O . HIS A 1 366 ? -12.954 13.211 14.273 1.00 71.25 366 HIS A O 1
ATOM 2773 N N . LEU A 1 367 ? -11.171 14.217 13.342 1.00 75.75 367 LEU A N 1
ATOM 2774 C CA . LEU A 1 367 ? -10.231 13.122 13.549 1.00 75.75 367 LEU A CA 1
ATOM 2775 C C . LEU A 1 367 ? -9.550 13.308 14.908 1.00 75.75 367 LEU A C 1
ATOM 2777 O O . LEU A 1 367 ? -8.868 14.303 15.120 1.00 75.75 367 LEU A O 1
ATOM 2781 N N . TRP A 1 368 ? -9.753 12.366 15.822 1.00 83.44 368 TRP A N 1
ATOM 2782 C CA . TRP A 1 368 ? -9.106 12.368 17.132 1.00 83.44 368 TRP A CA 1
ATOM 2783 C C . TRP A 1 368 ? -7.810 11.569 17.079 1.00 83.44 368 TRP A C 1
ATOM 2785 O O . TRP A 1 368 ? -7.749 10.537 16.402 1.00 83.44 368 TRP A O 1
ATOM 2795 N N . VAL A 1 369 ? -6.808 12.007 17.835 1.00 81.38 369 VAL A N 1
ATOM 2796 C CA . VAL A 1 369 ? -5.489 11.377 17.925 1.00 81.38 369 VAL A CA 1
ATOM 2797 C C . VAL A 1 369 ? -5.291 10.818 19.333 1.00 81.38 369 VAL A C 1
ATOM 2799 O O . VAL A 1 369 ? -5.463 11.514 20.325 1.00 81.38 369 VAL A O 1
ATOM 2802 N N . PHE A 1 370 ? -4.947 9.539 19.428 1.00 84.44 370 PHE A N 1
ATOM 2803 C CA . PHE A 1 370 ? -4.777 8.784 20.665 1.00 84.44 370 PHE A CA 1
ATOM 2804 C C . PHE A 1 370 ? -3.319 8.361 20.810 1.00 84.44 370 PHE A C 1
ATOM 2806 O O . PHE A 1 370 ? -2.864 7.495 20.068 1.00 84.44 370 PHE A O 1
ATOM 2813 N N . GLY A 1 371 ? -2.602 8.907 21.785 1.00 81.31 371 GLY A N 1
ATOM 2814 C CA . GLY A 1 371 ? -1.272 8.460 22.192 1.00 81.31 371 GLY A CA 1
ATOM 2815 C C . GLY A 1 371 ? -1.312 7.570 23.438 1.00 81.31 371 GLY A C 1
ATOM 2816 O O . GLY A 1 371 ? -2.264 7.599 24.222 1.00 81.31 371 GLY A O 1
ATOM 2817 N N . ILE A 1 372 ? -0.259 6.771 23.640 1.00 81.94 372 ILE A N 1
ATOM 2818 C CA . ILE A 1 372 ? -0.040 6.012 24.881 1.00 81.94 372 ILE A CA 1
ATOM 2819 C C . ILE A 1 372 ? 1.231 6.530 25.544 1.00 81.94 372 ILE A C 1
ATOM 2821 O O . ILE A 1 372 ? 2.337 6.376 25.024 1.00 81.94 372 ILE A O 1
ATOM 2825 N N . GLU A 1 373 ? 1.074 7.083 26.735 1.00 80.19 373 GLU A N 1
ATOM 2826 C CA . GLU A 1 373 ? 2.154 7.604 27.563 1.00 80.19 373 GLU A CA 1
ATOM 2827 C C . GLU A 1 373 ? 2.292 6.769 28.836 1.00 80.19 373 GLU A C 1
ATOM 2829 O O . GLU A 1 373 ? 1.416 5.979 29.185 1.00 80.19 373 GLU A O 1
ATOM 2834 N N . GLY A 1 374 ? 3.411 6.899 29.544 1.00 78.62 374 GLY A N 1
ATOM 2835 C CA . GLY A 1 374 ? 3.562 6.220 30.824 1.00 78.62 374 GLY A CA 1
ATOM 2836 C C . GLY A 1 374 ? 4.989 5.899 31.224 1.00 78.62 374 GLY A C 1
ATOM 2837 O O . GLY A 1 374 ? 5.969 6.414 30.686 1.00 78.62 374 GLY A O 1
ATOM 2838 N N . THR A 1 375 ? 5.100 5.021 32.218 1.00 75.44 375 THR A N 1
ATOM 2839 C CA . THR A 1 375 ? 6.378 4.500 32.703 1.00 75.44 375 THR A CA 1
ATOM 2840 C C . THR A 1 375 ? 6.311 2.988 32.875 1.00 75.44 375 THR A C 1
ATOM 2842 O O . THR A 1 375 ? 5.299 2.437 33.307 1.00 75.44 375 THR A O 1
ATOM 2845 N N . ALA A 1 376 ? 7.415 2.297 32.591 1.00 73.94 376 ALA A N 1
ATOM 2846 C CA . ALA A 1 376 ? 7.591 0.910 32.994 1.00 73.94 376 ALA A CA 1
ATOM 2847 C C . ALA A 1 376 ? 8.977 0.685 33.588 1.00 73.94 376 ALA A C 1
ATOM 2849 O O . ALA A 1 376 ? 9.988 1.170 33.084 1.00 73.94 376 ALA A O 1
ATOM 2850 N N . VAL A 1 377 ? 9.020 -0.111 34.649 1.00 70.44 377 VAL A N 1
ATOM 2851 C CA . VAL A 1 377 ? 10.245 -0.573 35.294 1.00 70.44 377 VAL A CA 1
ATOM 2852 C C . VAL A 1 377 ? 10.197 -2.085 35.300 1.00 70.44 377 VAL A C 1
ATOM 2854 O O . VAL A 1 377 ? 9.248 -2.661 35.816 1.00 70.44 377 VAL A O 1
ATOM 2857 N N . GLY A 1 378 ? 11.219 -2.757 34.785 1.00 67.81 378 GLY A N 1
ATOM 2858 C CA . GLY A 1 378 ? 11.330 -4.194 35.001 1.00 67.81 378 GLY A CA 1
ATOM 2859 C C . GLY A 1 378 ? 12.680 -4.615 35.539 1.00 67.81 378 GLY A C 1
ATOM 2860 O O . GLY A 1 378 ? 13.657 -3.868 35.506 1.00 67.81 378 GLY A O 1
ATOM 2861 N N . ILE A 1 379 ? 12.702 -5.834 36.063 1.00 66.06 379 ILE A N 1
ATOM 2862 C CA . ILE A 1 379 ? 13.881 -6.450 36.659 1.00 66.06 379 ILE A CA 1
ATOM 2863 C C . ILE A 1 379 ? 14.282 -7.613 35.764 1.00 66.06 379 ILE A C 1
ATOM 2865 O O . ILE A 1 379 ? 13.585 -8.621 35.707 1.00 66.06 379 ILE A O 1
ATOM 2869 N N . LYS A 1 380 ? 15.434 -7.503 35.098 1.00 59.91 380 LYS A N 1
ATOM 2870 C CA . LYS A 1 380 ? 16.012 -8.615 34.337 1.00 59.91 380 LYS A CA 1
ATOM 2871 C C . LYS A 1 380 ? 16.328 -9.781 35.291 1.00 59.91 380 LYS A C 1
ATOM 2873 O O . LYS A 1 380 ? 17.173 -9.615 36.178 1.00 59.91 380 LYS A O 1
ATOM 2878 N N . PRO A 1 381 ? 15.714 -10.968 35.132 1.00 56.19 381 PRO A N 1
ATOM 2879 C CA . PRO A 1 381 ? 16.104 -12.138 35.909 1.00 56.19 381 PRO A CA 1
ATOM 2880 C C . PRO A 1 381 ? 17.551 -12.532 35.565 1.00 56.19 381 PRO A C 1
ATOM 2882 O O . PRO A 1 381 ? 17.989 -12.392 34.424 1.00 56.19 381 PRO A O 1
ATOM 2885 N N . LEU A 1 382 ? 18.313 -12.990 36.561 1.00 60.12 382 LEU A N 1
ATOM 2886 C CA . LEU A 1 382 ? 19.746 -13.306 36.464 1.00 60.12 382 LEU A CA 1
ATOM 2887 C C . LEU A 1 382 ? 20.140 -14.124 35.207 1.00 60.12 382 LEU A C 1
ATOM 2889 O O . LEU A 1 382 ? 19.639 -15.221 34.997 1.00 60.12 382 LEU A O 1
ATOM 2893 N N . GLN A 1 383 ? 21.127 -13.588 34.470 1.00 51.88 383 GLN A N 1
ATOM 2894 C CA . GLN A 1 383 ? 21.981 -14.180 33.418 1.00 51.88 383 GLN A CA 1
ATOM 2895 C C . GLN A 1 383 ? 21.311 -14.899 32.227 1.00 51.88 383 GLN A C 1
ATOM 2897 O O . GLN A 1 383 ? 21.036 -16.094 32.255 1.00 51.88 383 GLN A O 1
ATOM 2902 N N . GLY A 1 384 ? 21.245 -14.182 31.099 1.00 55.06 384 GLY A N 1
ATOM 2903 C CA . GLY A 1 384 ? 21.079 -14.721 29.747 1.00 55.06 384 GLY A CA 1
ATOM 2904 C C . GLY A 1 384 ? 21.921 -13.925 28.740 1.00 55.06 384 GLY A C 1
ATOM 2905 O O . GLY A 1 384 ? 22.319 -12.797 29.027 1.00 55.06 384 GLY A O 1
ATOM 2906 N N . THR A 1 385 ? 22.202 -14.518 27.577 1.00 53.38 385 THR A N 1
ATOM 2907 C CA . THR A 1 385 ? 23.099 -14.031 26.504 1.00 53.38 385 THR A CA 1
ATOM 2908 C C . THR A 1 385 ? 22.664 -12.744 25.803 1.00 53.38 385 THR A C 1
ATOM 2910 O O . THR A 1 385 ? 23.340 -12.336 24.866 1.00 53.38 385 THR A O 1
ATOM 2913 N N . THR A 1 386 ? 21.564 -12.110 26.207 1.00 51.31 386 THR A N 1
ATOM 2914 C CA . THR A 1 386 ? 21.161 -10.800 25.692 1.00 51.31 386 THR A CA 1
ATOM 2915 C C . THR A 1 386 ? 21.966 -9.711 26.406 1.00 51.31 386 THR A C 1
ATOM 2917 O O . THR A 1 386 ? 21.858 -9.587 27.634 1.00 51.31 386 THR A O 1
ATOM 2920 N N . PRO A 1 387 ? 22.802 -8.940 25.688 1.00 54.94 387 PRO A N 1
ATOM 2921 C CA . PRO A 1 387 ? 23.462 -7.764 26.251 1.00 54.94 387 PRO A CA 1
ATOM 2922 C C . PRO A 1 387 ? 22.448 -6.808 26.912 1.00 54.94 387 PRO A C 1
ATOM 2924 O O . PRO A 1 387 ? 21.271 -6.805 26.554 1.00 54.94 387 PRO A O 1
ATOM 2927 N N . GLU A 1 388 ? 22.870 -6.039 27.923 1.00 52.69 388 GLU A N 1
ATOM 2928 C CA . GLU A 1 388 ? 21.996 -5.094 28.658 1.00 52.69 388 GLU A CA 1
ATOM 2929 C C . GLU A 1 388 ? 21.312 -4.072 27.738 1.00 52.69 388 GLU A C 1
ATOM 2931 O O . GLU A 1 388 ? 20.181 -3.682 27.995 1.00 52.69 388 GLU A O 1
ATOM 2936 N N . GLU A 1 389 ? 21.957 -3.744 26.622 1.00 51.34 389 GLU A N 1
ATOM 2937 C CA . GLU A 1 389 ? 21.468 -2.896 25.527 1.00 51.34 389 GLU A CA 1
ATOM 2938 C C . GLU A 1 389 ? 20.272 -3.471 24.730 1.00 51.34 389 GLU A C 1
ATOM 2940 O O . GLU A 1 389 ? 19.700 -2.746 23.925 1.00 51.34 389 GLU A O 1
ATOM 2945 N N . PHE A 1 390 ? 19.867 -4.733 24.949 1.00 54.16 390 PHE A N 1
ATOM 2946 C CA . PHE A 1 390 ? 18.729 -5.379 24.259 1.00 54.16 390 PHE A CA 1
ATOM 2947 C C . PHE A 1 390 ? 17.635 -5.899 25.209 1.00 54.16 390 PHE A C 1
ATOM 2949 O O . PHE A 1 390 ? 16.811 -6.728 24.813 1.00 54.16 390 PHE A O 1
ATOM 2956 N N . TRP A 1 391 ? 17.646 -5.502 26.487 1.00 59.53 391 TRP A N 1
ATOM 2957 C CA . TRP A 1 391 ? 16.571 -5.845 27.425 1.00 59.53 391 TRP A CA 1
ATOM 2958 C C . TRP A 1 391 ? 15.707 -4.613 27.709 1.00 59.53 391 TRP A C 1
ATOM 2960 O O . TRP A 1 391 ? 16.221 -3.571 28.102 1.00 59.53 391 TRP A O 1
ATOM 2970 N N . GLU A 1 392 ? 14.395 -4.747 27.507 1.00 70.44 392 GLU A N 1
ATOM 2971 C CA . GLU A 1 392 ? 13.464 -3.617 27.422 1.00 70.44 392 GLU A CA 1
ATOM 2972 C C . GLU A 1 392 ? 12.175 -3.944 28.195 1.00 70.44 392 GLU A C 1
ATOM 2974 O O . GLU A 1 392 ? 11.588 -5.017 27.971 1.00 70.44 392 GLU A O 1
ATOM 2979 N N . PRO A 1 393 ? 11.707 -3.062 29.101 1.00 70.62 393 PRO A N 1
ATOM 2980 C CA . PRO A 1 393 ? 10.368 -3.152 29.659 1.00 70.62 393 PRO A CA 1
ATOM 2981 C C . PRO A 1 393 ? 9.337 -2.956 28.549 1.00 70.62 393 PRO A C 1
ATOM 2983 O O . PRO A 1 393 ? 9.396 -1.968 27.820 1.00 70.62 393 PRO A O 1
ATOM 2986 N N . ARG A 1 394 ? 8.401 -3.899 28.430 1.00 75.56 394 ARG A N 1
ATOM 2987 C CA . ARG A 1 394 ? 7.314 -3.846 27.452 1.00 75.56 394 ARG A CA 1
ATOM 2988 C C . ARG A 1 394 ? 5.995 -4.215 28.097 1.00 75.56 394 ARG A C 1
ATOM 2990 O O . ARG A 1 394 ? 5.967 -5.119 28.943 1.00 75.56 394 ARG A O 1
ATOM 2997 N N . THR A 1 395 ? 4.937 -3.546 27.667 1.00 80.00 395 THR A N 1
ATOM 2998 C CA . THR A 1 395 ? 3.608 -3.679 28.252 1.00 80.00 395 THR A CA 1
ATOM 2999 C C . THR A 1 395 ? 2.564 -3.658 27.148 1.00 80.00 395 THR A C 1
ATOM 3001 O O . THR A 1 395 ? 2.358 -2.612 26.534 1.00 80.00 395 THR A O 1
ATOM 3004 N N . PRO A 1 396 ? 1.909 -4.800 26.873 1.00 83.19 396 PRO A N 1
ATOM 3005 C CA . PRO A 1 396 ? 0.809 -4.828 25.927 1.00 83.19 396 PRO A CA 1
ATOM 3006 C C . PRO A 1 396 ? -0.374 -4.037 26.482 1.00 83.19 396 PRO A C 1
ATOM 3008 O O . PRO A 1 396 ? -0.618 -4.045 27.692 1.00 83.19 396 PRO A O 1
ATOM 3011 N N . TYR A 1 397 ? -1.124 -3.402 25.595 1.00 85.88 397 TYR A N 1
ATOM 3012 C CA . TYR A 1 397 ? -2.341 -2.684 25.936 1.00 85.88 397 TYR A CA 1
ATOM 3013 C C . TYR A 1 397 ? -3.459 -2.975 24.932 1.00 85.88 397 TYR A C 1
ATOM 3015 O O . TYR A 1 397 ? -3.223 -3.425 23.809 1.00 85.88 397 TYR A O 1
ATOM 3023 N N . ASP A 1 398 ? -4.681 -2.704 25.368 1.00 88.25 398 ASP A N 1
ATOM 3024 C CA . ASP A 1 398 ? -5.911 -2.781 24.588 1.00 88.25 398 ASP A CA 1
ATOM 3025 C C . ASP A 1 398 ? -6.700 -1.489 24.834 1.00 88.25 398 ASP A C 1
ATOM 3027 O O . ASP A 1 398 ? -6.844 -1.065 25.987 1.00 88.25 398 ASP A O 1
ATOM 3031 N N . VAL A 1 399 ? -7.157 -0.841 23.766 1.00 89.69 399 VAL A N 1
ATOM 3032 C CA . VAL A 1 399 ? -7.992 0.358 23.840 1.00 89.69 399 VAL A CA 1
ATOM 3033 C C . VAL A 1 399 ? -9.341 0.059 23.211 1.00 89.69 399 VAL A C 1
ATOM 3035 O O . VAL A 1 399 ? -9.430 -0.368 22.063 1.00 89.69 399 VAL A O 1
ATOM 3038 N N . ASN A 1 400 ? -10.399 0.333 23.971 1.00 91.69 400 ASN A N 1
ATOM 3039 C CA . ASN A 1 400 ? -11.779 0.224 23.518 1.00 91.69 400 ASN A CA 1
ATOM 3040 C C . ASN A 1 400 ? -12.425 1.600 23.589 1.00 91.69 400 ASN A C 1
ATOM 3042 O O . ASN A 1 400 ? -12.450 2.213 24.656 1.00 91.69 400 ASN A O 1
ATOM 3046 N N . VAL A 1 401 ? -12.979 2.063 22.476 1.00 92.62 401 VAL A N 1
ATOM 3047 C CA . VAL A 1 401 ? -13.705 3.327 22.382 1.00 92.62 401 VAL A CA 1
ATOM 3048 C C . VAL A 1 401 ? -15.155 3.035 22.048 1.00 92.62 401 VAL A C 1
ATOM 3050 O O . VAL A 1 401 ? -15.453 2.300 21.109 1.00 92.62 401 VAL A O 1
ATOM 3053 N N . ARG A 1 402 ? -16.068 3.642 22.800 1.00 95.31 402 ARG A N 1
ATOM 3054 C CA . ARG A 1 402 ? -17.502 3.621 22.539 1.00 95.31 402 ARG A CA 1
ATOM 3055 C C . ARG A 1 402 ? -18.010 5.047 22.388 1.00 95.31 402 ARG A C 1
ATOM 3057 O O . ARG A 1 402 ? -18.013 5.821 23.343 1.00 95.31 402 ARG A O 1
ATOM 3064 N N . LEU A 1 403 ? -18.454 5.381 21.187 1.00 93.88 403 LEU A N 1
ATOM 3065 C CA . LEU A 1 403 ? -19.051 6.667 20.853 1.00 93.88 403 LEU A CA 1
ATOM 3066 C C . LEU A 1 403 ? -20.564 6.577 21.040 1.00 93.88 403 LEU A C 1
ATOM 3068 O O . LEU A 1 403 ? -21.186 5.596 20.634 1.00 93.88 403 LEU A O 1
ATOM 3072 N N . ILE A 1 404 ? -21.149 7.590 21.668 1.00 94.31 404 ILE A N 1
ATOM 3073 C CA . ILE A 1 404 ? -22.586 7.717 21.899 1.00 94.31 404 ILE A CA 1
ATOM 3074 C C . ILE A 1 404 ? -23.081 8.907 21.091 1.00 94.31 404 ILE A C 1
ATOM 3076 O O . ILE A 1 404 ? -22.619 10.036 21.283 1.00 94.31 404 ILE A O 1
ATOM 3080 N N . MET A 1 405 ? -24.030 8.624 20.210 1.00 92.44 405 MET A N 1
ATOM 3081 C CA . MET A 1 405 ? -24.663 9.577 19.312 1.00 92.44 405 MET A CA 1
ATOM 3082 C C . MET A 1 405 ? -25.822 10.296 20.007 1.00 92.44 405 MET A C 1
ATOM 3084 O O . MET A 1 405 ? -26.416 9.791 20.965 1.00 92.44 405 MET A O 1
ATOM 3088 N N . ASP A 1 406 ? -26.149 11.489 19.526 1.00 91.44 406 ASP A N 1
ATOM 3089 C CA . ASP A 1 406 ? -27.304 12.245 19.986 1.00 91.44 406 ASP A CA 1
ATOM 3090 C C . ASP A 1 406 ? -28.638 11.644 19.508 1.00 91.44 406 ASP A C 1
ATOM 3092 O O . ASP A 1 406 ? -28.726 10.582 18.880 1.00 91.44 406 ASP A O 1
ATOM 3096 N N . THR A 1 407 ? -29.730 12.335 19.829 1.00 87.44 407 THR A N 1
ATOM 3097 C CA . THR A 1 407 ? -31.050 11.934 19.358 1.00 87.44 407 THR A CA 1
ATOM 3098 C C . THR A 1 407 ? -31.237 12.268 17.879 1.00 87.44 407 THR A C 1
ATOM 3100 O O . THR A 1 407 ? -31.567 13.399 17.536 1.00 87.44 407 THR A O 1
ATOM 3103 N N . GLY A 1 408 ? -31.183 11.259 17.024 1.00 89.19 408 GLY A N 1
ATOM 3104 C CA . GLY A 1 408 ? -31.542 11.376 15.618 1.00 89.19 408 GLY A CA 1
ATOM 3105 C C . GLY A 1 408 ? -31.117 10.137 14.852 1.00 89.19 408 GLY A C 1
ATOM 3106 O O . GLY A 1 408 ? -30.431 9.278 15.401 1.00 89.19 408 GLY A O 1
ATOM 3107 N N . ASP A 1 409 ? -31.555 10.040 13.603 1.00 92.25 409 ASP A N 1
ATOM 3108 C CA . ASP A 1 409 ? -31.008 9.048 12.685 1.00 92.25 409 ASP A CA 1
ATOM 3109 C C . ASP A 1 409 ? -29.673 9.566 12.146 1.00 92.25 409 ASP A C 1
ATOM 3111 O O . ASP A 1 409 ? -29.596 10.708 11.686 1.00 92.25 409 ASP A O 1
ATOM 3115 N N . HIS A 1 410 ? -28.646 8.722 12.189 1.00 90.00 410 HIS A N 1
ATOM 3116 C CA . HIS A 1 410 ? -27.274 9.087 11.838 1.00 90.00 410 HIS A CA 1
ATOM 3117 C C . HIS A 1 410 ? -26.783 8.305 10.626 1.00 90.00 410 HIS A C 1
ATOM 3119 O O . HIS A 1 410 ? -27.116 7.131 10.454 1.00 90.00 410 HIS A O 1
ATOM 3125 N N . PHE A 1 411 ? -25.966 8.952 9.799 1.00 87.69 411 PHE A N 1
ATOM 3126 C CA . PHE A 1 411 ? -25.400 8.372 8.583 1.00 87.69 411 PHE A CA 1
ATOM 3127 C C . PHE A 1 411 ? -23.883 8.531 8.621 1.00 87.69 411 PHE A C 1
ATOM 3129 O O . PHE A 1 411 ? -23.383 9.652 8.655 1.00 87.69 411 PHE A O 1
ATOM 3136 N N . VAL A 1 412 ? -23.160 7.416 8.618 1.00 81.94 412 VAL A N 1
ATOM 3137 C CA . VAL A 1 412 ? -21.696 7.388 8.695 1.00 81.94 412 VAL A CA 1
ATOM 3138 C C . VAL A 1 412 ? -21.146 6.747 7.427 1.00 81.94 412 VAL A C 1
ATOM 3140 O O . VAL A 1 412 ? -21.614 5.692 6.997 1.00 81.94 412 VAL A O 1
ATOM 3143 N N . ASP A 1 413 ? -20.153 7.381 6.814 1.00 70.31 413 ASP A N 1
ATOM 3144 C CA . ASP A 1 413 ? -19.499 6.862 5.615 1.00 70.31 413 ASP A CA 1
ATOM 3145 C C . ASP A 1 413 ? -18.111 6.311 5.961 1.00 70.31 413 ASP A C 1
ATOM 3147 O O . ASP A 1 413 ? -17.310 7.003 6.594 1.00 70.31 413 ASP A O 1
ATOM 3151 N N . GLU A 1 414 ? -17.801 5.081 5.535 1.00 60.47 414 GLU A N 1
ATOM 3152 C CA . GLU A 1 414 ? -16.459 4.505 5.690 1.00 60.47 414 GLU A CA 1
ATOM 3153 C C . GLU A 1 414 ? -15.392 5.384 5.020 1.00 60.47 414 GLU A C 1
ATOM 3155 O O . GLU A 1 414 ? -14.272 5.456 5.518 1.00 60.47 414 GLU A O 1
ATOM 3160 N N . ASN A 1 415 ? -15.713 6.131 3.958 1.00 52.38 415 ASN A N 1
ATOM 3161 C CA . ASN A 1 415 ? -14.752 7.044 3.335 1.00 52.38 415 ASN A CA 1
ATOM 3162 C C . ASN A 1 415 ? -14.303 8.183 4.269 1.00 52.38 415 ASN A C 1
ATOM 3164 O O . ASN A 1 415 ? -13.218 8.719 4.073 1.00 52.38 415 ASN A O 1
ATOM 3168 N N . MET A 1 416 ? -15.071 8.508 5.318 1.00 48.09 416 MET A N 1
ATOM 3169 C CA . MET A 1 416 ? -14.645 9.441 6.375 1.00 48.09 416 MET A CA 1
ATOM 3170 C C . MET A 1 416 ? -13.673 8.792 7.379 1.00 48.09 416 MET A C 1
ATOM 3172 O O . MET A 1 416 ? -12.918 9.485 8.051 1.00 48.09 416 MET A O 1
ATOM 3176 N N . THR A 1 417 ? -13.648 7.457 7.447 1.00 43.62 417 THR A N 1
ATOM 3177 C CA . THR A 1 417 ? -12.647 6.656 8.183 1.00 43.62 417 THR A CA 1
ATOM 3178 C C . THR A 1 417 ? -11.464 6.228 7.305 1.00 43.62 417 THR A C 1
ATOM 3180 O O . THR A 1 417 ? -10.574 5.519 7.760 1.00 43.62 417 THR A O 1
ATOM 3183 N N . ASN A 1 418 ? -11.450 6.631 6.033 1.00 40.78 418 ASN A N 1
ATOM 3184 C CA . ASN A 1 418 ? -10.526 6.153 5.009 1.00 40.78 418 ASN A CA 1
ATOM 3185 C C . ASN A 1 418 ? -9.682 7.329 4.488 1.00 40.78 418 ASN A C 1
ATOM 3187 O O . ASN A 1 418 ? -9.662 7.603 3.289 1.00 40.78 418 ASN A O 1
ATOM 3191 N N . TYR A 1 419 ? -8.990 8.040 5.385 1.00 42.56 419 TYR A N 1
ATOM 3192 C CA . TYR A 1 419 ? -7.798 8.783 4.967 1.00 42.56 419 TYR A CA 1
ATOM 3193 C C . TYR A 1 419 ? -6.804 7.727 4.465 1.00 42.56 419 TYR A C 1
ATOM 3195 O O . TYR A 1 419 ? -6.401 6.842 5.219 1.00 42.56 419 TYR A O 1
ATOM 3203 N N . GLY A 1 420 ? -6.536 7.749 3.160 1.00 35.50 420 GLY A N 1
ATOM 3204 C CA . GLY A 1 420 ? -6.050 6.623 2.353 1.00 35.50 420 GLY A CA 1
ATOM 3205 C C . GLY A 1 420 ? -4.679 6.032 2.691 1.00 35.50 420 GLY A C 1
ATOM 3206 O O . GLY A 1 420 ? -4.256 5.135 1.971 1.00 35.50 420 GLY A O 1
ATOM 3207 N N . ASP A 1 421 ? -4.028 6.455 3.775 1.00 36.72 421 ASP A N 1
ATOM 3208 C CA . ASP A 1 421 ? -2.623 6.141 4.065 1.00 36.72 421 ASP A CA 1
ATOM 3209 C C . ASP A 1 421 ? -2.386 5.369 5.383 1.00 36.72 421 ASP A C 1
ATOM 3211 O O . ASP A 1 421 ? -1.245 5.040 5.700 1.00 36.72 421 ASP A O 1
ATOM 3215 N N . TYR A 1 422 ? -3.434 5.022 6.150 1.00 38.53 422 TYR A N 1
ATOM 3216 C CA . TYR A 1 422 ? -3.285 4.600 7.561 1.00 38.53 422 TYR A CA 1
ATOM 3217 C C . TYR A 1 422 ? -4.097 3.352 7.986 1.00 38.53 422 TYR A C 1
ATOM 3219 O O . TYR A 1 422 ? -4.708 3.329 9.057 1.00 38.53 422 TYR A O 1
ATOM 3227 N N . ALA A 1 423 ? -4.149 2.293 7.167 1.00 33.78 423 ALA A N 1
ATOM 3228 C CA . ALA A 1 423 ? -4.855 1.047 7.515 1.00 33.78 423 ALA A CA 1
ATOM 3229 C C . ALA A 1 423 ? -3.982 0.081 8.349 1.00 33.78 423 ALA A C 1
ATOM 3231 O O . ALA A 1 423 ? -2.881 -0.270 7.928 1.00 33.78 423 ALA A O 1
ATOM 3232 N N . CYS A 1 424 ? -4.490 -0.409 9.492 1.00 40.06 424 CYS A N 1
ATOM 3233 C CA . CYS A 1 424 ? -3.749 -1.301 10.399 1.00 40.06 424 CYS A CA 1
ATOM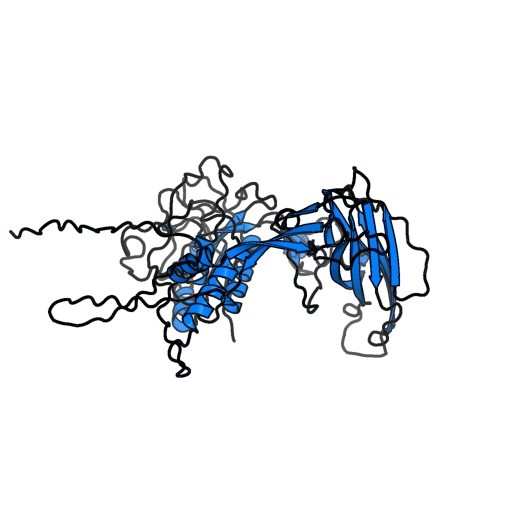 3234 C C . CYS A 1 424 ? -4.332 -2.718 10.520 1.00 40.06 424 CYS A C 1
ATOM 3236 O O . CYS A 1 424 ? -5.528 -2.951 10.353 1.00 40.06 424 CYS A O 1
ATOM 3238 N N . SER A 1 425 ? -3.436 -3.675 10.795 1.00 34.78 425 SER A N 1
ATOM 3239 C CA . SER A 1 425 ? -3.726 -5.102 10.984 1.00 34.78 425 SER A CA 1
ATOM 3240 C C . SER A 1 425 ? -4.373 -5.373 12.345 1.00 34.78 425 SER A C 1
ATOM 3242 O O . SER A 1 425 ? -3.886 -4.913 13.376 1.00 34.78 425 SER A O 1
ATOM 3244 N N . THR A 1 426 ? -5.435 -6.180 12.357 1.00 33.50 426 THR A N 1
ATOM 3245 C CA . THR A 1 426 ? -6.166 -6.625 13.558 1.00 33.50 426 THR A CA 1
ATOM 3246 C C . THR A 1 426 ? -5.448 -7.719 14.358 1.00 33.50 426 THR A C 1
ATOM 3248 O O . THR A 1 426 ? -5.900 -8.099 15.440 1.00 33.50 426 THR A O 1
ATOM 3251 N N . ASP A 1 427 ? -4.331 -8.247 13.850 1.00 29.48 427 ASP A N 1
ATOM 3252 C CA . ASP A 1 427 ? -3.909 -9.608 14.193 1.00 29.48 427 ASP A CA 1
ATOM 3253 C C . ASP A 1 427 ? -2.813 -9.700 15.259 1.00 29.48 427 ASP A C 1
ATOM 3255 O O . ASP A 1 427 ? -2.264 -10.775 15.467 1.00 29.48 427 ASP A O 1
ATOM 3259 N N . GLY A 1 428 ? -2.497 -8.624 15.988 1.00 32.16 428 GLY A N 1
ATOM 3260 C CA . GLY A 1 428 ? -1.728 -8.698 17.243 1.00 32.16 428 GLY A CA 1
ATOM 3261 C C . GLY A 1 428 ? -0.331 -9.345 17.169 1.00 32.16 428 GLY A C 1
ATOM 3262 O O . GLY A 1 428 ? 0.260 -9.629 18.211 1.00 32.16 428 GLY A O 1
ATOM 3263 N N . VAL A 1 429 ? 0.222 -9.581 15.975 1.00 29.92 429 VAL A N 1
ATOM 3264 C CA . VAL A 1 429 ? 1.571 -10.123 15.781 1.00 29.92 429 VAL A CA 1
ATOM 3265 C C . VAL A 1 429 ? 2.386 -9.106 14.981 1.00 29.92 429 VAL A C 1
ATOM 3267 O O . VAL A 1 429 ? 2.205 -8.974 13.778 1.00 29.92 429 VAL A O 1
ATOM 3270 N N . ASN A 1 430 ? 3.305 -8.424 15.676 1.00 33.19 430 ASN A N 1
ATOM 3271 C CA . ASN A 1 430 ? 4.245 -7.389 15.204 1.00 33.19 430 ASN A CA 1
ATOM 3272 C C . ASN A 1 430 ? 3.709 -5.957 15.037 1.00 33.19 430 ASN A C 1
ATOM 3274 O O . ASN A 1 430 ? 3.745 -5.401 13.947 1.00 33.19 430 ASN A O 1
ATOM 3278 N N . MET A 1 431 ? 3.388 -5.300 16.152 1.00 32.59 431 MET A N 1
ATOM 3279 C CA . MET A 1 431 ? 3.412 -3.834 16.232 1.00 32.59 431 MET A CA 1
ATOM 3280 C C . MET A 1 431 ? 4.637 -3.403 17.047 1.00 32.59 431 MET A C 1
ATOM 3282 O O . MET A 1 431 ? 4.581 -3.311 18.265 1.00 32.59 431 MET A O 1
ATOM 3286 N N . ASN A 1 432 ? 5.778 -3.228 16.373 1.00 31.28 432 ASN A N 1
ATOM 3287 C CA . ASN A 1 432 ? 6.991 -2.620 16.949 1.00 31.28 432 ASN A CA 1
ATOM 3288 C C . ASN A 1 432 ? 7.356 -1.309 16.219 1.00 31.28 432 ASN A C 1
ATOM 3290 O O . ASN A 1 432 ? 8.530 -0.936 16.186 1.00 31.28 432 ASN A O 1
ATOM 3294 N N . THR A 1 433 ? 6.379 -0.622 15.616 1.00 35.56 433 THR A N 1
ATOM 3295 C CA . THR A 1 433 ? 6.568 0.634 14.872 1.00 35.56 433 THR A CA 1
ATOM 3296 C C . THR A 1 433 ? 5.963 1.843 15.585 1.00 35.56 433 THR A C 1
ATOM 3298 O O . THR A 1 433 ? 4.773 2.095 15.420 1.00 35.56 433 THR A O 1
ATOM 3301 N N . PRO A 1 434 ? 6.767 2.603 16.350 1.00 31.22 434 PRO A N 1
ATOM 3302 C CA . PRO A 1 434 ? 6.580 4.036 16.542 1.00 31.22 434 PRO A CA 1
ATOM 3303 C C . PRO A 1 434 ? 6.277 4.715 15.200 1.00 31.22 434 PRO A C 1
ATOM 3305 O O . PRO A 1 434 ? 6.975 4.446 14.224 1.00 31.22 434 PRO A O 1
ATOM 3308 N N . ASN A 1 435 ? 5.245 5.555 15.145 1.00 33.88 435 ASN A N 1
ATOM 3309 C CA . ASN A 1 435 ? 4.823 6.368 13.998 1.00 33.88 435 ASN A CA 1
ATOM 3310 C C . ASN A 1 435 ? 3.971 5.681 12.914 1.00 33.88 435 ASN A C 1
ATOM 3312 O O . ASN A 1 435 ? 3.764 6.268 11.851 1.00 33.88 435 ASN A O 1
ATOM 3316 N N . GLN A 1 436 ? 3.391 4.497 13.159 1.00 39.38 436 GLN A N 1
ATOM 3317 C CA . GLN A 1 436 ? 2.193 4.107 12.400 1.00 39.38 436 GLN A CA 1
ATOM 3318 C C . GLN A 1 436 ? 0.966 4.759 13.030 1.00 39.38 436 GLN A C 1
ATOM 3320 O O . GLN A 1 436 ? 0.311 4.189 13.894 1.00 39.38 436 GLN A O 1
ATOM 3325 N N . ALA A 1 437 ? 0.663 5.962 12.555 1.00 43.31 437 ALA A N 1
ATOM 3326 C CA . ALA A 1 437 ? -0.678 6.509 12.574 1.00 43.31 437 ALA A CA 1
ATOM 3327 C C . ALA A 1 437 ? -1.665 5.452 12.043 1.00 43.31 437 ALA A C 1
ATOM 3329 O O . ALA A 1 437 ? -1.621 5.101 10.870 1.00 43.31 437 ALA A O 1
ATOM 3330 N N . CYS A 1 438 ? -2.505 4.887 12.908 1.00 55.59 438 CYS A N 1
ATOM 3331 C CA . CYS A 1 438 ? -3.473 3.849 12.538 1.00 55.59 438 CYS A CA 1
ATOM 3332 C C . CYS A 1 438 ? -4.896 4.391 12.641 1.00 55.59 438 CYS A C 1
ATOM 3334 O O . CYS A 1 438 ? -5.322 4.708 13.749 1.00 55.59 438 CYS A O 1
ATOM 3336 N N . ILE A 1 439 ? -5.664 4.452 11.548 1.00 59.69 439 ILE A N 1
ATOM 3337 C CA . ILE A 1 439 ? -7.086 4.810 11.649 1.00 59.69 439 ILE A CA 1
ATOM 3338 C C . ILE A 1 439 ? -7.886 3.595 12.110 1.00 59.69 439 ILE A C 1
ATOM 3340 O O . ILE A 1 439 ? -7.915 2.546 11.464 1.00 59.69 439 ILE A O 1
ATOM 3344 N N . SER A 1 440 ? -8.550 3.747 13.248 1.00 70.06 440 SER A N 1
ATOM 3345 C CA . SER A 1 440 ? -9.353 2.700 13.864 1.00 70.06 440 SER A CA 1
ATOM 3346 C C . SER A 1 440 ? -10.689 2.539 13.141 1.00 70.06 440 SER A C 1
ATOM 3348 O O . SER A 1 440 ? -11.410 3.508 12.895 1.00 70.06 440 SER A O 1
ATOM 3350 N N . LYS A 1 441 ? -11.040 1.289 12.821 1.00 74.38 441 LYS A N 1
ATOM 3351 C CA . LYS A 1 441 ? -12.310 0.945 12.175 1.00 74.38 441 LYS A CA 1
ATOM 3352 C C . LYS A 1 441 ? -13.481 1.176 13.135 1.00 74.38 441 LYS A C 1
ATOM 3354 O O . LYS A 1 441 ? -13.455 0.710 14.272 1.00 74.38 441 LYS A O 1
ATOM 3359 N N . LEU A 1 442 ? -14.533 1.824 12.637 1.00 81.88 442 LEU A N 1
ATOM 3360 C CA . LEU A 1 442 ? -15.811 1.945 13.338 1.00 81.88 442 LEU A CA 1
ATOM 3361 C C . LEU A 1 442 ? -16.719 0.741 13.059 1.00 81.88 442 LEU A C 1
ATOM 3363 O O . LEU A 1 442 ? -16.831 0.264 11.928 1.00 81.88 442 LEU A O 1
ATOM 3367 N N . GLU A 1 443 ? -17.421 0.290 14.092 1.00 84.69 443 GLU A N 1
ATOM 3368 C CA . GLU A 1 443 ? -18.444 -0.754 14.028 1.00 84.69 443 GLU A CA 1
ATOM 3369 C C . GLU A 1 443 ? -19.679 -0.350 14.842 1.00 84.69 443 GLU A C 1
ATOM 3371 O O . GLU A 1 443 ? -19.603 0.509 15.722 1.00 84.69 443 GLU A O 1
ATOM 3376 N N . PHE A 1 444 ? -20.820 -1.000 14.598 1.00 89.50 444 PHE A N 1
ATOM 3377 C CA . PHE A 1 444 ? -21.999 -0.824 15.447 1.00 89.50 444 PHE A CA 1
ATOM 3378 C C . PHE A 1 444 ? -21.715 -1.287 16.881 1.00 89.50 444 PHE A C 1
ATOM 3380 O O . PHE A 1 444 ? -21.193 -2.383 17.109 1.00 89.50 444 PHE A O 1
ATOM 3387 N N . GLY A 1 445 ? -22.068 -0.443 17.849 1.00 89.75 445 GLY A N 1
ATOM 3388 C CA . GLY A 1 445 ? -21.999 -0.759 19.268 1.00 89.75 445 GLY A CA 1
ATOM 3389 C C . GLY A 1 445 ? -23.343 -1.230 19.824 1.00 89.75 445 GLY A C 1
ATOM 3390 O O . GLY A 1 445 ? -24.412 -0.949 19.273 1.00 89.75 445 GLY A O 1
ATOM 3391 N N . GLU A 1 446 ? -23.288 -1.918 20.963 1.00 92.75 446 GLU A N 1
ATOM 3392 C CA . GLU A 1 446 ? -24.482 -2.266 21.738 1.00 92.75 446 GLU A CA 1
ATOM 3393 C C . GLU A 1 446 ? -25.192 -1.000 22.241 1.00 92.75 446 GLU A C 1
ATOM 3395 O O . GLU A 1 446 ? -24.514 -0.121 22.786 1.00 92.75 446 GLU A O 1
ATOM 3400 N N . PRO A 1 447 ? -26.532 -0.903 22.145 1.00 93.50 447 PRO A N 1
ATOM 3401 C CA . PRO A 1 447 ? -27.263 0.301 22.526 1.00 93.50 447 PRO A CA 1
ATOM 3402 C C . PRO A 1 447 ? -26.942 0.818 23.933 1.00 93.50 447 PRO A C 1
ATOM 3404 O O . PRO A 1 447 ? -26.718 0.056 24.883 1.00 93.50 447 PRO A O 1
ATOM 3407 N N . SER A 1 448 ? -26.925 2.141 24.091 1.00 92.19 448 SER A N 1
ATOM 3408 C CA . SER A 1 448 ? -26.702 2.767 25.389 1.00 92.19 448 SER A CA 1
ATOM 3409 C C . SER A 1 448 ? -27.862 2.478 26.352 1.00 92.19 448 SER A C 1
ATOM 3411 O O . SER A 1 448 ? -29.000 2.273 25.926 1.00 92.19 448 SER A O 1
ATOM 3413 N N . PRO A 1 449 ? -27.634 2.513 27.679 1.00 91.19 449 PRO A N 1
ATOM 3414 C CA . PRO A 1 449 ? -28.724 2.391 28.648 1.00 91.19 449 PRO A CA 1
ATOM 3415 C C . PRO A 1 449 ? -29.811 3.473 28.510 1.00 91.19 449 PRO A C 1
ATOM 3417 O O . PRO A 1 449 ? -30.903 3.305 29.050 1.00 91.19 449 PRO A O 1
ATOM 3420 N N . ALA A 1 450 ? -29.505 4.590 27.837 1.00 87.88 450 ALA A N 1
ATOM 3421 C CA . ALA A 1 450 ? -30.427 5.695 27.590 1.00 87.88 450 ALA A CA 1
ATOM 3422 C C . ALA A 1 450 ? -31.161 5.582 26.240 1.00 87.88 450 ALA A C 1
ATOM 3424 O O . ALA A 1 450 ? -32.066 6.378 25.977 1.00 87.88 450 ALA A O 1
ATOM 3425 N N . TYR A 1 451 ? -30.803 4.601 25.407 1.00 91.38 451 TYR A N 1
ATOM 3426 C CA . TYR A 1 451 ? -31.386 4.412 24.089 1.00 91.38 451 TYR A CA 1
ATOM 3427 C C . TYR A 1 451 ? -32.878 4.075 24.173 1.00 91.38 451 TYR A C 1
ATOM 3429 O O . TYR A 1 451 ? -33.315 3.192 24.914 1.00 91.38 451 TYR A O 1
ATOM 3437 N N . ASN A 1 452 ? -33.680 4.786 23.385 1.00 88.69 452 ASN A N 1
ATOM 3438 C CA . ASN A 1 452 ? -35.138 4.683 23.398 1.00 88.69 452 ASN A CA 1
ATOM 3439 C C . ASN A 1 452 ? -35.700 3.683 22.366 1.00 88.69 452 ASN A C 1
ATOM 3441 O O . ASN A 1 452 ? -36.918 3.498 22.315 1.00 88.69 452 ASN A O 1
ATOM 3445 N N . GLY A 1 453 ? -34.847 3.059 21.544 1.00 88.06 453 GLY A N 1
ATOM 3446 C CA . GLY A 1 453 ? -35.258 2.082 20.532 1.00 88.06 453 GLY A CA 1
ATOM 3447 C C . GLY A 1 453 ? -35.780 2.659 19.213 1.00 88.06 453 GLY A C 1
ATOM 3448 O O . GLY A 1 453 ? -36.278 1.883 18.400 1.00 88.06 453 GLY A O 1
ATOM 3449 N N . THR A 1 454 ? -35.756 3.983 19.002 1.00 88.81 454 THR A N 1
ATOM 3450 C CA . THR A 1 454 ? -36.409 4.594 17.824 1.00 88.81 454 THR A CA 1
ATOM 3451 C C . THR A 1 454 ? -35.456 4.984 16.709 1.00 88.81 454 THR A C 1
ATOM 3453 O O . THR A 1 454 ? -35.828 4.875 15.544 1.00 88.81 454 THR A O 1
ATOM 3456 N N . ASN A 1 455 ? -34.264 5.451 17.063 1.00 91.06 455 ASN A N 1
ATOM 3457 C CA . ASN A 1 455 ? -33.318 6.036 16.116 1.00 91.06 455 ASN A CA 1
ATOM 3458 C C . ASN A 1 455 ? -32.352 4.979 15.584 1.00 91.06 455 ASN A C 1
ATOM 3460 O O . ASN A 1 455 ? -32.132 3.976 16.255 1.00 91.06 455 ASN A O 1
ATOM 3464 N N . PHE A 1 456 ? -31.760 5.177 14.416 1.00 92.44 456 PHE A N 1
ATOM 3465 C CA . PHE A 1 456 ? -30.797 4.216 13.871 1.00 92.44 456 PHE A CA 1
ATOM 3466 C C . PHE A 1 456 ? -29.499 4.878 13.425 1.00 92.44 456 PHE A C 1
ATOM 3468 O O . PHE A 1 456 ? -29.465 6.072 13.133 1.00 92.44 456 PHE A O 1
ATOM 3475 N N . ILE A 1 457 ? -28.456 4.061 13.300 1.00 91.69 457 ILE A N 1
ATOM 3476 C CA . ILE A 1 457 ? -27.232 4.425 12.593 1.00 91.69 457 ILE A CA 1
ATOM 3477 C C . ILE A 1 457 ? -27.195 3.621 11.293 1.00 91.69 457 ILE A C 1
ATOM 3479 O O . ILE A 1 457 ? -27.360 2.398 11.302 1.00 91.69 457 ILE A O 1
ATOM 3483 N N . GLU A 1 458 ? -27.021 4.307 10.167 1.00 89.56 458 GLU A N 1
ATOM 3484 C CA . GLU A 1 458 ? -26.734 3.706 8.865 1.00 89.56 458 GLU A CA 1
ATOM 3485 C C . GLU A 1 458 ? -25.257 3.926 8.531 1.00 89.56 458 GLU A C 1
ATOM 3487 O O . GLU A 1 458 ? -24.767 5.052 8.567 1.00 89.56 458 GLU A O 1
ATOM 3492 N N . MET A 1 459 ? -24.551 2.845 8.209 1.00 82.88 459 MET A N 1
ATOM 3493 C CA . MET A 1 459 ? -23.157 2.876 7.783 1.00 82.88 459 MET A CA 1
ATOM 3494 C C . MET A 1 459 ? -23.044 2.430 6.326 1.00 82.88 459 MET A C 1
ATOM 3496 O O . MET A 1 459 ? -23.565 1.371 5.955 1.00 82.88 459 MET A O 1
ATOM 3500 N N . ASN A 1 460 ? -22.350 3.227 5.511 1.00 74.94 460 ASN A N 1
ATOM 3501 C CA . ASN A 1 460 ? -21.930 2.839 4.166 1.00 74.94 460 ASN A CA 1
ATOM 3502 C C . ASN A 1 460 ? -20.557 2.160 4.255 1.00 74.94 460 ASN A C 1
ATOM 3504 O O . ASN A 1 460 ? -19.603 2.795 4.696 1.00 74.94 460 ASN A O 1
ATOM 3508 N N . PHE A 1 461 ? -20.450 0.913 3.799 1.00 64.62 461 PHE A N 1
ATOM 3509 C CA . PHE A 1 461 ? -19.195 0.166 3.701 1.00 64.62 461 PHE A CA 1
ATOM 3510 C C . PHE A 1 461 ? -18.879 -0.157 2.248 1.00 64.62 461 PHE A C 1
ATOM 3512 O O . PHE A 1 461 ? -19.776 -0.550 1.500 1.00 64.62 461 PHE A O 1
ATOM 3519 N N . ASN A 1 462 ? -17.611 -0.111 1.858 1.00 61.06 462 ASN A N 1
ATOM 3520 C CA . ASN A 1 462 ? -17.171 -0.760 0.628 1.00 61.06 462 ASN A CA 1
ATOM 3521 C C . ASN A 1 462 ? -17.108 -2.272 0.883 1.00 61.06 462 ASN A C 1
ATOM 3523 O O . ASN A 1 462 ? -16.149 -2.787 1.455 1.00 61.06 462 ASN A O 1
ATOM 3527 N N . ALA A 1 463 ? -18.164 -2.994 0.502 1.00 56.41 463 ALA A N 1
ATOM 3528 C CA . ALA A 1 463 ? -18.266 -4.424 0.750 1.00 56.41 463 ALA A CA 1
ATOM 3529 C C . ALA A 1 463 ? -17.874 -5.220 -0.496 1.00 56.41 463 ALA A C 1
ATOM 3531 O O . ALA A 1 463 ? -18.522 -5.148 -1.541 1.00 56.41 463 ALA A O 1
ATOM 3532 N N . PHE A 1 464 ? -16.848 -6.048 -0.335 1.00 58.81 464 PHE A N 1
ATOM 3533 C CA . PHE A 1 464 ? -16.451 -7.064 -1.297 1.00 58.81 464 PHE A CA 1
ATOM 3534 C C . PHE A 1 464 ? -16.917 -8.431 -0.798 1.00 58.81 464 PHE A C 1
ATOM 3536 O O . PHE A 1 464 ? -16.536 -8.862 0.292 1.00 58.81 464 PHE A O 1
ATOM 3543 N N . ASN A 1 465 ? -17.779 -9.105 -1.564 1.00 61.50 465 ASN A N 1
ATOM 3544 C CA . ASN A 1 465 ? -18.315 -10.407 -1.175 1.00 61.50 465 ASN A CA 1
ATOM 3545 C C . ASN A 1 465 ? -18.132 -11.456 -2.276 1.00 61.50 465 ASN A C 1
ATOM 3547 O O . ASN A 1 465 ? -19.000 -11.634 -3.132 1.00 61.50 465 ASN A O 1
ATOM 3551 N N . LEU A 1 466 ? -17.041 -12.215 -2.167 1.00 63.44 466 LEU A N 1
ATOM 3552 C CA . LEU A 1 466 ? -16.706 -13.327 -3.061 1.00 63.44 466 LEU A CA 1
ATOM 3553 C C . LEU A 1 466 ? -17.814 -14.380 -3.173 1.00 63.44 466 LEU A C 1
ATOM 3555 O O . LEU A 1 466 ? -17.994 -14.964 -4.231 1.00 63.44 466 LEU A O 1
ATOM 3559 N N . THR A 1 467 ? -18.615 -14.605 -2.125 1.00 58.16 467 THR A N 1
ATOM 3560 C CA . THR A 1 467 ? -19.682 -15.628 -2.166 1.00 58.16 467 THR A CA 1
ATOM 3561 C C . THR A 1 467 ? -20.818 -15.291 -3.135 1.00 58.16 467 THR A C 1
ATOM 3563 O O . THR A 1 467 ? -21.658 -16.143 -3.419 1.00 58.16 467 THR A O 1
ATOM 3566 N N . ARG A 1 468 ? -20.873 -14.045 -3.623 1.00 54.38 468 ARG A N 1
ATOM 3567 C CA . ARG A 1 468 ? -21.838 -13.591 -4.633 1.00 54.38 468 ARG A CA 1
ATOM 3568 C C . ARG A 1 468 ? -21.299 -13.663 -6.057 1.00 54.38 468 ARG A C 1
ATOM 3570 O O . ARG A 1 468 ? -22.044 -13.326 -6.973 1.00 54.38 468 ARG A O 1
ATOM 3577 N N . LEU A 1 469 ? -20.050 -14.085 -6.241 1.00 56.34 469 LEU A N 1
ATOM 3578 C CA . LEU A 1 469 ? -19.496 -14.361 -7.557 1.00 56.34 469 LEU A CA 1
ATOM 3579 C C . LEU A 1 469 ? -20.325 -15.486 -8.198 1.00 56.34 469 LEU A C 1
ATOM 3581 O O . LEU A 1 469 ? -20.342 -16.614 -7.708 1.00 56.34 469 LEU A O 1
ATOM 3585 N N . GLN A 1 470 ? -21.069 -15.156 -9.253 1.00 54.81 470 GLN A N 1
ATOM 3586 C CA . GLN A 1 470 ? -21.787 -16.124 -10.079 1.00 54.81 470 GLN A CA 1
ATOM 3587 C C . GLN A 1 470 ? -21.082 -16.202 -11.427 1.00 54.81 470 GLN A C 1
ATOM 3589 O O . GLN A 1 470 ? -20.947 -15.187 -12.108 1.00 54.81 470 GLN A O 1
ATOM 3594 N N . MET A 1 471 ? -20.632 -17.397 -11.794 1.00 54.88 471 MET A N 1
ATOM 3595 C CA . MET A 1 471 ? -20.060 -17.671 -13.109 1.00 54.88 471 MET A CA 1
ATOM 3596 C C . ME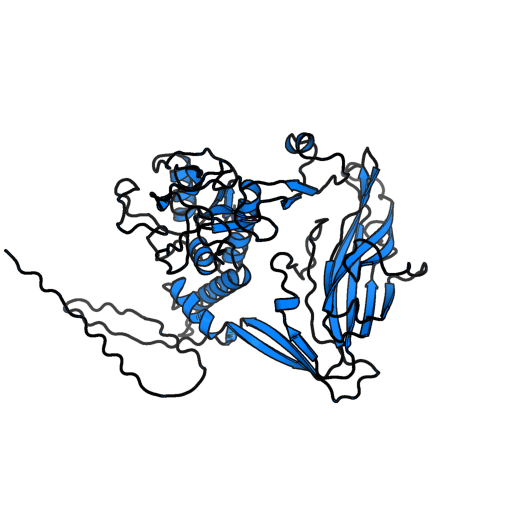T A 1 471 ? -21.147 -18.331 -13.961 1.00 54.88 471 MET A C 1
ATOM 3598 O O . MET A 1 471 ? -21.715 -19.347 -13.558 1.00 54.88 471 MET A O 1
ATOM 3602 N N . GLU A 1 472 ? -21.490 -17.733 -15.103 1.00 44.75 472 GLU A N 1
ATOM 3603 C CA . GLU A 1 472 ? -22.340 -18.368 -16.115 1.00 44.75 472 GLU A CA 1
ATOM 3604 C C . GLU A 1 472 ? -21.464 -18.779 -17.309 1.00 44.75 472 GLU A C 1
ATOM 3606 O O . GLU A 1 472 ? -20.748 -17.966 -17.895 1.00 44.75 472 GLU A O 1
ATOM 3611 N N . ILE A 1 473 ? -21.510 -20.066 -17.663 1.00 39.66 473 ILE A N 1
ATOM 3612 C CA . ILE A 1 473 ? -20.803 -20.617 -18.824 1.00 39.66 473 ILE A CA 1
ATOM 3613 C C . ILE A 1 473 ? -21.611 -20.290 -20.085 1.00 39.66 473 ILE A C 1
ATOM 3615 O O . ILE A 1 473 ? -22.712 -20.821 -20.264 1.00 39.66 473 ILE A O 1
ATOM 3619 N N . GLU A 1 474 ? -21.054 -19.508 -21.012 1.00 36.03 474 GLU A N 1
ATOM 3620 C CA . GLU A 1 474 ? -21.572 -19.434 -22.381 1.00 36.03 474 GLU A CA 1
ATOM 3621 C C . GLU A 1 474 ? -20.629 -20.203 -23.323 1.00 36.03 474 GLU A C 1
ATOM 3623 O O . GLU A 1 474 ? -19.520 -19.781 -23.646 1.00 36.03 474 GLU A O 1
ATOM 3628 N N . ILE A 1 475 ? -21.056 -21.394 -23.760 1.00 34.84 475 ILE A N 1
ATOM 3629 C CA . ILE A 1 475 ? -20.287 -22.215 -24.706 1.00 34.84 475 ILE A CA 1
ATOM 3630 C C . ILE A 1 475 ? -20.411 -21.591 -26.101 1.00 34.84 475 ILE A C 1
ATOM 3632 O O . ILE A 1 475 ? -21.401 -21.814 -26.805 1.00 34.84 475 ILE A O 1
ATOM 3636 N N . ILE A 1 476 ? -19.396 -20.842 -26.531 1.00 37.12 476 ILE A N 1
ATOM 3637 C CA . ILE A 1 476 ? -19.323 -20.298 -27.890 1.00 37.12 476 ILE A CA 1
ATOM 3638 C C . ILE A 1 476 ? -18.574 -21.298 -28.781 1.00 37.12 476 ILE A C 1
ATOM 3640 O O . ILE A 1 476 ? -17.357 -21.452 -28.718 1.00 37.12 476 ILE A O 1
ATOM 3644 N N . GLN A 1 477 ? -19.315 -22.006 -29.636 1.00 29.02 477 GLN A N 1
ATOM 3645 C CA . GLN A 1 477 ? -18.740 -22.944 -30.601 1.00 29.02 477 GLN A CA 1
ATOM 3646 C C . GLN A 1 477 ? -18.369 -22.212 -31.904 1.00 29.02 477 GLN A C 1
ATOM 3648 O O . GLN A 1 477 ? -19.217 -22.027 -32.780 1.00 29.02 477 GLN A O 1
ATOM 3653 N N . GLU A 1 478 ? -17.103 -21.817 -32.066 1.00 35.88 478 GLU A N 1
ATOM 3654 C CA . GLU A 1 478 ? -16.588 -21.346 -33.359 1.00 35.88 478 GLU A CA 1
ATOM 3655 C C . GLU A 1 478 ? -16.281 -22.537 -34.281 1.00 35.88 478 GLU A C 1
ATOM 3657 O O . GLU A 1 478 ? -15.404 -23.362 -34.025 1.00 35.88 478 GLU A O 1
ATOM 3662 N N . ILE A 1 479 ? -17.028 -22.645 -35.383 1.00 30.61 479 ILE A N 1
ATOM 3663 C CA . ILE A 1 479 ? -16.748 -23.609 -36.451 1.00 30.61 479 ILE A CA 1
ATOM 3664 C C . ILE A 1 479 ? -15.860 -22.915 -37.488 1.00 30.61 479 ILE A C 1
ATOM 3666 O O . ILE A 1 479 ? -16.361 -22.349 -38.462 1.00 30.61 479 ILE A O 1
ATOM 3670 N N . GLU A 1 480 ? -14.539 -22.989 -37.319 1.00 34.91 480 GLU A N 1
ATOM 3671 C CA . GLU A 1 480 ? -13.625 -22.790 -38.444 1.00 34.91 480 GLU A CA 1
ATOM 3672 C C . GLU A 1 480 ? -13.483 -24.100 -39.221 1.00 34.91 480 GLU A C 1
ATOM 3674 O O . GLU A 1 480 ? -13.212 -25.175 -38.678 1.00 34.91 480 GLU A O 1
ATOM 3679 N N . ASN A 1 481 ? -13.713 -24.026 -40.534 1.00 40.50 481 ASN A N 1
ATOM 3680 C CA . ASN A 1 481 ? -13.555 -25.175 -41.410 1.00 40.50 481 ASN A CA 1
ATOM 3681 C C . ASN A 1 481 ? -12.133 -25.735 -41.243 1.00 40.50 481 ASN A C 1
ATOM 3683 O O . ASN A 1 481 ? -11.158 -25.093 -41.629 1.00 40.50 481 ASN A O 1
ATOM 3687 N N . THR A 1 482 ? -12.080 -26.973 -40.742 1.00 36.44 482 THR A N 1
ATOM 3688 C CA . THR A 1 482 ? -10.962 -27.927 -40.584 1.00 36.44 482 THR A CA 1
ATOM 3689 C C . THR A 1 482 ? -10.356 -28.160 -39.191 1.00 36.44 482 THR A C 1
ATOM 3691 O O . THR A 1 482 ? -9.633 -29.143 -39.070 1.00 36.44 482 THR A O 1
ATOM 3694 N N . PHE A 1 483 ? -10.708 -27.434 -38.125 1.00 28.88 483 PHE A N 1
ATOM 3695 C CA . PHE A 1 483 ? -10.346 -27.827 -36.746 1.00 28.88 483 PHE A CA 1
ATOM 3696 C C . PHE A 1 483 ? -11.348 -27.231 -35.746 1.00 28.88 483 PHE A C 1
ATOM 3698 O O . PHE A 1 483 ? -11.619 -26.039 -35.789 1.00 28.88 483 PHE A O 1
ATOM 3705 N N . SER A 1 484 ? -11.921 -28.048 -34.856 1.00 26.05 484 SER A N 1
ATOM 3706 C CA . SER A 1 484 ? -12.744 -27.540 -33.752 1.00 26.05 484 SER A CA 1
ATOM 3707 C C . SER A 1 484 ? -11.830 -27.074 -32.621 1.00 26.05 484 SER A C 1
ATOM 3709 O O . SER A 1 484 ? -11.171 -27.911 -32.001 1.00 26.05 484 SER A O 1
ATOM 3711 N N . ILE A 1 485 ? -11.800 -25.772 -32.348 1.00 26.52 485 ILE A N 1
ATOM 3712 C CA . ILE A 1 485 ? -11.260 -25.215 -31.105 1.00 26.52 485 ILE A CA 1
ATOM 3713 C C . ILE A 1 485 ? -12.473 -24.856 -30.249 1.00 26.52 485 ILE A C 1
ATOM 3715 O O . ILE A 1 485 ? -13.309 -24.054 -30.658 1.00 26.52 485 ILE A O 1
ATOM 3719 N N . THR A 1 486 ? -12.612 -25.495 -29.091 1.00 26.44 486 THR A N 1
ATOM 3720 C CA . THR A 1 486 ? -13.604 -25.092 -28.092 1.00 26.44 486 THR A CA 1
ATOM 3721 C C . THR A 1 486 ? -12.970 -23.969 -27.280 1.00 26.44 486 THR A C 1
ATOM 3723 O O . THR A 1 486 ? -11.986 -24.220 -26.592 1.00 26.44 486 THR A O 1
ATOM 3726 N N . LYS A 1 487 ? -13.486 -22.741 -27.382 1.00 28.20 487 LYS A N 1
ATOM 3727 C CA . LYS A 1 487 ? -13.178 -21.677 -26.420 1.00 28.20 487 LYS A CA 1
ATOM 3728 C C . LYS A 1 487 ? -14.308 -21.632 -25.399 1.00 28.20 487 LYS A C 1
ATOM 3730 O O . LYS A 1 487 ? -15.457 -21.394 -25.769 1.00 28.20 487 LYS A O 1
ATOM 3735 N N . THR A 1 488 ? -13.988 -21.876 -24.135 1.00 28.75 488 THR A N 1
ATOM 3736 C CA . THR A 1 488 ? -14.875 -21.524 -23.026 1.00 28.75 488 THR A CA 1
ATOM 3737 C C . THR A 1 488 ? -14.692 -20.030 -22.800 1.00 28.75 488 THR A C 1
ATOM 3739 O O . THR A 1 488 ? -13.586 -19.590 -22.508 1.00 28.75 488 THR A O 1
ATOM 3742 N N . ILE A 1 489 ? -15.735 -19.235 -23.029 1.00 30.81 489 ILE A N 1
ATOM 3743 C CA . ILE A 1 489 ? -15.724 -17.804 -22.718 1.00 30.81 489 ILE A CA 1
ATOM 3744 C C . ILE A 1 489 ? -16.672 -17.639 -21.534 1.00 30.81 489 ILE A C 1
ATOM 3746 O O . ILE A 1 489 ? -17.864 -17.925 -21.647 1.00 30.81 489 ILE A O 1
ATOM 3750 N N . ALA A 1 490 ? -16.137 -17.227 -20.388 1.00 31.22 490 ALA A N 1
ATOM 3751 C CA . ALA A 1 490 ? -16.951 -16.853 -19.242 1.00 31.22 490 ALA A CA 1
ATOM 3752 C C . ALA A 1 490 ? -17.635 -15.514 -19.558 1.00 31.22 490 ALA A C 1
ATOM 3754 O O . ALA A 1 490 ? -16.962 -14.514 -19.801 1.00 31.22 490 ALA A O 1
ATOM 3755 N N . ILE A 1 491 ? -18.970 -15.483 -19.594 1.00 35.88 491 ILE A N 1
ATOM 3756 C CA . ILE A 1 491 ? -19.739 -14.239 -19.740 1.00 35.88 491 ILE A CA 1
ATOM 3757 C C . ILE A 1 491 ? -20.465 -14.003 -18.422 1.00 35.88 491 ILE A C 1
ATOM 3759 O O . ILE A 1 491 ? -21.299 -14.795 -17.994 1.00 35.88 491 ILE A O 1
ATOM 3763 N N . ILE A 1 492 ? -20.117 -12.903 -17.756 1.00 40.00 492 ILE A N 1
ATOM 3764 C CA . ILE A 1 492 ? -20.590 -12.586 -16.408 1.00 40.00 492 ILE A CA 1
ATOM 3765 C C . ILE A 1 492 ? -21.760 -11.608 -16.500 1.00 40.00 492 ILE A C 1
ATOM 3767 O O . ILE A 1 492 ? -21.608 -10.465 -16.931 1.00 40.00 492 ILE A O 1
ATOM 3771 N N . ILE A 1 493 ? -22.939 -12.043 -16.051 1.00 38.41 493 ILE A N 1
ATOM 3772 C CA . ILE A 1 493 ? -24.104 -11.178 -15.855 1.00 38.41 493 ILE A CA 1
ATOM 3773 C C . ILE A 1 493 ? -24.226 -10.888 -14.357 1.00 38.41 493 ILE A C 1
ATOM 3775 O O . ILE A 1 493 ? -24.694 -11.714 -13.578 1.00 38.41 493 ILE A O 1
ATOM 3779 N N . GLY A 1 494 ? -23.830 -9.683 -13.941 1.00 26.81 494 GLY A N 1
ATOM 3780 C CA . GLY A 1 494 ? -24.086 -9.195 -12.586 1.00 26.81 494 GLY A CA 1
ATOM 3781 C C . GLY A 1 494 ? -25.593 -9.147 -12.307 1.00 26.81 494 GLY A C 1
ATOM 3782 O O . GLY A 1 494 ? -26.344 -8.424 -12.967 1.00 26.81 494 GLY A O 1
ATOM 3783 N N . ALA A 1 495 ? -26.064 -9.926 -11.333 1.00 28.98 495 ALA A N 1
ATOM 3784 C CA . ALA A 1 495 ? -27.474 -9.974 -10.966 1.00 28.98 495 ALA A CA 1
ATOM 3785 C C . ALA A 1 495 ? -27.925 -8.643 -10.330 1.00 28.98 495 ALA A C 1
ATOM 3787 O O . ALA A 1 495 ? -27.720 -8.405 -9.140 1.00 28.98 495 ALA A O 1
ATOM 3788 N N . GLY A 1 496 ? -28.574 -7.776 -11.122 1.00 26.22 496 GLY A N 1
ATOM 3789 C CA . GLY A 1 496 ? -29.035 -6.474 -10.636 1.00 26.22 496 GLY A CA 1
ATOM 3790 C C . GLY A 1 496 ? -29.915 -5.637 -11.577 1.00 26.22 496 GLY A C 1
ATOM 3791 O O . GLY A 1 496 ? -29.627 -4.463 -11.755 1.00 26.22 496 GLY A O 1
ATOM 3792 N N . SER A 1 497 ? -31.045 -6.190 -12.048 1.00 24.31 497 SER A N 1
ATOM 3793 C CA . SER A 1 497 ? -32.298 -5.480 -12.439 1.00 24.31 497 SER A CA 1
ATOM 3794 C C . SER A 1 497 ? -32.597 -5.155 -13.928 1.00 24.31 497 SER A C 1
ATOM 3796 O O . SER A 1 497 ? -32.113 -4.188 -14.497 1.00 24.31 497 SER A O 1
ATOM 3798 N N . PHE A 1 498 ? -33.596 -5.890 -14.450 1.00 24.41 498 PHE A N 1
ATOM 3799 C CA . PHE A 1 498 ? -34.594 -5.586 -15.504 1.00 24.41 498 PHE A CA 1
ATOM 3800 C C . PHE A 1 498 ? -34.218 -5.497 -17.006 1.00 24.41 498 PHE A C 1
ATOM 3802 O O . PHE A 1 498 ? -33.784 -4.484 -17.536 1.00 24.41 498 PHE A O 1
ATOM 3809 N N . VAL A 1 499 ? -34.619 -6.568 -17.705 1.00 28.91 499 VAL A N 1
ATOM 3810 C CA . VAL A 1 499 ? -35.080 -6.710 -19.103 1.00 28.91 499 VAL A CA 1
ATOM 3811 C C . VAL A 1 499 ? -35.366 -5.411 -19.887 1.00 28.91 499 VAL A C 1
ATOM 3813 O O . VAL A 1 499 ? -36.388 -4.764 -19.667 1.00 28.91 499 VAL A O 1
ATOM 3816 N N . ALA A 1 500 ? -34.588 -5.172 -20.948 1.00 22.36 500 ALA A N 1
ATOM 3817 C CA . ALA A 1 500 ? -35.079 -4.740 -22.264 1.00 22.36 500 ALA A CA 1
ATOM 3818 C C . ALA A 1 500 ? -34.019 -5.061 -23.332 1.00 22.36 500 ALA A C 1
ATOM 3820 O O . ALA A 1 500 ? -32.871 -4.648 -23.222 1.00 22.36 500 ALA A O 1
ATOM 3821 N N . GLY A 1 501 ? -34.396 -5.847 -24.342 1.00 28.70 501 GLY A N 1
ATOM 3822 C CA . GLY A 1 501 ? -33.469 -6.411 -25.319 1.00 28.70 501 GLY A CA 1
ATOM 3823 C C . GLY A 1 501 ? -32.690 -5.378 -26.135 1.00 28.70 501 GLY A C 1
ATOM 3824 O O . GLY A 1 501 ? -33.264 -4.454 -26.707 1.00 28.70 501 GLY A O 1
ATOM 3825 N N . ALA A 1 502 ? -31.393 -5.631 -26.281 1.00 22.50 502 ALA A N 1
ATOM 3826 C CA . ALA A 1 502 ? -30.584 -5.122 -27.374 1.00 22.50 502 ALA A CA 1
ATOM 3827 C C . ALA A 1 502 ? -29.868 -6.316 -28.014 1.00 22.50 502 ALA A C 1
ATOM 3829 O O . ALA A 1 502 ? -28.866 -6.815 -27.517 1.00 22.50 502 ALA A O 1
ATOM 3830 N N . VAL A 1 503 ? -30.426 -6.799 -29.124 1.00 23.47 503 VAL A N 1
ATOM 3831 C CA . VAL A 1 503 ? -29.706 -7.666 -30.059 1.00 23.47 503 VAL A CA 1
ATOM 3832 C C . VAL A 1 503 ? -28.604 -6.806 -30.682 1.00 23.47 503 VAL A C 1
ATOM 3834 O O . VAL A 1 503 ? -28.873 -6.021 -31.591 1.00 23.47 503 VAL A O 1
ATOM 3837 N N . MET A 1 504 ? -27.376 -6.909 -30.176 1.00 22.20 504 MET A N 1
ATOM 3838 C CA . MET A 1 504 ? -26.197 -6.321 -30.812 1.00 22.20 504 MET A CA 1
ATOM 3839 C C . MET A 1 504 ? -25.711 -7.270 -31.910 1.00 22.20 504 MET A C 1
ATOM 3841 O O . MET A 1 504 ? -25.015 -8.248 -31.662 1.00 22.20 504 MET A O 1
ATOM 3845 N N . PHE A 1 505 ? -26.104 -6.987 -33.153 1.00 21.56 505 PHE A N 1
ATOM 3846 C CA . PHE A 1 505 ? -25.440 -7.546 -34.329 1.00 21.56 505 PHE A CA 1
ATOM 3847 C C . PHE A 1 505 ? -24.073 -6.868 -34.489 1.00 21.56 505 PHE A C 1
ATOM 3849 O O . PHE A 1 505 ? -24.000 -5.735 -34.965 1.00 21.56 505 PHE A O 1
ATOM 3856 N N . ALA A 1 506 ? -22.986 -7.563 -34.152 1.00 23.31 506 ALA A N 1
ATOM 3857 C CA . ALA A 1 506 ? -21.652 -7.162 -34.586 1.00 23.31 506 ALA A CA 1
ATOM 3858 C C . ALA A 1 506 ? -21.457 -7.576 -36.056 1.00 23.31 506 ALA A C 1
ATOM 3860 O O . ALA A 1 506 ? -21.146 -8.722 -36.377 1.00 23.31 506 ALA A O 1
ATOM 3861 N N . PHE A 1 507 ? -21.679 -6.639 -36.981 1.00 20.53 507 PHE A N 1
ATOM 3862 C CA . PHE A 1 507 ? -21.254 -6.794 -38.371 1.00 20.53 507 PHE A CA 1
ATOM 3863 C C . PHE A 1 507 ? -19.738 -6.591 -38.461 1.00 20.53 507 PHE A C 1
ATOM 3865 O O . PHE A 1 507 ? -19.259 -5.461 -38.427 1.00 20.53 507 PHE A O 1
ATOM 3872 N N . TRP A 1 508 ? -18.982 -7.670 -38.657 1.00 24.64 508 TRP A N 1
ATOM 3873 C CA . TRP A 1 508 ? -17.598 -7.564 -39.117 1.00 24.64 508 TRP A CA 1
ATOM 3874 C C . TRP A 1 508 ? -17.569 -7.258 -40.617 1.00 24.64 508 TRP A C 1
ATOM 3876 O O . TRP A 1 508 ? -17.834 -8.114 -41.465 1.00 24.64 508 TRP A O 1
ATOM 3886 N N . THR A 1 509 ? -17.221 -6.022 -40.973 1.00 22.97 509 THR A N 1
ATOM 3887 C CA . THR A 1 509 ? -16.858 -5.681 -42.350 1.00 22.97 509 THR A CA 1
ATOM 3888 C C . THR A 1 509 ? -15.431 -6.151 -42.631 1.00 22.97 509 THR A C 1
ATOM 3890 O O . THR A 1 509 ? -14.466 -5.505 -42.231 1.00 22.97 509 THR A O 1
ATOM 3893 N N . ARG A 1 510 ? -15.286 -7.261 -43.365 1.00 24.39 510 ARG A N 1
ATOM 3894 C CA . ARG A 1 510 ? -14.019 -7.648 -44.009 1.00 24.39 510 ARG A CA 1
ATOM 3895 C C . ARG A 1 510 ? -13.628 -6.603 -45.062 1.00 24.39 510 ARG A C 1
ATOM 3897 O O . ARG A 1 510 ? -14.387 -6.371 -46.004 1.00 24.39 510 ARG A O 1
ATOM 3904 N N . ARG A 1 511 ? -12.411 -6.052 -44.981 1.00 23.67 511 ARG A N 1
ATOM 3905 C CA . ARG A 1 511 ? -11.709 -5.561 -46.180 1.00 23.67 511 ARG A CA 1
ATOM 3906 C C . ARG A 1 511 ? -11.169 -6.777 -46.948 1.00 23.67 511 ARG A C 1
ATOM 3908 O O . ARG A 1 511 ? -10.533 -7.628 -46.329 1.00 23.67 511 ARG A O 1
ATOM 3915 N N . PRO A 1 512 ? -11.413 -6.902 -48.262 1.00 29.53 512 PRO A N 1
ATOM 3916 C CA . PRO A 1 512 ? -10.857 -7.992 -49.046 1.00 29.53 512 PRO A CA 1
ATOM 3917 C C . PRO A 1 512 ? -9.396 -7.696 -49.394 1.00 29.53 512 PRO A C 1
ATOM 3919 O O . PRO A 1 512 ? -9.078 -6.633 -49.925 1.00 29.53 512 PRO A O 1
ATOM 3922 N N . PHE A 1 513 ? -8.520 -8.670 -49.155 1.00 27.33 513 PHE A N 1
ATOM 3923 C CA . PHE A 1 513 ? -7.264 -8.772 -49.887 1.00 27.33 513 PHE A CA 1
ATOM 3924 C C . PHE A 1 513 ? -7.588 -9.028 -51.365 1.00 27.33 513 PHE A C 1
ATOM 3926 O O . PHE A 1 513 ? -8.262 -10.005 -51.698 1.00 27.33 513 PHE A O 1
ATOM 3933 N N . SER A 1 514 ? -7.111 -8.162 -52.258 1.00 31.30 514 SER A N 1
ATOM 3934 C CA . SER A 1 514 ? -6.997 -8.472 -53.683 1.00 31.30 514 SER A CA 1
ATOM 3935 C C . SER A 1 514 ? -5.540 -8.770 -54.012 1.00 31.30 514 SER A C 1
ATOM 3937 O O . SER A 1 514 ? -4.688 -7.894 -53.880 1.00 31.30 514 SER A O 1
ATOM 3939 N N . ASN A 1 515 ? -5.285 -9.991 -54.475 1.00 31.97 515 ASN A N 1
ATOM 3940 C CA . ASN A 1 515 ? -4.050 -10.364 -55.151 1.00 31.97 515 ASN A CA 1
ATOM 3941 C C . ASN A 1 515 ? -3.878 -9.554 -56.444 1.00 31.97 515 ASN A C 1
ATOM 3943 O O . ASN A 1 515 ? -4.775 -9.553 -57.293 1.00 31.97 515 ASN A O 1
ATOM 3947 N N . ASN A 1 516 ? -2.709 -8.932 -56.596 1.00 34.78 516 ASN A N 1
ATOM 3948 C CA . ASN A 1 516 ? -1.827 -9.086 -57.756 1.00 34.78 516 ASN A CA 1
ATOM 3949 C C . ASN A 1 516 ? -0.423 -8.600 -57.408 1.00 34.78 516 ASN A C 1
ATOM 3951 O O . ASN A 1 516 ? -0.317 -7.449 -56.931 1.00 34.78 516 ASN A O 1
#

Radius of gyration: 27.29 Å; Cα contacts (8 Å, |Δi|>4): 1135; chains: 1; bounding box: 62×55×99 Å

Secondary structure (DSSP, 8-state):
----EEEE----SSS---TTSHHHHHHHHHHHHH--EEEEE--S----SSS--S-GGGGSTTEEEEEEEPTTSSSB-TTS-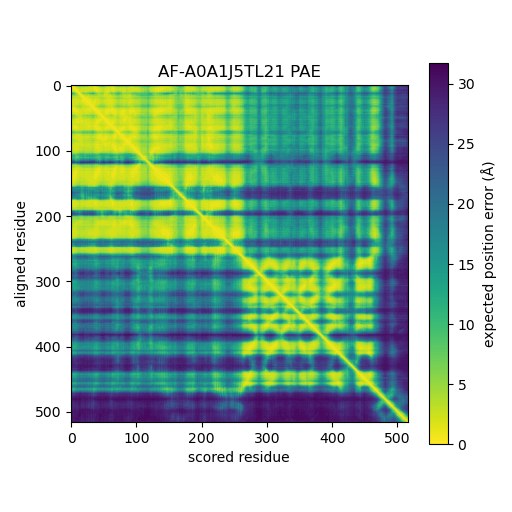---TT-GGGS-SEEEE-SSEEEE--TTSHHHHHT--SS--SSEEEE-SHHHHHHHHHHHHHHHHHH-TT--B-S--S-TT-SSTTTTTTS------BHHHHHHHHTEE--TTSSTT---EE-TTSSEEBTTTBT-EE-HHHHHHHHHHHHHHHT--SSSSSS-S-TT--HHHHHHHHHHHEEEEEEEES-SEEEEEEEEEEEEEE-SS-EEE----EEEE--TTEEEEEEEEE--SEETTTTEEEEEEEEEESSSSSS--SPPPP--SSSEEEEEEE--TTTTTSEEEEEEEEEEEE---S--SS-GGG---EEEEEEEEEEEE-SS-EEEEGGGG--TT----SS-S----TT--EEPPPEEPPPPTT--S---EEEEEEEE-GGG----EEEEEEEETTEEEEEEEE-------------------PPPPPP-

InterPro domains:
  IPR000209 Peptidase S8/S53 domain [PF00082] (2-154)
  IPR023828 Peptidase S8, subtilisin, Ser-active site [PS00138] (129-139)
  IPR036852 Peptidase S8/S53 domain superfamily [G3DSA:3.40.50.200] (1-237)
  IPR036852 Peptidase S8/S53 domain superfamily [SSF52743] (2-225)
  IPR050131 Subtilisin-like serine protease [PTHR43806] (3-333)